Protein AF-0000000083318747 (afdb_homodimer)

Nearest PDB structures (foldseek):
  3e0y-assembly1_B  TM=4.815E-01  e=1.019E-03  Geobacter sulfurreducens
  4a8p-assembly2_E  TM=3.077E-01  e=8.465E-01  Enterococcus faecalis
  6kj8-assembly1_C-2  TM=4.075E-01  e=2.348E+00  Escherichia coli K-12
  6kja-assembly1_E-2  TM=2.715E-01  e=6.271E-01  Escherichia coli K-12
  7nou-assembly2_E  TM=2.888E-01  e=3.170E+00  Mycobacterium tuberculosis H37Rv

Secondary structure (DSSP, 8-state):
-PPPEEEEEE-GGGHHHHHHHHHHHTTTSEEEEEETTTS-SS---HHHHHHHHHH-SEEEEE----EEEEETTEEEEE--HHHHHHHHHHHHHH-GGGEEEEEES---SEETTEE---B---GGGGGSEEEEE---SSTT-HHHHHHHHHHHHHHHHHHH-S---HHHHHHHHHHHHHHHHHHHHHHHHHTSGGGGT-HHHHHHHHHHHH---TTSTT-EEEEEEEEEEETTEEEEEEESSSTT-EEETTTTTTS-GGG--HHHHHHHHTS-EEEEEEEETTEEEEEEEEEETTTEEEEEEEEESS---HHHHHHHHHHTHHHHHHHHHHHTT---/-PPPEEEEEE-GGGHHHHHHHHHHHTTTSEEEEEETTTS-SS---HHHHHHHHHH-SEEEEE----EEEEETTEEEEE--HHHHHHHHHHHHHH-GGGEEEEEES---SEETTEE---B---GGGGGSEEEEE---SSTT-HHHHHHHHHHHHHHHHHHH-S---HHHHHHHHHHHHHHHHHHHHHHHHHTSGGGGT-HHHHHHHHHHHH---TTSTT-EEEEEEEEEEETTEEEEEEESSSTT-EEETTTTTTS-GGG--HHHHHHHHTS-EEEEEEEETTEEEEEEEEEETTTEEEEEEEEESS---HHHHHHHHHHTHHHHHHHHHHHTT---

Organism: Saccharibacillus brassicae (NCBI:txid2583377)

Structure (mmCIF, N/CA/C/O backbone):
data_AF-0000000083318747-model_v1
#
loop_
_entity.id
_entity.type
_entity.pdbx_description
1 polymer 'Nucleotide-binding-like protein'
#
loop_
_atom_site.group_PDB
_atom_site.id
_atom_site.type_symbol
_atom_site.label_atom_id
_atom_site.label_alt_id
_atom_site.label_comp_id
_atom_site.label_asym_id
_atom_site.label_entity_id
_atom_site.label_seq_id
_atom_site.pdbx_PDB_ins_code
_atom_site.Cartn_x
_atom_site.Cartn_y
_atom_site.Cartn_z
_atom_site.occupancy
_atom_site.B_iso_or_equiv
_atom_site.auth_seq_id
_atom_site.auth_comp_id
_atom_site.auth_asym_id
_atom_site.auth_atom_id
_atom_site.pdbx_PDB_model_num
ATOM 1 N N . MET A 1 1 ? -4.172 14.594 -19.953 1 56.19 1 MET A N 1
ATOM 2 C CA . MET A 1 1 ? -3.781 14.117 -18.641 1 56.19 1 MET A CA 1
ATOM 3 C C . MET A 1 1 ? -4.523 14.891 -17.547 1 56.19 1 MET A C 1
ATOM 5 O O . MET A 1 1 ? -4.844 16.062 -17.719 1 56.19 1 MET A O 1
ATOM 9 N N . GLU A 1 2 ? -5.125 14.312 -16.578 1 80.69 2 GLU A N 1
ATOM 10 C CA . GLU A 1 2 ? -5.914 14.961 -15.539 1 80.69 2 GLU A CA 1
ATOM 11 C C . GLU A 1 2 ? -5.066 15.945 -14.734 1 80.69 2 GLU A C 1
ATOM 13 O O . GLU A 1 2 ? -3.941 15.617 -14.344 1 80.69 2 GLU A O 1
ATOM 18 N N . LYS A 1 3 ? -5.438 17.25 -14.789 1 92.75 3 LYS A N 1
ATOM 19 C CA . LYS A 1 3 ? -4.746 18.297 -14.047 1 92.75 3 LYS A CA 1
ATOM 20 C C . LYS A 1 3 ? -4.629 17.953 -12.57 1 92.75 3 LYS A C 1
ATOM 22 O O . LYS A 1 3 ? -5.574 17.422 -11.977 1 92.75 3 LYS A O 1
ATOM 27 N N . PRO A 1 4 ? -3.371 18.203 -12.062 1 96 4 PRO A N 1
ATOM 28 C CA . PRO A 1 4 ? -3.291 18.047 -10.609 1 96 4 PRO A CA 1
ATOM 29 C C . PRO A 1 4 ? -4.18 19.031 -9.852 1 96 4 PRO A C 1
ATOM 31 O O . PRO A 1 4 ? -4.5 20.094 -10.375 1 96 4 PRO A O 1
ATOM 34 N N . ARG A 1 5 ? -4.594 18.656 -8.727 1 95.75 5 ARG A N 1
ATOM 35 C CA . ARG A 1 5 ? -5.488 19.469 -7.918 1 95.75 5 ARG A CA 1
ATOM 36 C C . ARG A 1 5 ? -4.703 20.328 -6.93 1 95.75 5 ARG A C 1
ATOM 38 O O . ARG A 1 5 ? -3.844 19.828 -6.207 1 95.75 5 ARG A O 1
ATOM 45 N N . LEU A 1 6 ? -5.004 21.672 -6.914 1 97.06 6 LEU A N 1
ATOM 46 C CA . LEU A 1 6 ? -4.305 22.625 -6.062 1 97.06 6 LEU A CA 1
ATOM 47 C C . LEU A 1 6 ? -5.281 23.344 -5.141 1 97.06 6 LEU A C 1
ATOM 49 O O . LEU A 1 6 ? -6.25 23.938 -5.609 1 97.06 6 LEU A O 1
ATOM 53 N N . PHE A 1 7 ? -4.984 23.219 -3.807 1 95.94 7 PHE A N 1
ATOM 54 C CA . PHE A 1 7 ? -5.742 23.922 -2.773 1 95.94 7 PHE A CA 1
ATOM 55 C C . PHE A 1 7 ? -5.098 25.25 -2.434 1 95.94 7 PHE A C 1
ATOM 57 O O . PHE A 1 7 ? -3.887 25.328 -2.223 1 95.94 7 PHE A O 1
ATOM 64 N N . ILE A 1 8 ? -5.891 26.375 -2.404 1 96.19 8 ILE A N 1
ATOM 65 C CA . ILE A 1 8 ? -5.352 27.656 -1.98 1 96.19 8 ILE A CA 1
ATOM 66 C C . ILE A 1 8 ? -6.055 28.125 -0.707 1 96.19 8 ILE A C 1
ATOM 68 O O . ILE A 1 8 ? -7.246 28.438 -0.729 1 96.19 8 ILE A O 1
ATOM 72 N N . GLY A 1 9 ? -5.297 28.094 0.384 1 92.94 9 GLY A N 1
ATOM 73 C CA . GLY A 1 9 ? -5.805 28.594 1.651 1 92.94 9 GLY A CA 1
ATOM 74 C C . GLY A 1 9 ? -5.41 30.031 1.927 1 92.94 9 GLY A C 1
ATOM 75 O O . GLY A 1 9 ? -4.285 30.438 1.637 1 92.94 9 GLY A O 1
ATOM 76 N N . SER A 1 10 ? -6.375 30.812 2.457 1 92.25 10 SER A N 1
ATOM 77 C CA . SER A 1 10 ? -6.098 32.219 2.764 1 92.25 10 SER A CA 1
ATOM 78 C C . SER A 1 10 ? -7.09 32.75 3.781 1 92.25 10 SER A C 1
ATOM 80 O O . SER A 1 10 ? -8.141 32.156 4.016 1 92.25 10 SER A O 1
ATOM 82 N N . ALA A 1 11 ? -6.629 33.844 4.391 1 88.5 11 ALA A N 1
ATOM 83 C CA . ALA A 1 11 ? -7.586 34.656 5.156 1 88.5 11 ALA A CA 1
ATOM 84 C C . ALA A 1 11 ? -8.461 35.5 4.234 1 88.5 11 ALA A C 1
ATOM 86 O O . ALA A 1 11 ? -8.164 35.625 3.045 1 88.5 11 ALA A O 1
ATOM 87 N N . ARG A 1 12 ? -9.508 36.062 4.777 1 84.44 12 ARG A N 1
ATOM 88 C CA . ARG A 1 12 ? -10.43 36.875 3.992 1 84.44 12 ARG A CA 1
ATOM 89 C C . ARG A 1 12 ? -9.727 38.094 3.406 1 84.44 12 ARG A C 1
ATOM 91 O O . ARG A 1 12 ? -10.039 38.5 2.293 1 84.44 12 ARG A O 1
ATOM 98 N N . GLU A 1 13 ? -8.742 38.562 4.078 1 83.12 13 GLU A N 1
ATOM 99 C CA . GLU A 1 13 ? -8.039 39.781 3.717 1 83.12 13 GLU A CA 1
ATOM 100 C C . GLU A 1 13 ? -7.211 39.594 2.449 1 83.12 13 GLU A C 1
ATOM 102 O O . GLU A 1 13 ? -6.82 40.562 1.799 1 83.12 13 GLU A O 1
ATOM 107 N N . SER A 1 14 ? -7.02 38.375 2.076 1 88.44 14 SER A N 1
ATOM 108 C CA . SER A 1 14 ? -6.129 38.094 0.952 1 88.44 14 SER A CA 1
ATOM 109 C C . SER A 1 14 ? -6.906 37.562 -0.247 1 88.44 14 SER A C 1
ATOM 111 O O . SER A 1 14 ? -6.32 36.969 -1.165 1 88.44 14 SER A O 1
ATOM 113 N N . MET A 1 15 ? -8.102 37.781 -0.31 1 88.25 15 MET A N 1
ATOM 114 C CA . MET A 1 15 ? -8.977 37.188 -1.322 1 88.25 15 MET A CA 1
ATOM 115 C C . MET A 1 15 ? -8.57 37.656 -2.721 1 88.25 15 MET A C 1
ATOM 117 O O . MET A 1 15 ? -8.641 36.875 -3.676 1 88.25 15 MET A O 1
ATOM 121 N N . SER A 1 16 ? -8.195 38.906 -2.91 1 90 16 SER A N 1
ATOM 122 C CA . SER A 1 16 ? -7.828 39.406 -4.223 1 90 16 SER A CA 1
ATOM 123 C C . SER A 1 16 ? -6.609 38.688 -4.785 1 90 16 SER A C 1
ATOM 125 O O . SER A 1 16 ? -6.555 38.375 -5.977 1 90 16 SER A O 1
ATOM 127 N N . TYR A 1 17 ? -5.645 38.375 -3.918 1 92.75 17 TYR A N 1
ATOM 128 C CA . TYR A 1 17 ? -4.477 37.625 -4.352 1 92.75 17 TYR A CA 1
ATOM 129 C C . TYR A 1 17 ? -4.863 36.188 -4.75 1 92.75 17 TYR A C 1
ATOM 131 O O . TYR A 1 17 ? -4.344 35.656 -5.73 1 92.75 17 TYR A O 1
ATOM 139 N N . VAL A 1 18 ? -5.781 35.625 -4.016 1 93.56 18 VAL A N 1
ATOM 140 C CA . VAL A 1 18 ? -6.234 34.25 -4.273 1 93.56 18 VAL A CA 1
ATOM 141 C C . VAL A 1 18 ? -6.906 34.188 -5.641 1 93.56 18 VAL A C 1
ATOM 143 O O . VAL A 1 18 ? -6.648 33.281 -6.418 1 93.56 18 VAL A O 1
ATOM 146 N N . THR A 1 19 ? -7.707 35.125 -5.922 1 92.56 19 THR A N 1
ATOM 147 C CA . THR A 1 19 ? -8.391 35.188 -7.211 1 92.56 19 THR A CA 1
ATOM 148 C C . THR A 1 19 ? -7.383 35.312 -8.352 1 92.56 19 THR A C 1
ATOM 150 O O . THR A 1 19 ? -7.508 34.656 -9.375 1 92.56 19 THR A O 1
ATOM 153 N N . ALA A 1 20 ? -6.41 36.156 -8.148 1 94.25 20 ALA A N 1
ATOM 154 C CA . ALA A 1 20 ? -5.359 36.344 -9.148 1 94.25 20 ALA A CA 1
ATOM 155 C C . ALA A 1 20 ? -4.594 35.031 -9.367 1 94.25 20 ALA A C 1
ATOM 157 O O . ALA A 1 20 ? -4.293 34.656 -10.5 1 94.25 20 ALA A O 1
ATOM 158 N N . MET A 1 21 ? -4.281 34.344 -8.312 1 96.19 21 MET A N 1
ATOM 159 C CA . MET A 1 21 ? -3.578 33.094 -8.406 1 96.19 21 MET A CA 1
ATOM 160 C C . MET A 1 21 ? -4.414 32.062 -9.156 1 96.19 21 MET A C 1
ATOM 162 O O . MET A 1 21 ? -3.891 31.328 -10.008 1 96.19 21 MET A O 1
ATOM 166 N N . GLN A 1 22 ? -5.68 32.031 -8.797 1 95.19 22 GLN A N 1
ATOM 167 C CA . GLN A 1 22 ? -6.574 31.078 -9.453 1 95.19 22 GLN A CA 1
ATOM 168 C C . GLN A 1 22 ? -6.609 31.297 -10.961 1 95.19 22 GLN A C 1
ATOM 170 O O . GLN A 1 22 ? -6.551 30.344 -11.742 1 95.19 22 GLN A O 1
ATOM 175 N N . GLU A 1 23 ? -6.676 32.5 -11.359 1 94.88 23 GLU A N 1
ATOM 176 C CA . GLU A 1 23 ? -6.715 32.812 -12.781 1 94.88 23 GLU A CA 1
ATOM 177 C C . GLU A 1 23 ? -5.445 32.375 -13.492 1 94.88 23 GLU A C 1
ATOM 179 O O . GLU A 1 23 ? -5.512 31.844 -14.609 1 94.88 23 GLU A O 1
ATOM 184 N N . GLN A 1 24 ? -4.371 32.5 -12.875 1 95.44 24 GLN A N 1
ATOM 185 C CA . GLN A 1 24 ? -3.09 32.188 -13.5 1 95.44 24 GLN A CA 1
ATOM 186 C C . GLN A 1 24 ? -2.818 30.703 -13.477 1 95.44 24 GLN A C 1
ATOM 188 O O . GLN A 1 24 ? -2.184 30.156 -14.391 1 95.44 24 GLN A O 1
ATOM 193 N N . LEU A 1 25 ? -3.285 30.062 -12.461 1 97.25 25 LEU A N 1
ATOM 194 C CA . LEU A 1 25 ? -2.891 28.672 -12.234 1 97.25 25 LEU A CA 1
ATOM 195 C C . LEU A 1 25 ? -3.912 27.719 -12.836 1 97.25 25 LEU A C 1
ATOM 197 O O . LEU A 1 25 ? -3.639 26.516 -12.977 1 97.25 25 LEU A O 1
ATOM 201 N N . SER A 1 26 ? -5.047 28.188 -13.312 1 95.38 26 SER A N 1
ATOM 202 C CA . SER A 1 26 ? -6.164 27.344 -13.734 1 95.38 26 SER A CA 1
ATOM 203 C C . SER A 1 26 ? -5.82 26.562 -15 1 95.38 26 SER A C 1
ATOM 205 O O . SER A 1 26 ? -6.441 25.531 -15.289 1 95.38 26 SER A O 1
ATOM 207 N N . TYR A 1 27 ? -4.848 27 -15.758 1 94.38 27 TYR A N 1
ATOM 208 C CA . TYR A 1 27 ? -4.441 26.266 -16.953 1 94.38 27 TYR A CA 1
ATOM 209 C C . TYR A 1 27 ? -3.678 25 -16.594 1 94.38 27 TYR A C 1
ATOM 211 O O . TYR A 1 27 ? -3.732 24 -17.312 1 94.38 27 TYR A O 1
ATOM 219 N N . ASN A 1 28 ? -3.021 25.047 -15.523 1 96.12 28 ASN A N 1
ATOM 220 C CA . ASN A 1 28 ? -2.119 23.953 -15.172 1 96.12 28 ASN A CA 1
ATOM 221 C C . ASN A 1 28 ? -2.689 23.094 -14.047 1 96.12 28 ASN A C 1
ATOM 223 O O . ASN A 1 28 ? -2.322 21.922 -13.898 1 96.12 28 ASN A O 1
ATOM 227 N N . PHE A 1 29 ? -3.576 23.719 -13.258 1 97.19 29 PHE A N 1
ATOM 228 C CA . PHE A 1 29 ? -4.121 23.031 -12.086 1 97.19 29 PHE A CA 1
ATOM 229 C C . PHE A 1 29 ? -5.641 23.125 -12.062 1 97.19 29 PHE A C 1
ATOM 231 O O . PHE A 1 29 ? -6.219 24.047 -12.641 1 97.19 29 PHE A O 1
ATOM 238 N N . GLU A 1 30 ? -6.285 22.109 -11.453 1 96.44 30 GLU A N 1
ATOM 239 C CA . GLU A 1 30 ? -7.629 22.312 -10.914 1 96.44 30 GLU A CA 1
ATOM 240 C C . GLU A 1 30 ? -7.578 23.016 -9.555 1 96.44 30 GLU A C 1
ATOM 242 O O . GLU A 1 30 ? -7.238 22.391 -8.547 1 96.44 30 GLU A O 1
ATOM 247 N N . VAL A 1 31 ? -7.984 24.281 -9.531 1 95.69 31 VAL A N 1
ATOM 248 C CA . VAL A 1 31 ? -7.715 25.125 -8.367 1 95.69 31 VAL A CA 1
ATOM 249 C C . VAL A 1 31 ? -8.969 25.234 -7.504 1 95.69 31 VAL A C 1
ATOM 251 O O . VAL A 1 31 ? -10.07 25.453 -8.023 1 95.69 31 VAL A O 1
ATOM 254 N N . THR A 1 32 ? -8.828 25 -6.203 1 93 32 THR A N 1
ATOM 255 C CA . THR A 1 32 ? -9.883 25.188 -5.219 1 93 32 THR A CA 1
ATOM 256 C C . THR A 1 32 ? -9.492 26.266 -4.203 1 93 32 THR A C 1
ATOM 258 O O . THR A 1 32 ? -8.695 26 -3.301 1 93 32 THR A O 1
ATOM 261 N N . PRO A 1 33 ? -10.016 27.453 -4.34 1 92 33 PRO A N 1
ATOM 262 C CA . PRO A 1 33 ? -9.766 28.484 -3.322 1 92 33 PRO A CA 1
ATOM 263 C C . PRO A 1 33 ? -10.539 28.219 -2.027 1 92 33 PRO A C 1
ATOM 265 O O . PRO A 1 33 ? -11.695 27.797 -2.066 1 92 33 PRO A O 1
ATOM 268 N N . TRP A 1 34 ? -9.797 28.297 -0.982 1 80.88 34 TRP A N 1
ATOM 269 C CA . TRP A 1 34 ? -10.367 28.078 0.341 1 80.88 34 TRP A CA 1
ATOM 270 C C . TRP A 1 34 ? -10.102 29.266 1.259 1 80.88 34 TRP A C 1
ATOM 272 O O . TRP A 1 34 ? -8.992 29.422 1.78 1 80.88 34 TRP A O 1
ATOM 282 N N . THR A 1 35 ? -11.023 30.141 1.213 1 70.5 35 THR A N 1
ATOM 283 C CA . THR A 1 35 ? -10.867 31.344 2.033 1 70.5 35 THR A CA 1
ATOM 284 C C . THR A 1 35 ? -11.625 31.188 3.348 1 70.5 35 THR A C 1
ATOM 286 O O . THR A 1 35 ? -12.836 30.953 3.352 1 70.5 35 THR A O 1
ATOM 289 N N . ALA A 1 36 ? -10.82 31.125 4.344 1 58.47 36 ALA A N 1
ATOM 290 C CA . ALA A 1 36 ? -11.438 31.031 5.668 1 58.47 36 ALA A CA 1
ATOM 291 C C . ALA A 1 36 ? -12.5 32.125 5.844 1 58.47 36 ALA A C 1
ATOM 293 O O . ALA A 1 36 ? -12.281 33.281 5.508 1 58.47 36 ALA A O 1
ATOM 294 N N . GLY A 1 37 ? -13.742 31.797 6.227 1 52.41 37 GLY A N 1
ATOM 295 C CA . GLY A 1 37 ? -14.805 32.75 6.496 1 52.41 37 GLY A CA 1
ATOM 296 C C . GLY A 1 37 ? -15.648 33.062 5.273 1 52.41 37 GLY A C 1
ATOM 297 O O . GLY A 1 37 ? -16.656 33.75 5.371 1 52.41 37 GLY A O 1
ATOM 298 N N . ALA A 1 38 ? -15.117 32.969 4.059 1 47.34 38 ALA A N 1
ATOM 299 C CA . ALA A 1 38 ? -15.891 33.375 2.893 1 47.34 38 ALA A CA 1
ATOM 300 C C . ALA A 1 38 ? -17.172 32.562 2.777 1 47.34 38 ALA A C 1
ATOM 302 O O . ALA A 1 38 ? -18.156 33 2.162 1 47.34 38 ALA A O 1
ATOM 303 N N . PHE A 1 39 ? -17.047 31.219 2.828 1 43.5 39 PHE A N 1
ATOM 304 C CA . PHE A 1 39 ? -18.328 30.562 2.639 1 43.5 39 PHE A CA 1
ATOM 305 C C . PHE A 1 39 ? -19.219 30.75 3.863 1 43.5 39 PHE A C 1
ATOM 307 O O . PHE A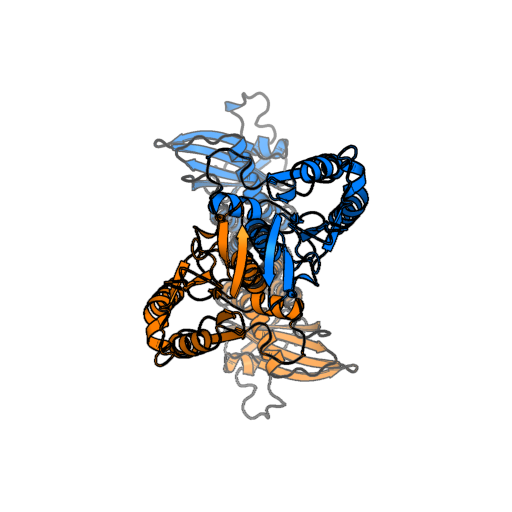 1 39 ? -18.719 30.891 4.98 1 43.5 39 PHE A O 1
ATOM 314 N N . GLY A 1 40 ? -20.375 31.344 3.678 1 41.47 40 GLY A N 1
ATOM 315 C CA . GLY A 1 40 ? -21.312 31.484 4.77 1 41.47 40 GLY A CA 1
ATOM 316 C C . GLY A 1 40 ? -21.078 30.5 5.902 1 41.47 40 GLY A C 1
ATOM 317 O O . GLY A 1 40 ? -20.188 29.641 5.809 1 41.47 40 GLY A O 1
ATOM 318 N N . ALA A 1 41 ? -22.031 30.625 6.906 1 38.88 41 ALA A N 1
ATOM 319 C CA . ALA A 1 41 ? -22.203 29.828 8.125 1 38.88 41 ALA A CA 1
ATOM 320 C C . ALA A 1 41 ? -21.844 28.375 7.883 1 38.88 41 ALA A C 1
ATOM 322 O O . ALA A 1 41 ? -21.828 27.562 8.82 1 38.88 41 ALA A O 1
ATOM 323 N N . MET A 1 42 ? -22.109 27.828 6.691 1 38.22 42 MET A N 1
ATOM 324 C CA . MET A 1 42 ? -21.984 26.375 6.676 1 38.22 42 MET A CA 1
ATOM 325 C C . MET A 1 42 ? -20.547 25.953 6.938 1 38.22 42 MET A C 1
ATOM 327 O O . MET A 1 42 ? -19.641 26.328 6.188 1 38.22 42 MET A O 1
ATOM 331 N N . GLU A 1 43 ? -20.172 25.812 8.188 1 45.44 43 GLU A N 1
ATOM 332 C CA . GLU A 1 43 ? -19.078 25.484 9.094 1 45.44 43 GLU A CA 1
ATOM 333 C C . GLU A 1 43 ? -18.062 24.562 8.422 1 45.44 43 GLU A C 1
ATOM 335 O O . GLU A 1 43 ? -18.406 23.5 7.922 1 45.44 43 GLU A O 1
ATOM 340 N N . TYR A 1 44 ? -17.141 25.156 7.742 1 52.81 44 TYR A N 1
ATOM 341 C CA . TYR A 1 44 ? -15.859 24.484 7.594 1 52.81 44 TYR A CA 1
ATOM 342 C C . TYR A 1 44 ? -15.57 23.578 8.781 1 52.81 44 TYR A C 1
ATOM 344 O O . TYR A 1 44 ? -15.531 24.047 9.93 1 52.81 44 TYR A O 1
ATOM 352 N N . THR A 1 45 ? -16.109 22.547 8.688 1 62.62 45 THR A N 1
ATOM 353 C CA . THR A 1 45 ? -15.82 21.562 9.734 1 62.62 45 THR A CA 1
ATOM 354 C C . THR A 1 45 ? -14.484 20.875 9.484 1 62.62 45 THR A C 1
ATOM 356 O O . THR A 1 45 ? -13.922 20.969 8.391 1 62.62 45 THR A O 1
ATOM 359 N N . MET A 1 46 ? -13.859 20.719 10.43 1 73.44 46 MET A N 1
ATOM 360 C CA . MET A 1 46 ? -12.648 19.891 10.43 1 73.44 46 MET A CA 1
ATOM 361 C C . MET A 1 46 ? -12.766 18.75 9.422 1 73.44 46 MET A C 1
ATOM 363 O O . MET A 1 46 ? -11.789 18.406 8.766 1 73.44 46 MET A O 1
ATOM 367 N N . GLU A 1 47 ? -14 18.375 9.234 1 74.38 47 GLU A N 1
ATOM 368 C CA . GLU A 1 47 ? -14.242 17.281 8.297 1 74.38 47 GLU A CA 1
ATOM 369 C C . GLU A 1 47 ? -14.047 17.734 6.852 1 74.38 47 GLU A C 1
ATOM 371 O O . GLU A 1 47 ? -13.492 17 6.031 1 74.38 47 GLU A O 1
ATOM 376 N N . SER A 1 48 ? -14.484 18.969 6.648 1 79.56 48 SER A N 1
ATOM 377 C CA . SER A 1 48 ? -14.336 19.516 5.301 1 79.56 48 SER A CA 1
ATOM 378 C C . SER A 1 48 ? -12.859 19.734 4.961 1 79.56 48 SER A C 1
ATOM 380 O O . SER A 1 48 ? -12.43 19.438 3.842 1 79.56 48 SER A O 1
ATOM 382 N N . LEU A 1 49 ? -12.141 20.234 5.902 1 81.88 49 LEU A N 1
ATOM 383 C CA . LEU A 1 49 ? -10.719 20.453 5.691 1 81.88 49 LEU A CA 1
ATOM 384 C C . LEU A 1 49 ? -9.984 19.141 5.461 1 81.88 49 LEU A C 1
ATOM 386 O O . LEU A 1 49 ? -9.102 19.047 4.602 1 81.88 49 LEU A O 1
ATOM 390 N N . GLN A 1 50 ? -10.398 18.188 6.199 1 82.06 50 GLN A N 1
ATOM 391 C CA . GLN A 1 50 ? -9.805 16.859 6.027 1 82.06 50 GLN A CA 1
ATOM 392 C C . GLN A 1 50 ? -10.062 16.328 4.625 1 82.06 50 GLN A C 1
ATOM 394 O O . GLN A 1 50 ? -9.172 15.727 4.012 1 82.06 50 GLN A O 1
ATOM 399 N N . ARG A 1 51 ? -11.211 16.453 4.125 1 84.12 51 ARG A N 1
ATOM 400 C CA . ARG A 1 51 ? -11.547 16.016 2.775 1 84.12 51 ARG A CA 1
ATOM 401 C C . ARG A 1 51 ? -10.672 16.719 1.74 1 84.12 51 ARG A C 1
ATOM 403 O O . ARG A 1 51 ? -10.195 16.078 0.794 1 84.12 51 ARG A O 1
ATOM 410 N N . GLN A 1 52 ? -10.492 18.031 1.984 1 87.81 52 GLN A N 1
ATOM 411 C CA . GLN A 1 52 ? -9.633 18.781 1.073 1 87.81 52 GLN A CA 1
ATOM 412 C C . GLN A 1 52 ? -8.203 18.25 1.097 1 87.81 52 GLN A C 1
ATOM 414 O O . GLN A 1 52 ? -7.559 18.141 0.052 1 87.81 52 GLN A O 1
ATOM 419 N N . LEU A 1 53 ? -7.832 17.922 2.221 1 87.69 53 LEU A N 1
ATOM 420 C CA . LEU A 1 53 ? -6.492 17.359 2.398 1 87.69 53 LEU A CA 1
ATOM 421 C C . LEU A 1 53 ? -6.332 16.062 1.614 1 87.69 53 LEU A C 1
ATOM 423 O O . LEU A 1 53 ? -5.309 15.852 0.96 1 87.69 53 LEU A O 1
ATOM 427 N N . ASP A 1 54 ? -7.336 15.258 1.569 1 85.88 54 ASP A N 1
ATOM 428 C CA . ASP A 1 54 ? -7.285 13.938 0.937 1 85.88 54 ASP A CA 1
ATOM 429 C C . ASP A 1 54 ? -7.398 14.055 -0.582 1 85.88 54 ASP A C 1
ATOM 431 O O . ASP A 1 54 ? -6.898 13.195 -1.313 1 85.88 54 ASP A O 1
ATOM 435 N N . GLU A 1 55 ? -7.969 15.125 -1.037 1 88.69 55 GLU A N 1
ATOM 436 C CA . GLU A 1 55 ? -8.344 15.195 -2.445 1 88.69 55 GLU A CA 1
ATOM 437 C C . GLU A 1 55 ? -7.332 16 -3.248 1 88.69 55 GLU A C 1
ATOM 439 O O . GLU A 1 55 ? -7.328 15.961 -4.48 1 88.69 55 GLU A O 1
ATOM 444 N N . HIS A 1 56 ? -6.477 16.719 -2.592 1 93.38 56 HIS A N 1
ATOM 445 C CA . HIS A 1 56 ? -5.617 17.641 -3.34 1 93.38 56 HIS A CA 1
ATOM 446 C C . HIS A 1 56 ? -4.188 17.109 -3.404 1 93.38 56 HIS A C 1
ATOM 448 O O . HIS A 1 56 ? -3.77 16.328 -2.555 1 93.38 56 HIS A O 1
ATOM 454 N N . ASP A 1 57 ? -3.539 17.578 -4.441 1 95.06 57 ASP A N 1
ATOM 455 C CA . ASP A 1 57 ? -2.166 17.156 -4.703 1 95.06 57 ASP A CA 1
ATOM 456 C C . ASP A 1 57 ? -1.169 18.203 -4.203 1 95.06 57 ASP A C 1
ATOM 458 O O . ASP A 1 57 ? -0.004 17.875 -3.951 1 95.06 57 ASP A O 1
ATOM 462 N N . TYR A 1 58 ? -1.627 19.422 -4.164 1 96.31 58 TYR A N 1
ATOM 463 C CA . TYR A 1 58 ? -0.796 20.562 -3.764 1 96.31 58 TYR A CA 1
ATOM 464 C C . TYR A 1 58 ? -1.569 21.516 -2.861 1 96.31 58 TYR A C 1
ATOM 466 O O . TYR A 1 58 ? -2.803 21.531 -2.881 1 96.31 58 TYR A O 1
ATOM 474 N N . GLY A 1 59 ? -0.795 22.234 -2.037 1 96.25 59 GLY A N 1
ATOM 475 C CA . GLY A 1 59 ? -1.363 23.312 -1.236 1 96.25 59 GLY A CA 1
ATOM 476 C C . GLY A 1 59 ? -0.571 24.594 -1.322 1 96.25 59 GLY A C 1
ATOM 477 O O . GLY A 1 59 ? 0.662 24.578 -1.295 1 96.25 59 GLY A O 1
ATOM 478 N N . ALA A 1 60 ? -1.242 25.719 -1.54 1 96.94 60 ALA A N 1
ATOM 479 C CA . ALA A 1 60 ? -0.656 27.062 -1.456 1 96.94 60 ALA A CA 1
ATOM 480 C C . ALA A 1 60 ? -1.396 27.922 -0.437 1 96.94 60 ALA A C 1
ATOM 482 O O . ALA A 1 60 ? -2.629 27.922 -0.4 1 96.94 60 ALA A O 1
ATOM 483 N N . PHE A 1 61 ? -0.664 28.578 0.375 1 95.94 61 PHE A N 1
ATOM 484 C CA . PHE A 1 61 ? -1.265 29.359 1.446 1 95.94 61 PHE A CA 1
ATOM 485 C C . PHE A 1 61 ? -0.768 30.797 1.407 1 95.94 61 PHE A C 1
ATOM 487 O O . PHE A 1 61 ? 0.439 31.047 1.457 1 95.94 61 PHE A O 1
ATOM 494 N N . VAL A 1 62 ? -1.704 31.734 1.31 1 95.94 62 VAL A N 1
ATOM 495 C CA . VAL A 1 62 ? -1.375 33.156 1.26 1 95.94 62 VAL A CA 1
ATOM 496 C C . VAL A 1 62 ? -1.403 33.75 2.668 1 95.94 62 VAL A C 1
ATOM 498 O O . VAL A 1 62 ? -2.459 33.812 3.301 1 95.94 62 VAL A O 1
ATOM 501 N N . PHE A 1 63 ? -0.193 34.125 3.102 1 95.06 63 PHE A N 1
ATOM 502 C CA . PHE A 1 63 ? -0.035 34.75 4.414 1 95.06 63 PHE A CA 1
ATOM 503 C C . PHE A 1 63 ? -0.106 36.281 4.312 1 95.06 63 PHE A C 1
ATOM 505 O O . PHE A 1 63 ? 0.788 36.906 3.748 1 95.06 63 PHE A O 1
ATOM 512 N N . SER A 1 64 ? -1.208 36.812 4.805 1 92.81 64 SER A N 1
ATOM 513 C CA . SER A 1 64 ? -1.317 38.25 4.895 1 92.81 64 SER A CA 1
ATOM 514 C C . SER A 1 64 ? -0.981 38.75 6.297 1 92.81 64 SER A C 1
ATOM 516 O O . SER A 1 64 ? -1.155 38.031 7.277 1 92.81 64 SER A O 1
ATOM 518 N N . PRO A 1 65 ? -0.437 39.938 6.422 1 92.94 65 PRO A N 1
ATOM 519 C CA . PRO A 1 65 ? -0.087 40.5 7.727 1 92.94 65 PRO A CA 1
ATOM 520 C C . PRO A 1 65 ? -1.303 41 8.492 1 92.94 65 PRO A C 1
ATOM 522 O O . PRO A 1 65 ? -1.424 42.219 8.719 1 92.94 65 PRO A O 1
ATOM 525 N N . ASP A 1 66 ? -2.049 40.188 9.055 1 89.19 66 ASP A N 1
ATOM 526 C CA . ASP A 1 66 ? -3.355 40.531 9.609 1 89.19 66 ASP A CA 1
ATOM 527 C C . ASP A 1 66 ? -3.262 40.781 11.117 1 89.19 66 ASP A C 1
ATOM 529 O O . ASP A 1 66 ? -3.998 41.594 11.656 1 89.19 66 ASP A O 1
ATOM 533 N N . ASP A 1 67 ? -2.34 40.094 11.773 1 91.5 67 ASP A N 1
ATOM 534 C CA . ASP A 1 67 ? -2.307 40.188 13.234 1 91.5 67 ASP A CA 1
ATOM 535 C C . ASP A 1 67 ? -1.022 40.844 13.727 1 91.5 67 ASP A C 1
ATOM 537 O O . ASP A 1 67 ? 0.051 40.625 13.156 1 91.5 67 ASP A O 1
ATOM 541 N N . LEU A 1 68 ? -1.212 41.688 14.703 1 92.81 68 LEU A N 1
ATOM 542 C CA . LEU A 1 68 ? -0.083 42.25 15.43 1 92.81 68 LEU A CA 1
ATOM 543 C C . LEU A 1 68 ? 0.279 41.406 16.641 1 92.81 68 LEU A C 1
ATOM 545 O O . LEU A 1 68 ? -0.572 41.125 17.484 1 92.81 68 LEU A O 1
ATOM 549 N N . VAL A 1 69 ? 1.507 40.969 16.672 1 92.94 69 VAL A N 1
ATOM 550 C CA . VAL A 1 69 ? 1.901 40 17.703 1 92.94 69 VAL A CA 1
ATOM 551 C C . VAL A 1 69 ? 3.098 40.531 18.484 1 92.94 69 VAL A C 1
ATOM 553 O O . VAL A 1 69 ? 4.078 41 17.891 1 92.94 69 VAL A O 1
ATOM 556 N N . GLN A 1 70 ? 2.943 40.531 19.781 1 91.44 70 GLN A N 1
ATOM 557 C CA . GLN A 1 70 ? 4.098 40.781 20.641 1 91.44 70 GLN A CA 1
ATOM 558 C C . GLN A 1 70 ? 4.848 39.469 20.922 1 91.44 70 GLN A C 1
ATOM 560 O O . GLN A 1 70 ? 4.422 38.656 21.766 1 91.44 70 GLN A O 1
ATOM 565 N N . HIS A 1 71 ? 5.922 39.312 20.25 1 85.81 71 HIS A N 1
ATOM 566 C CA . HIS A 1 71 ? 6.703 38.094 20.281 1 85.81 71 HIS A CA 1
ATOM 567 C C . HIS A 1 71 ? 8.086 38.312 20.891 1 85.81 71 HIS A C 1
ATOM 569 O O . HIS A 1 71 ? 8.938 38.969 20.266 1 85.81 71 HIS A O 1
ATOM 575 N N . ARG A 1 72 ? 8.336 37.75 22.062 1 82.06 72 ARG A N 1
ATOM 576 C CA . ARG A 1 72 ? 9.609 37.844 22.766 1 82.06 72 ARG A CA 1
ATOM 577 C C . ARG A 1 72 ? 10.125 39.281 22.766 1 82.06 72 ARG A C 1
ATOM 579 O O . ARG A 1 72 ? 11.281 39.531 22.422 1 82.06 72 ARG A O 1
ATOM 586 N N . GLY A 1 73 ? 9.312 40.156 23 1 84.81 73 GLY A N 1
ATOM 587 C CA . GLY A 1 73 ? 9.688 41.531 23.172 1 84.81 73 GLY A CA 1
ATOM 588 C C . GLY A 1 73 ? 9.648 42.344 21.891 1 84.81 73 GLY A C 1
ATOM 589 O O . GLY A 1 73 ? 9.867 43.562 21.906 1 84.81 73 GLY A O 1
ATOM 590 N N . GLN A 1 74 ? 9.398 41.688 20.797 1 90.12 74 GLN A N 1
ATOM 591 C CA . GLN A 1 74 ? 9.32 42.375 19.516 1 90.12 74 GLN A CA 1
ATOM 592 C C . GLN A 1 74 ? 7.883 42.406 19 1 90.12 74 GLN A C 1
ATOM 594 O O . GLN A 1 74 ? 7.117 41.469 19.219 1 90.12 74 GLN A O 1
ATOM 599 N N . LEU A 1 75 ? 7.52 43.531 18.406 1 93.06 75 LEU A N 1
ATOM 600 C CA . LEU A 1 75 ? 6.219 43.656 17.766 1 93.06 75 LEU A CA 1
ATOM 601 C C . LEU A 1 75 ? 6.309 43.281 16.281 1 93.06 75 LEU A C 1
ATOM 603 O O . LEU A 1 75 ? 7.074 43.906 15.539 1 93.06 75 LEU A O 1
ATOM 607 N N . VAL A 1 76 ? 5.602 42.312 15.945 1 94.19 76 VAL A N 1
ATOM 608 C CA . VAL A 1 76 ? 5.699 41.812 14.57 1 94.19 76 VAL A CA 1
ATOM 609 C C . VAL A 1 76 ? 4.305 41.625 13.984 1 94.19 76 VAL A C 1
ATOM 611 O O . VAL A 1 76 ? 3.314 41.594 14.727 1 94.19 76 VAL A O 1
ATOM 614 N N . LEU A 1 77 ? 4.281 41.594 12.656 1 94.31 77 LEU A N 1
ATOM 615 C CA . LEU A 1 77 ? 3.057 41.219 11.969 1 94.31 77 LEU A CA 1
ATOM 616 C C . LEU A 1 77 ? 3.086 39.75 11.586 1 94.31 77 LEU A C 1
ATOM 618 O O . LEU A 1 77 ? 4.137 39.219 11.219 1 94.31 77 LEU A O 1
ATOM 622 N N . ALA A 1 78 ? 1.969 39.125 11.742 1 93.44 78 ALA A N 1
ATOM 623 C CA . ALA A 1 78 ? 1.896 37.688 11.422 1 93.44 78 ALA A CA 1
ATOM 624 C C . ALA A 1 78 ? 0.595 37.344 10.703 1 93.44 78 ALA A C 1
ATOM 626 O O . ALA A 1 78 ? -0.352 38.156 10.711 1 93.44 78 ALA A O 1
ATOM 627 N N . ALA A 1 79 ? 0.645 36.188 10.031 1 92.69 79 ALA A N 1
ATOM 628 C CA . ALA A 1 79 ? -0.568 35.688 9.398 1 92.69 79 ALA A CA 1
ATOM 629 C C . ALA A 1 79 ? -1.551 35.156 10.438 1 92.69 79 ALA A C 1
ATOM 631 O O . ALA A 1 79 ? -1.171 34.906 11.586 1 92.69 79 ALA A O 1
ATOM 632 N N . ARG A 1 80 ? -2.775 35 9.93 1 90.25 80 ARG A N 1
ATOM 633 C CA . ARG A 1 80 ? -3.779 34.375 10.781 1 90.25 80 ARG A CA 1
ATOM 634 C C . ARG A 1 80 ? -3.35 32.969 11.188 1 90.25 80 ARG A C 1
ATOM 636 O O . ARG A 1 80 ? -2.807 32.219 10.375 1 90.25 80 ARG A O 1
ATOM 643 N N . ASP A 1 81 ? -3.621 32.594 12.414 1 90.75 81 ASP A N 1
ATOM 644 C CA . ASP A 1 81 ? -3.221 31.297 12.961 1 90.75 81 ASP A CA 1
ATOM 645 C C . ASP A 1 81 ? -3.914 30.156 12.219 1 90.75 81 ASP A C 1
ATOM 647 O O . ASP A 1 81 ? -3.348 29.062 12.078 1 90.75 81 ASP A O 1
ATOM 651 N N . ASN A 1 82 ? -5.125 30.406 11.734 1 88.56 82 ASN A N 1
ATOM 652 C CA . ASN A 1 82 ? -5.848 29.391 10.984 1 88.56 82 ASN A CA 1
ATOM 653 C C . ASN A 1 82 ? -5.102 28.984 9.719 1 88.56 82 ASN A C 1
ATOM 655 O O . ASN A 1 82 ? -4.996 27.812 9.391 1 88.56 82 ASN A O 1
ATOM 659 N N . THR A 1 83 ? -4.633 29.969 9.047 1 91.19 83 THR A N 1
ATOM 660 C CA . THR A 1 83 ? -3.922 29.719 7.797 1 91.19 83 THR A CA 1
ATOM 661 C C . THR A 1 83 ? -2.631 28.953 8.055 1 91.19 83 THR A C 1
ATOM 663 O O . THR A 1 83 ? -2.266 28.062 7.285 1 91.19 83 THR A O 1
ATOM 666 N N . LEU A 1 84 ? -1.992 29.328 9.117 1 92.19 84 LEU A N 1
ATOM 667 C CA . LEU A 1 84 ? -0.777 28.625 9.492 1 92.19 84 LEU A CA 1
ATOM 668 C C . LEU A 1 84 ? -1.079 27.156 9.82 1 92.19 84 LEU A C 1
ATOM 670 O O . LEU A 1 84 ? -0.343 26.266 9.406 1 92.19 84 LEU A O 1
ATOM 674 N N . PHE A 1 85 ? -2.104 26.969 10.547 1 90.94 85 PHE A N 1
ATOM 675 C CA . PHE A 1 85 ? -2.523 25.625 10.914 1 90.94 85 PHE A CA 1
ATOM 676 C C . PHE A 1 85 ? -2.82 24.797 9.664 1 90.94 85 PHE A C 1
ATOM 678 O O . PHE A 1 85 ? -2.367 23.656 9.555 1 90.94 85 PHE A O 1
ATOM 685 N N . GLU A 1 86 ? -3.527 25.375 8.797 1 90.44 86 GLU A N 1
ATOM 686 C CA . GLU A 1 86 ? -3.873 24.703 7.555 1 90.44 86 GLU A CA 1
ATOM 687 C C . GLU A 1 86 ? -2.625 24.328 6.762 1 90.44 86 GLU A C 1
ATOM 689 O O . GLU A 1 86 ? -2.537 23.234 6.211 1 90.44 86 GLU A O 1
ATOM 694 N N . LEU A 1 87 ? -1.709 25.281 6.664 1 92.94 87 LEU A N 1
ATOM 695 C CA . LEU A 1 87 ? -0.45 24.984 5.988 1 92.94 87 LEU A CA 1
ATOM 696 C C . LEU A 1 87 ? 0.236 23.781 6.609 1 92.94 87 LEU A C 1
ATOM 698 O O . LEU A 1 87 ? 0.693 22.875 5.891 1 92.94 87 LEU A O 1
ATOM 702 N N . GLY A 1 88 ? 0.255 23.766 7.902 1 91.69 88 GLY A N 1
ATOM 703 C CA . GLY A 1 88 ? 0.842 22.625 8.594 1 91.69 88 GLY A CA 1
ATOM 704 C C . GLY A 1 88 ? 0.173 21.312 8.25 1 91.69 88 GLY A C 1
ATOM 705 O O . GLY A 1 88 ? 0.85 20.297 8.008 1 91.69 88 GLY A O 1
ATOM 706 N N . LEU A 1 89 ? -1.11 21.312 8.164 1 91.69 89 LEU A N 1
ATOM 707 C CA . LEU A 1 89 ? -1.883 20.125 7.824 1 91.69 89 LEU A CA 1
ATOM 708 C C . LEU A 1 89 ? -1.469 19.578 6.465 1 91.69 89 LEU A C 1
ATOM 710 O O . LEU A 1 89 ? -1.173 18.391 6.332 1 91.69 89 LEU A O 1
ATOM 714 N N . PHE A 1 90 ? -1.435 20.453 5.527 1 92.44 90 PHE A N 1
ATOM 715 C CA . PHE A 1 90 ? -1.138 20.047 4.156 1 92.44 90 PHE A CA 1
ATOM 716 C C . PHE A 1 90 ? 0.312 19.594 4.031 1 92.44 90 PHE A C 1
ATOM 718 O O . PHE A 1 90 ? 0.606 18.625 3.328 1 92.44 90 PHE A O 1
ATOM 725 N N . TRP A 1 91 ? 1.147 20.344 4.711 1 91.25 91 TRP A N 1
ATOM 726 C CA . TRP A 1 91 ? 2.559 19.969 4.68 1 91.25 91 TRP A CA 1
ATOM 727 C C . TRP A 1 91 ? 2.766 18.578 5.285 1 91.25 91 TRP A C 1
ATOM 729 O O . TRP A 1 91 ? 3.498 17.766 4.73 1 91.25 91 TRP A O 1
ATOM 739 N N . GLY A 1 92 ? 2.131 18.312 6.363 1 89.81 92 GLY A N 1
ATOM 740 C CA . GLY A 1 92 ? 2.24 17.016 7 1 89.81 92 GLY A CA 1
ATOM 741 C C . GLY A 1 92 ? 1.775 15.875 6.113 1 89.81 92 GLY A C 1
ATOM 742 O O . GLY A 1 92 ? 2.393 14.805 6.09 1 89.81 92 GLY A O 1
ATOM 743 N N . LYS A 1 93 ? 0.771 16.141 5.398 1 89.31 93 LYS A N 1
ATOM 744 C CA . LYS A 1 93 ? 0.16 15.094 4.586 1 89.31 93 LYS A CA 1
ATOM 745 C C . LYS A 1 93 ? 0.879 14.945 3.25 1 89.31 93 LYS A C 1
ATOM 747 O O . LYS A 1 93 ? 1.165 13.828 2.814 1 89.31 93 LYS A O 1
ATOM 752 N N . LEU A 1 94 ? 1.188 16.094 2.609 1 89.88 94 LEU A N 1
ATOM 753 C CA . LEU A 1 94 ? 1.626 16.062 1.219 1 89.88 94 LEU A CA 1
ATOM 754 C C . LEU A 1 94 ? 3.146 16.141 1.126 1 89.88 94 LEU A C 1
ATOM 756 O O . LEU A 1 94 ? 3.727 15.766 0.103 1 89.88 94 LEU A O 1
ATOM 760 N N . GLY A 1 95 ? 3.734 16.688 2.23 1 87.31 95 GLY A N 1
ATOM 761 C CA . GLY A 1 95 ? 5.172 16.906 2.18 1 87.31 95 GLY A CA 1
ATOM 762 C C . GLY A 1 95 ? 5.539 18.328 1.783 1 87.31 95 GLY A C 1
ATOM 763 O O . GLY A 1 95 ? 4.758 19.016 1.132 1 87.31 95 GLY A O 1
ATOM 764 N N . ARG A 1 96 ? 6.758 18.672 2.049 1 87.06 96 ARG A N 1
ATOM 765 C CA . ARG A 1 96 ? 7.23 20.047 1.891 1 87.06 96 ARG A CA 1
ATOM 766 C C . ARG A 1 96 ? 7.344 20.422 0.416 1 87.06 96 ARG A C 1
ATOM 768 O O . ARG A 1 96 ? 7.211 21.578 0.055 1 87.06 96 ARG A O 1
ATOM 775 N N . GLU A 1 97 ? 7.543 19.438 -0.422 1 89.31 97 GLU A N 1
ATOM 776 C CA . GLU A 1 97 ? 7.793 19.719 -1.833 1 89.31 97 GLU A CA 1
ATOM 777 C C . GLU A 1 97 ? 6.512 20.156 -2.545 1 89.31 97 GLU A C 1
ATOM 779 O O . GLU A 1 97 ? 6.566 20.719 -3.637 1 89.31 97 GLU A O 1
ATOM 784 N N . ARG A 1 98 ? 5.371 19.938 -1.897 1 93.62 98 ARG A N 1
ATOM 785 C CA . ARG A 1 98 ? 4.113 20.156 -2.611 1 93.62 98 ARG A CA 1
ATOM 786 C C . ARG A 1 98 ? 3.299 21.266 -1.961 1 93.62 98 ARG A C 1
ATOM 788 O O . ARG A 1 98 ? 2.146 21.5 -2.334 1 93.62 98 ARG A O 1
ATOM 795 N N . VAL A 1 99 ? 3.893 21.891 -0.964 1 95 99 VAL A N 1
ATOM 796 C CA . VAL A 1 99 ? 3.17 22.938 -0.249 1 95 99 VAL A CA 1
ATOM 797 C C . VAL A 1 99 ? 3.936 24.266 -0.35 1 95 99 VAL A C 1
ATOM 799 O O . VAL A 1 99 ? 5.164 24.281 -0.233 1 95 99 VAL A O 1
ATOM 802 N N . PHE A 1 100 ? 3.201 25.359 -0.579 1 95.94 100 PHE A N 1
ATOM 803 C CA . PHE A 1 100 ? 3.789 26.672 -0.787 1 95.94 100 PHE A CA 1
ATOM 804 C C . PHE A 1 100 ? 3.211 27.688 0.196 1 95.94 100 PHE A C 1
ATOM 806 O O . PHE A 1 100 ? 2.037 27.609 0.561 1 95.94 100 PHE A O 1
ATOM 813 N N . CYS A 1 101 ? 4.039 28.562 0.582 1 95.5 101 CYS A N 1
ATOM 814 C CA . CYS A 1 101 ? 3.643 29.703 1.402 1 95.5 101 CYS A CA 1
ATOM 815 C C . CYS A 1 101 ? 3.98 31.016 0.711 1 95.5 101 CYS A C 1
ATOM 817 O O . CYS A 1 101 ? 5.125 31.234 0.305 1 95.5 101 CYS A O 1
ATOM 819 N N . LEU A 1 102 ? 2.998 31.859 0.484 1 95.81 102 LEU A N 1
ATOM 820 C CA . LEU A 1 102 ? 3.219 33.188 -0.083 1 95.81 102 LEU A CA 1
ATOM 821 C C . LEU A 1 102 ? 3.152 34.25 1.001 1 95.81 102 LEU A C 1
ATOM 823 O O . LEU A 1 102 ? 2.146 34.375 1.704 1 95.81 102 LEU A O 1
ATOM 827 N N . ILE A 1 103 ? 4.23 35 1.17 1 95.38 103 ILE A N 1
ATOM 828 C CA . ILE A 1 103 ? 4.281 36.094 2.158 1 95.38 103 ILE A CA 1
ATOM 829 C C . ILE A 1 103 ? 4.457 37.438 1.455 1 95.38 103 ILE A C 1
ATOM 831 O O . ILE A 1 103 ? 4.91 37.469 0.309 1 95.38 103 ILE A O 1
ATOM 835 N N . PRO A 1 104 ? 4.039 38.5 2.119 1 94.56 104 PRO A N 1
ATOM 836 C CA . PRO A 1 104 ? 4.234 39.812 1.502 1 94.56 104 PRO A CA 1
ATOM 837 C C . PRO A 1 104 ? 5.707 40.188 1.375 1 94.56 104 PRO A C 1
ATOM 839 O O . PRO A 1 104 ? 6.52 39.844 2.23 1 94.56 104 PRO A O 1
ATOM 842 N N . ASP A 1 105 ? 6.047 40.875 0.297 1 93.62 105 ASP A N 1
ATOM 843 C CA . ASP A 1 105 ? 7.43 41.281 0.087 1 93.62 105 ASP A CA 1
ATOM 844 C C . ASP A 1 105 ? 7.805 42.438 1.005 1 93.62 105 ASP A C 1
ATOM 846 O O . ASP A 1 105 ? 8.992 42.75 1.189 1 93.62 105 ASP A O 1
ATOM 850 N N . SER A 1 106 ? 6.762 43.125 1.485 1 92.62 106 SER A N 1
ATOM 851 C CA . SER A 1 106 ? 6.992 44.219 2.422 1 92.62 106 SER A CA 1
ATOM 852 C C . SER A 1 106 ? 5.82 44.375 3.383 1 92.62 106 SER A C 1
ATOM 854 O O . SER A 1 106 ? 4.707 43.938 3.094 1 92.62 106 SER A O 1
ATOM 856 N N . VAL A 1 107 ? 6.152 44.906 4.617 1 93.31 107 VAL A N 1
ATOM 857 C CA . VAL A 1 107 ? 5.121 45.25 5.594 1 93.31 107 VAL A CA 1
ATOM 858 C C . VAL A 1 107 ? 5.352 46.656 6.113 1 93.31 107 VAL A C 1
ATOM 860 O O . VAL A 1 107 ? 6.461 47.188 6.012 1 93.31 107 VAL A O 1
ATOM 863 N N . PRO A 1 108 ? 4.332 47.25 6.586 1 90.38 108 PRO A N 1
ATOM 864 C CA . PRO A 1 108 ? 4.527 48.594 7.133 1 90.38 108 PRO A CA 1
ATOM 865 C C . PRO A 1 108 ? 5.523 48.594 8.289 1 90.38 108 PRO A C 1
ATOM 867 O O . PRO A 1 108 ? 5.566 47.688 9.094 1 90.38 108 PRO A O 1
ATOM 870 N N . LYS A 1 109 ? 6.363 49.625 8.367 1 92.44 109 LYS A N 1
ATOM 871 C CA . LYS A 1 109 ? 7.379 49.781 9.406 1 92.44 109 LYS A CA 1
ATOM 872 C C . LYS A 1 109 ? 6.754 50.219 10.727 1 92.44 109 LYS A C 1
ATOM 874 O O . LYS A 1 109 ? 7.367 50.094 11.789 1 92.44 109 LYS A O 1
ATOM 879 N N . GLN A 1 110 ? 5.605 50.812 10.594 1 91.12 110 GLN A N 1
ATOM 880 C CA . GLN A 1 110 ? 4.898 51.281 11.781 1 91.12 110 GLN A CA 1
ATOM 881 C C . GLN A 1 110 ? 3.402 51 11.68 1 91.12 110 GLN A C 1
ATOM 883 O O . GLN A 1 110 ? 2.814 51.125 10.602 1 91.12 110 GLN A O 1
ATOM 888 N N . VAL A 1 111 ? 2.844 50.562 12.789 1 87.06 111 VAL A N 1
ATOM 889 C CA . VAL A 1 111 ? 1.402 50.375 12.914 1 87.06 111 VAL A CA 1
ATOM 890 C C . VAL A 1 111 ? 0.906 51.031 14.203 1 87.06 111 VAL A C 1
ATOM 892 O O . VAL A 1 111 ? 1.423 50.75 15.281 1 87.06 111 VAL A O 1
ATOM 895 N N . GLU A 1 112 ? -0.1 51.844 14.133 1 83.06 112 GLU A N 1
ATOM 896 C CA . GLU A 1 112 ? -0.675 52.562 15.266 1 83.06 112 GLU A CA 1
ATOM 897 C C . GLU A 1 112 ? 0.415 53.156 16.141 1 83.06 112 GLU A C 1
ATOM 899 O O . GLU A 1 112 ? 0.385 53.031 17.359 1 83.06 112 GLU A O 1
ATOM 904 N N . GLY A 1 113 ? 1.449 53.75 15.469 1 84.44 113 GLY A N 1
ATOM 905 C CA . GLY A 1 113 ? 2.514 54.469 16.141 1 84.44 113 GLY A CA 1
ATOM 906 C C . GLY A 1 113 ? 3.561 53.562 16.75 1 84.44 113 GLY A C 1
ATOM 907 O O . GLY A 1 113 ? 4.453 54.031 17.469 1 84.44 113 GLY A O 1
ATOM 908 N N . ARG A 1 114 ? 3.451 52.344 16.625 1 90.25 114 ARG A N 1
ATOM 909 C CA . ARG A 1 114 ? 4.414 51.406 17.188 1 90.25 114 ARG A CA 1
ATOM 910 C C . ARG A 1 114 ? 5.297 50.812 16.094 1 90.25 114 ARG A C 1
ATOM 912 O O . ARG A 1 114 ? 4.82 50.5 14.992 1 90.25 114 ARG A O 1
ATOM 919 N N . GLU A 1 115 ? 6.508 50.656 16.359 1 92.94 115 GLU A N 1
ATOM 920 C CA . GLU A 1 115 ? 7.473 50.125 15.406 1 92.94 115 GLU A CA 1
ATOM 921 C C . GLU A 1 115 ? 7.285 48.625 15.211 1 92.94 115 GLU A C 1
ATOM 923 O O . GLU A 1 115 ? 7.102 47.875 16.188 1 92.94 115 GLU A O 1
ATOM 928 N N . ILE A 1 116 ? 7.32 48.281 13.953 1 93.25 116 ILE A N 1
ATOM 929 C CA . ILE A 1 116 ? 7.113 46.875 13.602 1 93.25 116 ILE A CA 1
ATOM 930 C C . ILE A 1 116 ? 8.43 46.25 13.125 1 93.25 116 ILE A C 1
ATOM 932 O O . ILE A 1 116 ? 9.102 46.812 12.266 1 93.25 116 ILE A O 1
ATOM 936 N N . ASP A 1 117 ? 8.852 45.094 13.68 1 90.94 117 ASP A N 1
ATOM 937 C CA . ASP A 1 117 ? 10.117 44.438 13.383 1 90.94 117 ASP A CA 1
ATOM 938 C C . ASP A 1 117 ? 10.016 43.594 12.102 1 90.94 117 ASP A C 1
ATOM 940 O O . ASP A 1 117 ? 11.023 43.094 11.602 1 90.94 117 ASP A O 1
ATOM 944 N N . GLY A 1 118 ? 8.812 43.594 11.453 1 91.75 118 GLY A N 1
ATOM 945 C CA . GLY A 1 118 ? 8.664 42.875 10.195 1 91.75 118 GLY A CA 1
ATOM 946 C C . GLY A 1 118 ? 7.547 41.844 10.234 1 91.75 118 GLY A C 1
ATOM 947 O O . GLY A 1 118 ? 6.664 41.906 11.086 1 91.75 118 GLY A O 1
ATOM 948 N N . PHE A 1 119 ? 7.566 41 9.156 1 92.44 119 PHE A N 1
ATOM 949 C CA . PHE A 1 119 ? 6.621 39.906 9.078 1 92.44 119 PHE A CA 1
ATOM 950 C C . PHE A 1 119 ? 7.195 38.625 9.719 1 92.44 119 PHE A C 1
ATOM 952 O O . PHE A 1 119 ? 8.297 38.188 9.359 1 92.44 119 PHE A O 1
ATOM 959 N N . HIS A 1 120 ? 6.48 38.031 10.57 1 91.5 120 HIS A N 1
ATOM 960 C CA . HIS A 1 120 ? 7.004 36.906 11.328 1 91.5 120 HIS A CA 1
ATOM 961 C C . HIS A 1 120 ? 6.543 35.562 10.727 1 91.5 120 HIS A C 1
ATOM 963 O O . HIS A 1 120 ? 5.359 35.406 10.422 1 91.5 120 HIS A O 1
ATOM 969 N N . LEU A 1 121 ? 7.516 34.719 10.57 1 89.31 121 LEU A N 1
ATOM 970 C CA . LEU A 1 121 ? 7.277 33.344 10.211 1 89.31 121 LEU A CA 1
ATOM 971 C C . LEU A 1 121 ? 7.867 32.406 11.266 1 89.31 121 LEU A C 1
ATOM 973 O O . LEU A 1 121 ? 8.93 32.688 11.828 1 89.31 121 LEU A O 1
ATOM 977 N N . PRO A 1 122 ? 7.082 31.25 11.477 1 85.94 122 PRO A N 1
ATOM 978 C CA . PRO A 1 122 ? 7.715 30.266 12.352 1 85.94 122 PRO A CA 1
ATOM 979 C C . PRO A 1 122 ? 9.094 29.828 11.859 1 85.94 122 PRO A C 1
ATOM 981 O O . PRO A 1 122 ? 9.297 29.672 10.648 1 85.94 122 PRO A O 1
ATOM 984 N N . SER A 1 123 ? 10.047 29.641 12.734 1 77.75 123 SER A N 1
ATOM 985 C CA . SER A 1 123 ? 11.422 29.297 12.391 1 77.75 123 SER A CA 1
ATOM 986 C C . SER A 1 123 ? 11.484 27.969 11.656 1 77.75 123 SER A C 1
ATOM 988 O O . SER A 1 123 ? 12.375 27.75 10.828 1 77.75 123 SER A O 1
ATOM 990 N N . ASP A 1 124 ? 10.555 27.141 11.93 1 74 124 ASP A N 1
ATOM 991 C CA . ASP A 1 124 ? 10.555 25.812 11.328 1 74 124 ASP A CA 1
ATOM 992 C C . ASP A 1 124 ? 10.125 25.875 9.859 1 74 124 ASP A C 1
ATOM 994 O O . ASP A 1 124 ? 10.281 24.891 9.125 1 74 124 ASP A O 1
ATOM 998 N N . MET A 1 125 ? 9.641 27 9.422 1 77.88 125 MET A N 1
ATOM 999 C CA . MET A 1 125 ? 9.164 27.125 8.047 1 77.88 125 MET A CA 1
ATOM 1000 C C . MET A 1 125 ? 10.305 27.531 7.109 1 77.88 125 MET A C 1
ATOM 1002 O O . MET A 1 125 ? 10.086 27.703 5.91 1 77.88 125 MET A O 1
ATOM 1006 N N . GLU A 1 126 ? 11.484 27.734 7.676 1 65.75 126 GLU A N 1
ATOM 1007 C CA . GLU A 1 126 ? 12.633 28.094 6.84 1 65.75 126 GLU A CA 1
ATOM 1008 C C . GLU A 1 126 ? 12.844 27.062 5.73 1 65.75 126 GLU A C 1
ATOM 1010 O O . GLU A 1 126 ? 13.32 27.391 4.645 1 65.75 126 GLU A O 1
ATOM 1015 N N . GLY A 1 127 ? 12.383 25.875 5.84 1 63.19 127 GLY A N 1
ATOM 1016 C CA . GLY A 1 127 ? 12.555 24.844 4.836 1 63.19 127 GLY A CA 1
ATOM 1017 C C . GLY A 1 127 ? 11.422 24.797 3.824 1 63.19 127 GLY A C 1
ATOM 1018 O O . GLY A 1 127 ? 11.484 24.047 2.846 1 63.19 127 GLY A O 1
ATOM 1019 N N . LEU A 1 128 ? 10.438 25.672 4.039 1 72.94 128 LEU A N 1
ATOM 1020 C CA . LEU A 1 128 ? 9.281 25.703 3.156 1 72.94 128 LEU A CA 1
ATOM 1021 C C . LEU A 1 128 ? 9.578 26.5 1.896 1 72.94 128 LEU A C 1
ATOM 1023 O O . LEU A 1 128 ? 10.531 27.281 1.866 1 72.94 128 LEU A O 1
ATOM 1027 N N . ASN A 1 129 ? 8.883 26.172 0.812 1 81.44 129 ASN A N 1
ATOM 1028 C CA . ASN A 1 129 ? 8.867 27.016 -0.375 1 81.44 129 ASN A CA 1
ATOM 1029 C C . ASN A 1 129 ? 8.164 28.344 -0.105 1 81.44 129 ASN A C 1
ATOM 1031 O O . ASN A 1 129 ? 6.965 28.469 -0.359 1 81.44 129 ASN A O 1
ATOM 1035 N N . VAL A 1 130 ? 8.953 29.188 0.473 1 90.62 130 VAL A N 1
ATOM 1036 C CA . VAL A 1 130 ? 8.398 30.516 0.768 1 90.62 130 VAL A CA 1
ATOM 1037 C C . VAL A 1 130 ? 8.492 31.406 -0.47 1 90.62 130 VAL A C 1
ATOM 1039 O O . VAL A 1 130 ? 9.578 31.625 -1.005 1 90.62 130 VAL A O 1
ATOM 1042 N N . LEU A 1 131 ? 7.391 31.797 -0.942 1 94.81 131 LEU A N 1
ATOM 1043 C CA . LEU A 1 131 ? 7.262 32.719 -2.078 1 94.81 131 LEU A CA 1
ATOM 1044 C C . LEU A 1 131 ? 6.762 34.062 -1.629 1 94.81 131 LEU A C 1
ATOM 1046 O O . LEU A 1 131 ? 6.297 34.219 -0.497 1 94.81 131 LEU A O 1
ATOM 1050 N N . ARG A 1 132 ? 6.988 35.031 -2.525 1 94.69 132 ARG A N 1
ATOM 1051 C CA . ARG A 1 132 ? 6.586 36.375 -2.148 1 94.69 132 ARG A CA 1
ATOM 1052 C C . ARG A 1 132 ? 5.586 36.938 -3.146 1 94.69 132 ARG A C 1
ATOM 1054 O O . ARG A 1 132 ? 5.633 36.625 -4.336 1 94.69 132 ARG A O 1
ATOM 1061 N N . TYR A 1 133 ? 4.668 37.719 -2.621 1 94.5 133 TYR A N 1
ATOM 1062 C CA . TYR A 1 133 ? 3.816 38.531 -3.482 1 94.5 133 TYR A CA 1
ATOM 1063 C C . TYR A 1 133 ? 4.066 40 -3.248 1 94.5 133 TYR A C 1
ATOM 1065 O O . TYR A 1 133 ? 4.406 40.406 -2.135 1 94.5 133 TYR A O 1
ATOM 1073 N N . GLU A 1 134 ? 3.908 40.781 -4.285 1 92.81 134 GLU A N 1
ATOM 1074 C CA . GLU A 1 134 ? 4.156 42.219 -4.207 1 92.81 134 GLU A CA 1
ATOM 1075 C C . GLU A 1 134 ? 2.977 42.938 -3.576 1 92.81 134 GLU A C 1
ATOM 1077 O O . GLU A 1 134 ? 1.833 42.781 -4.004 1 92.81 134 GLU A O 1
ATOM 1082 N N . VAL A 1 135 ? 3.334 43.656 -2.443 1 89.25 135 VAL A N 1
ATOM 1083 C CA . VAL A 1 135 ? 2.309 44.5 -1.833 1 89.25 135 VAL A CA 1
ATOM 1084 C C . VAL A 1 135 ? 2.254 45.844 -2.547 1 89.25 135 VAL A C 1
ATOM 1086 O O . VAL A 1 135 ? 3.26 46.562 -2.629 1 89.25 135 VAL A O 1
ATOM 1089 N N . ARG A 1 136 ? 1.114 46.094 -3.152 1 78 136 ARG A N 1
ATOM 1090 C CA . ARG A 1 136 ? 0.987 47.312 -3.9 1 78 136 ARG A CA 1
ATOM 1091 C C . ARG A 1 136 ? -0.04 48.25 -3.256 1 78 136 ARG A C 1
ATOM 1093 O O . ARG A 1 136 ? -1.035 47.781 -2.695 1 78 136 ARG A O 1
ATOM 1100 N N . THR A 1 137 ? 0.325 49.531 -3.219 1 70.75 137 THR A N 1
ATOM 1101 C CA . THR A 1 137 ? -0.572 50.531 -2.66 1 70.75 137 THR A CA 1
ATOM 1102 C C . THR A 1 137 ? -1.869 50.625 -3.461 1 70.75 137 THR A C 1
ATOM 1104 O O . THR A 1 137 ? -2.953 50.75 -2.887 1 70.75 137 THR A O 1
ATOM 1107 N N . GLU A 1 138 ? -1.738 50.562 -4.82 1 63.53 138 GLU A N 1
ATOM 1108 C CA . GLU A 1 138 ? -2.934 50.594 -5.66 1 63.53 138 GLU A CA 1
ATOM 1109 C C . GLU A 1 138 ? -3.299 49.188 -6.164 1 63.53 138 GLU A C 1
ATOM 1111 O O . GLU A 1 138 ? -2.447 48.469 -6.684 1 63.53 138 GLU A O 1
ATOM 1116 N N . ARG A 1 139 ? -4.316 48.656 -5.527 1 63.53 139 ARG A N 1
ATOM 1117 C CA . ARG A 1 139 ? -4.758 47.281 -5.805 1 63.53 139 ARG A CA 1
ATOM 1118 C C . ARG A 1 139 ? -5.129 47.125 -7.277 1 63.53 139 ARG A C 1
ATOM 1120 O O . ARG A 1 139 ? -6.254 46.719 -7.598 1 63.53 139 ARG A O 1
ATOM 1127 N N . ARG A 1 140 ? -4.449 47.531 -8.266 1 64.06 140 ARG A N 1
ATOM 1128 C CA . ARG A 1 140 ? -4.941 47.5 -9.641 1 64.06 140 ARG A CA 1
ATOM 1129 C C . ARG A 1 140 ? -4.316 46.344 -10.406 1 64.06 140 ARG A C 1
ATOM 1131 O O . ARG A 1 140 ? -4.91 45.844 -11.359 1 64.06 140 ARG A O 1
ATOM 1138 N N . ASN A 1 141 ? -3.42 45.625 -9.805 1 82.81 141 ASN A N 1
ATOM 1139 C CA . ASN A 1 141 ? -2.832 44.594 -10.641 1 82.81 141 ASN A CA 1
ATOM 1140 C C . ASN A 1 141 ? -2.297 43.438 -9.797 1 82.81 141 ASN A C 1
ATOM 1142 O O . ASN A 1 141 ? -1.104 43.125 -9.852 1 82.81 141 ASN A O 1
ATOM 1146 N N . ASP A 1 142 ? -3.191 42.719 -9.211 1 88.62 142 ASP A N 1
ATOM 1147 C CA . ASP A 1 142 ? -2.83 41.625 -8.336 1 88.62 142 ASP A CA 1
ATOM 1148 C C . ASP A 1 142 ? -2.25 40.438 -9.133 1 88.62 142 ASP A C 1
ATOM 1150 O O . ASP A 1 142 ? -1.463 39.656 -8.609 1 88.62 142 ASP A O 1
ATOM 1154 N N . GLN A 1 143 ? -2.568 40.406 -10.406 1 89.75 143 GLN A N 1
ATOM 1155 C CA . GLN A 1 143 ? -2.012 39.375 -11.258 1 89.75 143 GLN A CA 1
ATOM 1156 C C . GLN A 1 143 ? -0.494 39.469 -11.352 1 89.75 143 GLN A C 1
ATOM 1158 O O . GLN A 1 143 ? 0.219 38.469 -11.25 1 89.75 143 GLN A O 1
ATOM 1163 N N . ALA A 1 144 ? -0.098 40.656 -11.484 1 90.62 144 ALA A N 1
ATOM 1164 C CA . ALA A 1 144 ? 1.34 40.906 -11.57 1 90.62 144 ALA A CA 1
ATOM 1165 C C . ALA A 1 144 ? 2.021 40.625 -10.227 1 90.62 144 ALA A C 1
ATOM 1167 O O . ALA A 1 144 ? 3.158 40.156 -10.188 1 90.62 144 ALA A O 1
ATOM 1168 N N . ALA A 1 145 ? 1.316 40.875 -9.172 1 93.31 145 ALA A N 1
ATOM 1169 C CA . ALA A 1 145 ? 1.863 40.781 -7.82 1 93.31 145 ALA A CA 1
ATOM 1170 C C . ALA A 1 145 ? 2.188 39.312 -7.484 1 93.31 145 ALA A C 1
ATOM 1172 O O . ALA A 1 145 ? 3.094 39.031 -6.695 1 93.31 145 ALA A O 1
ATOM 1173 N N . VAL A 1 146 ? 1.461 38.375 -8.117 1 95.44 146 VAL A N 1
ATOM 1174 C CA . VAL A 1 146 ? 1.633 37 -7.738 1 95.44 146 VAL A CA 1
ATOM 1175 C C . VAL A 1 146 ? 2.258 36.219 -8.898 1 95.44 146 VAL A C 1
ATOM 1177 O O . VAL A 1 146 ? 2.422 35 -8.812 1 95.44 146 VAL A O 1
ATOM 1180 N N . ASN A 1 147 ? 2.682 36.812 -9.938 1 94.88 147 ASN A N 1
ATOM 1181 C CA . ASN A 1 147 ? 3.117 36.188 -11.172 1 94.88 147 ASN A CA 1
ATOM 1182 C C . ASN A 1 147 ? 4.34 35.281 -10.938 1 94.88 147 ASN A C 1
ATOM 1184 O O . ASN A 1 147 ? 4.359 34.125 -11.352 1 94.88 147 ASN A O 1
ATOM 1188 N N . VAL A 1 148 ? 5.348 35.844 -10.297 1 94.88 148 VAL A N 1
ATOM 1189 C CA . VAL A 1 148 ? 6.582 35.125 -10.062 1 94.88 148 VAL A CA 1
ATOM 1190 C C . VAL A 1 148 ? 6.297 33.906 -9.188 1 94.88 148 VAL A C 1
ATOM 1192 O O . VAL A 1 148 ? 6.77 32.781 -9.484 1 94.88 148 VAL A O 1
ATOM 1195 N N . ALA A 1 149 ? 5.562 34.062 -8.211 1 95.81 149 ALA A N 1
ATOM 1196 C CA . ALA A 1 149 ? 5.195 32.969 -7.32 1 95.81 149 ALA A CA 1
ATOM 1197 C C . ALA A 1 149 ? 4.441 31.891 -8.07 1 95.81 149 ALA A C 1
ATOM 1199 O O . ALA A 1 149 ? 4.742 30.703 -7.926 1 95.81 149 ALA A O 1
ATOM 1200 N N . CYS A 1 150 ? 3.498 32.25 -8.891 1 97.38 150 CYS A N 1
ATOM 1201 C CA . CYS A 1 150 ? 2.707 31.297 -9.656 1 97.38 150 CYS A CA 1
ATOM 1202 C C . CYS A 1 150 ? 3.582 30.531 -10.641 1 97.38 150 CYS A C 1
ATOM 1204 O O . CYS A 1 150 ? 3.375 29.328 -10.859 1 97.38 150 CYS A O 1
ATOM 1206 N N . GLY A 1 151 ? 4.551 31.25 -11.195 1 97 151 GLY A N 1
ATOM 1207 C CA . GLY A 1 151 ? 5.484 30.578 -12.078 1 97 151 GLY A CA 1
ATOM 1208 C C . GLY A 1 151 ? 6.234 29.453 -11.398 1 97 151 GLY A C 1
ATOM 1209 O O . GLY A 1 151 ? 6.41 28.375 -11.984 1 97 151 GLY A O 1
ATOM 1210 N N . LYS A 1 152 ? 6.645 29.688 -10.219 1 96.38 152 LYS A N 1
ATOM 1211 C CA . LYS A 1 152 ? 7.367 28.656 -9.469 1 96.38 152 LYS A CA 1
ATOM 1212 C C . LYS A 1 152 ? 6.465 27.484 -9.133 1 96.38 152 LYS A C 1
ATOM 1214 O O . LYS A 1 152 ? 6.895 26.328 -9.195 1 96.38 152 LYS A O 1
ATOM 1219 N N . ILE A 1 153 ? 5.223 27.75 -8.812 1 97 153 ILE A N 1
ATOM 1220 C CA . ILE A 1 153 ? 4.258 26.703 -8.492 1 97 153 ILE A CA 1
ATOM 1221 C C . ILE A 1 153 ? 4.012 25.828 -9.719 1 97 153 ILE A C 1
ATOM 1223 O O . ILE A 1 153 ? 3.986 24.594 -9.625 1 97 153 ILE A O 1
ATOM 1227 N N . ILE A 1 154 ? 3.877 26.469 -10.836 1 97.06 154 ILE A N 1
ATOM 1228 C CA . ILE A 1 154 ? 3.639 25.75 -12.086 1 97.06 154 ILE A CA 1
ATOM 1229 C C . ILE A 1 154 ? 4.82 24.844 -12.398 1 97.06 154 ILE A C 1
ATOM 1231 O O . ILE A 1 154 ? 4.633 23.688 -12.797 1 97.06 154 ILE A O 1
ATOM 1235 N N . ALA A 1 155 ? 6.008 25.375 -12.172 1 96.25 155 ALA A N 1
ATOM 1236 C CA . ALA A 1 155 ? 7.211 24.578 -12.438 1 96.25 155 ALA A CA 1
ATOM 1237 C C . ALA A 1 155 ? 7.238 23.312 -11.578 1 96.25 155 ALA A C 1
ATOM 1239 O O . ALA A 1 155 ? 7.539 22.234 -12.078 1 96.25 155 ALA A O 1
ATOM 1240 N N . VAL A 1 156 ? 6.898 23.453 -10.352 1 94.88 156 VAL A N 1
ATOM 1241 C CA . VAL A 1 156 ? 6.898 22.328 -9.438 1 94.88 156 VAL A CA 1
ATOM 1242 C C . VAL A 1 156 ? 5.801 21.344 -9.836 1 94.88 156 VAL A C 1
ATOM 1244 O O . VAL A 1 156 ? 6.012 20.125 -9.812 1 94.88 156 VAL A O 1
ATOM 1247 N N . GLY A 1 157 ? 4.594 21.875 -10.148 1 94.69 157 GLY A N 1
ATOM 1248 C CA . GLY A 1 157 ? 3.502 21.031 -10.594 1 94.69 157 GLY A CA 1
ATOM 1249 C C . GLY A 1 157 ? 3.861 20.172 -11.797 1 94.69 157 GLY A C 1
ATOM 1250 O O . GLY A 1 157 ? 3.492 19 -11.867 1 94.69 157 GLY A O 1
ATOM 1251 N N . LYS A 1 158 ? 4.605 20.75 -12.727 1 93.44 158 LYS A N 1
ATOM 1252 C CA . LYS A 1 158 ? 5.031 20.031 -13.922 1 93.44 158 LYS A CA 1
ATOM 1253 C C . LYS A 1 158 ? 6.051 18.953 -13.586 1 93.44 158 LYS A C 1
ATOM 1255 O O . LYS A 1 158 ? 6.047 17.875 -14.188 1 93.44 158 LYS A O 1
ATOM 1260 N N . GLU A 1 159 ? 6.816 19.281 -12.625 1 92.5 159 GLU A N 1
ATOM 1261 C CA . GLU A 1 159 ? 7.887 18.359 -12.25 1 92.5 159 GLU A CA 1
ATOM 1262 C C . GLU A 1 159 ? 7.34 17.156 -11.5 1 92.5 159 GLU A C 1
ATOM 1264 O O . GLU A 1 159 ? 7.711 16.016 -11.805 1 92.5 159 GLU A O 1
ATOM 1269 N N . PHE A 1 160 ? 6.379 17.375 -10.547 1 90.94 160 PHE A N 1
ATOM 1270 C CA . PHE A 1 16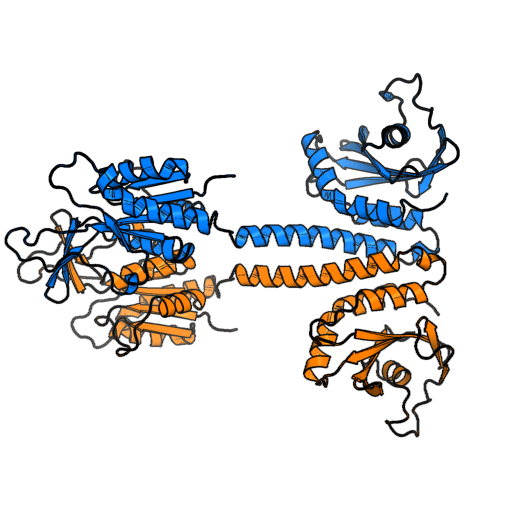0 ? 5.984 16.312 -9.641 1 90.94 160 PHE A CA 1
ATOM 1271 C C . PHE A 1 160 ? 4.648 15.711 -10.062 1 90.94 160 PHE A C 1
ATOM 1273 O O . PHE A 1 160 ? 4.324 14.578 -9.695 1 90.94 160 PHE A O 1
ATOM 1280 N N . GLY A 1 161 ? 3.932 16.359 -10.82 1 91.38 161 GLY A N 1
ATOM 1281 C CA . GLY A 1 161 ? 2.641 15.859 -11.258 1 91.38 161 GLY A CA 1
ATOM 1282 C C . GLY A 1 161 ? 1.705 15.531 -10.109 1 91.38 161 GLY A C 1
ATOM 1283 O O . GLY A 1 161 ? 1.713 16.203 -9.086 1 91.38 161 GLY A O 1
ATOM 1284 N N . ARG A 1 162 ? 0.812 14.523 -10.289 1 90 162 ARG A N 1
ATOM 1285 C CA . ARG A 1 162 ? -0.156 14.141 -9.266 1 90 162 ARG A CA 1
ATOM 1286 C C . ARG A 1 162 ? 0.5 13.289 -8.18 1 90 162 ARG A C 1
ATOM 1288 O O . ARG A 1 162 ? 1.476 12.586 -8.445 1 90 162 ARG A O 1
ATOM 1295 N N . VAL A 1 163 ? -0.015 13.531 -6.98 1 87.12 163 VAL A N 1
ATOM 1296 C CA . VAL A 1 163 ? 0.502 12.734 -5.871 1 87.12 163 VAL A CA 1
ATOM 1297 C C . VAL A 1 163 ? 0.097 11.273 -6.055 1 87.12 163 VAL A C 1
ATOM 1299 O O . VAL A 1 163 ? -1.035 10.977 -6.441 1 87.12 163 VAL A O 1
ATOM 1302 N N . GLN A 1 164 ? 1.129 10.43 -6.02 1 76.88 164 GLN A N 1
ATOM 1303 C CA . GLN A 1 164 ? 0.825 9 -5.988 1 76.88 164 GLN A CA 1
ATOM 1304 C C . GLN A 1 164 ? 0.444 8.555 -4.582 1 76.88 164 GLN A C 1
ATOM 1306 O O . GLN A 1 164 ? 1.294 8.5 -3.689 1 76.88 164 GLN A O 1
ATOM 1311 N N . ARG A 1 165 ? -0.779 8.422 -4.41 1 76.06 165 ARG A N 1
ATOM 1312 C CA . ARG A 1 165 ? -1.245 8.07 -3.072 1 76.06 165 ARG A CA 1
ATOM 1313 C C . ARG A 1 165 ? -0.939 6.613 -2.75 1 76.06 165 ARG A C 1
ATOM 1315 O O . ARG A 1 165 ? -1.245 5.719 -3.543 1 76.06 165 ARG A O 1
ATOM 1322 N N . VAL A 1 166 ? -0.229 6.406 -1.693 1 78 166 VAL A N 1
ATOM 1323 C CA . VAL A 1 166 ? 0.181 5.078 -1.249 1 78 166 VAL A CA 1
ATOM 1324 C C . VAL A 1 166 ? -1.046 4.184 -1.098 1 78 166 VAL A C 1
ATOM 1326 O O . VAL A 1 166 ? -0.987 2.984 -1.385 1 78 166 VAL A O 1
ATOM 1329 N N . GLU A 1 167 ? -2.098 4.801 -0.714 1 78.44 167 GLU A N 1
ATOM 1330 C CA . GLU A 1 167 ? -3.332 4.039 -0.547 1 78.44 167 GLU A CA 1
ATOM 1331 C C . GLU A 1 167 ? -3.799 3.447 -1.874 1 78.44 167 GLU A C 1
ATOM 1333 O O . GLU A 1 167 ? -4.262 2.305 -1.921 1 78.44 167 GLU A O 1
ATOM 1338 N N . GLN A 1 168 ? -3.646 4.309 -2.824 1 81.44 168 GLN A N 1
ATOM 1339 C CA . GLN A 1 168 ? -4.047 3.836 -4.145 1 81.44 168 GLN A CA 1
ATOM 1340 C C . GLN A 1 168 ? -3.131 2.717 -4.629 1 81.44 168 GLN A C 1
ATOM 1342 O O . GLN A 1 168 ? -3.598 1.725 -5.195 1 81.44 168 GLN A O 1
ATOM 1347 N N . GLN A 1 169 ? -1.892 2.912 -4.375 1 85.06 169 GLN A N 1
ATOM 1348 C CA . GLN A 1 169 ? -0.932 1.875 -4.734 1 85.06 169 GLN A CA 1
ATOM 1349 C C . GLN A 1 169 ? -1.234 0.568 -4.008 1 85.06 169 GLN A C 1
ATOM 1351 O O . GLN A 1 169 ? -1.183 -0.508 -4.609 1 85.06 169 GLN A O 1
ATOM 1356 N N . LEU A 1 170 ? -1.521 0.741 -2.781 1 88 170 LEU A N 1
ATOM 1357 C CA . LEU A 1 170 ? -1.858 -0.432 -1.982 1 88 170 LEU A CA 1
ATOM 1358 C C . LEU A 1 170 ? -3.08 -1.146 -2.553 1 88 170 LEU A C 1
ATOM 1360 O O . LEU A 1 170 ? -3.076 -2.369 -2.701 1 88 170 LEU A O 1
ATOM 1364 N N . GLU A 1 171 ? -4.051 -0.38 -2.867 1 87.25 171 GLU A N 1
ATOM 1365 C CA . GLU A 1 171 ? -5.262 -0.964 -3.434 1 87.25 171 GLU A CA 1
ATOM 1366 C C . GLU A 1 171 ? -4.957 -1.738 -4.711 1 87.25 171 GLU A C 1
ATOM 1368 O O . GLU A 1 171 ? -5.484 -2.832 -4.922 1 87.25 171 GLU A O 1
ATOM 1373 N N . GLU A 1 172 ? -4.16 -1.2 -5.5 1 89.56 172 GLU A N 1
ATOM 1374 C CA . GLU A 1 172 ? -3.799 -1.833 -6.766 1 89.56 172 GLU A CA 1
ATOM 1375 C C . GLU A 1 172 ? -3.049 -3.143 -6.531 1 89.56 172 GLU A C 1
ATOM 1377 O O . GLU A 1 172 ? -3.342 -4.152 -7.172 1 89.56 172 GLU A O 1
ATOM 1382 N N . VAL A 1 173 ? -2.168 -3.096 -5.613 1 91.44 173 VAL A N 1
ATOM 1383 C CA . VAL A 1 173 ? -1.352 -4.277 -5.359 1 91.44 173 VAL A CA 1
ATOM 1384 C C . VAL A 1 173 ? -2.201 -5.363 -4.699 1 91.44 173 VAL A C 1
ATOM 1386 O O . VAL A 1 173 ? -2.027 -6.551 -4.977 1 91.44 173 VAL A O 1
ATOM 1389 N N . VAL A 1 174 ? -3.064 -4.961 -3.887 1 91 174 VAL A N 1
ATOM 1390 C CA . VAL A 1 174 ? -3.971 -5.914 -3.26 1 91 174 VAL A CA 1
ATOM 1391 C C . VAL A 1 174 ? -4.836 -6.582 -4.328 1 91 174 VAL A C 1
ATOM 1393 O O . VAL A 1 174 ? -5 -7.805 -4.328 1 91 174 VAL A O 1
ATOM 1396 N N . ALA A 1 175 ? -5.359 -5.77 -5.207 1 90.31 175 ALA A N 1
ATOM 1397 C CA . ALA A 1 175 ? -6.18 -6.309 -6.293 1 90.31 175 ALA A CA 1
ATOM 1398 C C . ALA A 1 175 ? -5.395 -7.316 -7.125 1 90.31 175 ALA A C 1
ATOM 1400 O O . ALA A 1 175 ? -5.906 -8.391 -7.453 1 90.31 175 ALA A O 1
ATOM 1401 N N . LEU A 1 176 ? -4.215 -7.008 -7.453 1 92.69 176 LEU A N 1
ATOM 1402 C CA . LEU A 1 176 ? -3.357 -7.906 -8.219 1 92.69 176 LEU A CA 1
ATOM 1403 C C . LEU A 1 176 ? -3.084 -9.188 -7.438 1 92.69 176 LEU A C 1
ATOM 1405 O O . LEU A 1 176 ? -3.055 -10.273 -8.016 1 92.69 176 LEU A O 1
ATOM 1409 N N . SER A 1 177 ? -2.867 -9 -6.18 1 92.88 177 SER A N 1
ATOM 1410 C CA . SER A 1 177 ? -2.623 -10.148 -5.32 1 92.88 177 SER A CA 1
ATOM 1411 C C . SER A 1 177 ? -3.801 -11.117 -5.348 1 92.88 177 SER A C 1
ATOM 1413 O O . SER A 1 177 ? -3.609 -12.336 -5.32 1 92.88 177 SER A O 1
ATOM 1415 N N . GLU A 1 178 ? -4.945 -10.609 -5.406 1 91.81 178 GLU A N 1
ATOM 1416 C CA . GLU A 1 178 ? -6.137 -11.453 -5.473 1 91.81 178 GLU A CA 1
ATOM 1417 C C . GLU A 1 178 ? -6.176 -12.25 -6.777 1 91.81 178 GLU A C 1
ATOM 1419 O O . GLU A 1 178 ? -6.562 -13.422 -6.781 1 91.81 178 GLU A O 1
ATOM 1424 N N . VAL A 1 179 ? -5.852 -11.609 -7.848 1 93.31 179 VAL A N 1
ATOM 1425 C CA . VAL A 1 179 ? -5.777 -12.289 -9.141 1 93.31 179 VAL A CA 1
ATOM 1426 C C . VAL A 1 179 ? -4.754 -13.422 -9.07 1 93.31 179 VAL A C 1
ATOM 1428 O O . VAL A 1 179 ? -5.012 -14.531 -9.547 1 93.31 179 VAL A O 1
ATOM 1431 N N . LYS A 1 180 ? -3.682 -13.141 -8.516 1 94.56 180 LYS A N 1
ATOM 1432 C CA . LYS A 1 180 ? -2.621 -14.141 -8.391 1 94.56 180 LYS A CA 1
ATOM 1433 C C . LYS A 1 180 ? -3.068 -15.312 -7.52 1 94.56 180 LYS A C 1
ATOM 1435 O O . LYS A 1 180 ? -2.738 -16.469 -7.805 1 94.56 180 LYS A O 1
ATOM 1440 N N . ASP A 1 181 ? -3.818 -15.023 -6.477 1 94.5 181 ASP A N 1
ATOM 1441 C CA . ASP A 1 181 ? -4.391 -16.078 -5.645 1 94.5 181 ASP A CA 1
ATOM 1442 C C . ASP A 1 181 ? -5.293 -17 -6.461 1 94.5 181 ASP A C 1
ATOM 1444 O O . ASP A 1 181 ? -5.258 -18.219 -6.297 1 94.5 181 ASP A O 1
ATOM 1448 N N . GLN A 1 182 ? -6.035 -16.391 -7.27 1 93.88 182 GLN A N 1
ATOM 1449 C CA . GLN A 1 182 ? -6.906 -17.141 -8.156 1 93.88 182 GLN A CA 1
ATOM 1450 C C . GLN A 1 182 ? -6.098 -18.094 -9.047 1 93.88 182 GLN A C 1
ATOM 1452 O O . GLN A 1 182 ? -6.418 -19.281 -9.156 1 93.88 182 GLN A O 1
ATOM 1457 N N . LEU A 1 183 ? -5.102 -17.609 -9.656 1 94.88 183 LEU A N 1
ATOM 1458 C CA . LEU A 1 183 ? -4.277 -18.391 -10.57 1 94.88 183 LEU A CA 1
ATOM 1459 C C . LEU A 1 183 ? -3.57 -19.516 -9.828 1 94.88 183 LEU A C 1
ATOM 1461 O O . LEU A 1 183 ? -3.502 -20.656 -10.32 1 94.88 183 LEU A O 1
ATOM 1465 N N . ILE A 1 184 ? -3.105 -19.203 -8.688 1 94.38 184 ILE A N 1
ATOM 1466 C CA . ILE A 1 184 ? -2.42 -20.203 -7.891 1 94.38 184 ILE A CA 1
ATOM 1467 C C . ILE A 1 184 ? -3.391 -21.328 -7.531 1 94.38 184 ILE A C 1
ATOM 1469 O O . ILE A 1 184 ? -3.059 -22.516 -7.656 1 94.38 184 ILE A O 1
ATOM 1473 N N . SER A 1 185 ? -4.578 -20.984 -7.098 1 93.38 185 SER A N 1
ATOM 1474 C CA . SER A 1 185 ? -5.602 -21.969 -6.785 1 93.38 185 SER A CA 1
ATOM 1475 C C . SER A 1 185 ? -5.93 -22.828 -8 1 93.38 185 SER A C 1
ATOM 1477 O O . SER A 1 185 ? -5.98 -24.062 -7.91 1 93.38 185 SER A O 1
ATOM 1479 N N . PHE A 1 186 ? -6.102 -22.203 -9.086 1 94 186 PHE A N 1
ATOM 1480 C CA . PHE A 1 186 ? -6.387 -22.906 -10.344 1 94 186 PHE A CA 1
ATOM 1481 C C . PHE A 1 186 ? -5.281 -23.891 -10.68 1 94 186 PHE A C 1
ATOM 1483 O O . PHE A 1 186 ? -5.547 -25.078 -10.891 1 94 186 PHE A O 1
ATOM 1490 N N . LEU A 1 187 ? -4.102 -23.406 -10.703 1 92.94 187 LEU A N 1
ATOM 1491 C CA . LEU A 1 187 ? -2.961 -24.219 -11.125 1 92.94 187 LEU A CA 1
ATOM 1492 C C . LEU A 1 187 ? -2.713 -25.359 -10.148 1 92.94 187 LEU A C 1
ATOM 1494 O O . LEU A 1 187 ? -2.373 -26.469 -10.555 1 92.94 187 LEU A O 1
ATOM 1498 N N . THR A 1 188 ? -2.863 -25.094 -8.906 1 90.44 188 THR A N 1
ATOM 1499 C CA . THR A 1 188 ? -2.701 -26.125 -7.898 1 90.44 188 THR A CA 1
ATOM 1500 C C . THR A 1 188 ? -3.762 -27.219 -8.062 1 90.44 188 THR A C 1
ATOM 1502 O O . THR A 1 188 ? -3.449 -28.406 -8.016 1 90.44 188 THR A O 1
ATOM 1505 N N . ASP A 1 189 ? -4.984 -26.828 -8.281 1 89.5 189 ASP A N 1
ATOM 1506 C CA . ASP A 1 189 ? -6.066 -27.781 -8.492 1 89.5 189 ASP A CA 1
ATOM 1507 C C . ASP A 1 189 ? -5.855 -28.578 -9.781 1 89.5 189 ASP A C 1
ATOM 1509 O O . ASP A 1 189 ? -6.199 -29.75 -9.844 1 89.5 189 ASP A O 1
ATOM 1513 N N . LEU A 1 190 ? -5.359 -27.922 -10.758 1 90.06 190 LEU A N 1
ATOM 1514 C CA . LEU A 1 190 ? -5.121 -28.562 -12.047 1 90.06 190 LEU A CA 1
ATOM 1515 C C . LEU A 1 190 ? -4.125 -29.703 -11.914 1 90.06 190 LEU A C 1
ATOM 1517 O O . LEU A 1 190 ? -4.266 -30.734 -12.57 1 90.06 190 LEU A O 1
ATOM 1521 N N . MET A 1 191 ? -3.205 -29.547 -11.055 1 83.88 191 MET A N 1
ATOM 1522 C CA . MET A 1 191 ? -2.131 -30.516 -10.898 1 83.88 191 MET A CA 1
ATOM 1523 C C . MET A 1 191 ? -2.533 -31.625 -9.922 1 83.88 191 MET A C 1
ATOM 1525 O O . MET A 1 191 ? -1.737 -32.5 -9.617 1 83.88 191 MET A O 1
ATOM 1529 N N . GLY A 1 192 ? -3.68 -31.609 -9.578 1 73.81 192 GLY A N 1
ATOM 1530 C CA . GLY A 1 192 ? -4.121 -32.688 -8.688 1 73.81 192 GLY A CA 1
ATOM 1531 C C . GLY A 1 192 ? -3.973 -34.062 -9.297 1 73.81 192 GLY A C 1
ATOM 1532 O O . GLY A 1 192 ? -3.639 -34.188 -10.477 1 73.81 192 GLY A O 1
ATOM 1533 N N . PRO A 1 193 ? -4.039 -35.062 -8.469 1 67.69 193 PRO A N 1
ATOM 1534 C CA . PRO A 1 193 ? -3.816 -36.469 -8.906 1 67.69 193 PRO A CA 1
ATOM 1535 C C . PRO A 1 193 ? -4.652 -36.812 -10.125 1 67.69 193 PRO A C 1
ATOM 1537 O O . PRO A 1 193 ? -4.254 -37.688 -10.914 1 67.69 193 PRO A O 1
ATOM 1540 N N . GLU A 1 194 ? -5.691 -36.156 -10.352 1 69.25 194 GLU A N 1
ATOM 1541 C CA . GLU A 1 194 ? -6.613 -36.5 -11.438 1 69.25 194 GLU A CA 1
ATOM 1542 C C . GLU A 1 194 ? -6.016 -36.125 -12.797 1 69.25 194 GLU A C 1
ATOM 1544 O O . GLU A 1 194 ? -6.445 -36.625 -13.828 1 69.25 194 GLU A O 1
ATOM 1549 N N . ILE A 1 195 ? -5.008 -35.344 -12.75 1 73.31 195 ILE A N 1
ATOM 1550 C CA . ILE A 1 195 ? -4.465 -34.844 -14.008 1 73.31 195 ILE A CA 1
ATOM 1551 C C . ILE A 1 195 ? -3.859 -36 -14.805 1 73.31 195 ILE A C 1
ATOM 1553 O O . ILE A 1 195 ? -3.877 -36 -16.031 1 73.31 195 ILE A O 1
ATOM 1557 N N . LEU A 1 196 ? -3.393 -36.938 -14.055 1 68.12 196 LEU A N 1
ATOM 1558 C CA . LEU A 1 196 ? -2.744 -38.094 -14.703 1 68.12 196 LEU A CA 1
ATOM 1559 C C . LEU A 1 196 ? -3.777 -39 -15.344 1 68.12 196 LEU A C 1
ATOM 1561 O O . LEU A 1 196 ? -3.459 -39.75 -16.281 1 68.12 196 LEU A O 1
ATOM 1565 N N . HIS A 1 197 ? -5.035 -38.906 -14.922 1 76.12 197 HIS A N 1
ATOM 1566 C CA . HIS A 1 197 ? -6.078 -39.812 -15.406 1 76.12 197 HIS A CA 1
ATOM 1567 C C . HIS A 1 197 ? -6.895 -39.156 -16.516 1 76.12 197 HIS A C 1
ATOM 1569 O O . HIS A 1 197 ? -7.098 -39.719 -17.578 1 76.12 197 HIS A O 1
ATOM 1575 N N . ASN A 1 198 ? -7.398 -37.969 -16.234 1 83.94 198 ASN A N 1
ATOM 1576 C CA . ASN A 1 198 ? -8.195 -37.219 -17.172 1 83.94 198 ASN A CA 1
ATOM 1577 C C . ASN A 1 198 ? -7.859 -35.719 -17.109 1 83.94 198 ASN A C 1
ATOM 1579 O O . ASN A 1 198 ? -8.414 -35 -16.281 1 83.94 198 ASN A O 1
ATOM 1583 N N . ARG A 1 199 ? -7.074 -35.312 -18.031 1 86 199 ARG A N 1
ATOM 1584 C CA . ARG A 1 199 ? -6.535 -33.969 -18.016 1 86 199 ARG A CA 1
ATOM 1585 C C . ARG A 1 199 ? -7.645 -32.938 -18.188 1 86 199 ARG A C 1
ATOM 1587 O O . ARG A 1 199 ? -7.598 -31.844 -17.578 1 86 199 ARG A O 1
ATOM 1594 N N . TYR A 1 200 ? -8.703 -33.281 -18.938 1 91.06 200 TYR A N 1
ATOM 1595 C CA . TYR A 1 200 ? -9.75 -32.312 -19.219 1 91.06 200 TYR A CA 1
ATOM 1596 C C . TYR A 1 200 ? -10.742 -32.219 -18.062 1 91.06 200 TYR A C 1
ATOM 1598 O O . TYR A 1 200 ? -11.297 -31.156 -17.781 1 91.06 200 TYR A O 1
ATOM 1606 N N . GLU A 1 201 ? -10.922 -33.312 -17.422 1 92.12 201 GLU A N 1
ATOM 1607 C CA . GLU A 1 201 ? -11.75 -33.281 -16.219 1 92.12 201 GLU A CA 1
ATOM 1608 C C . GLU A 1 201 ? -11.086 -32.469 -15.125 1 92.12 201 GLU A C 1
ATOM 1610 O O . GLU A 1 201 ? -11.758 -31.688 -14.422 1 92.12 201 GLU A O 1
ATOM 1615 N N . SER A 1 202 ? -9.797 -32.625 -14.953 1 90.62 202 SER A N 1
ATOM 1616 C CA . SER A 1 202 ? -9.047 -31.812 -14 1 90.62 202 SER A CA 1
ATOM 1617 C C . SER A 1 202 ? -9.133 -30.344 -14.352 1 90.62 202 SER A C 1
ATOM 1619 O O . SER A 1 202 ? -9.273 -29.484 -13.461 1 90.62 202 SER A O 1
ATOM 1621 N N . LEU A 1 203 ? -9.062 -30.078 -15.625 1 92.88 203 LEU A N 1
ATOM 1622 C CA . LEU A 1 203 ? -9.172 -28.703 -16.094 1 92.88 203 LEU A CA 1
ATOM 1623 C C . LEU A 1 203 ? -10.531 -28.109 -15.734 1 92.88 203 LEU A C 1
ATOM 1625 O O . LEU A 1 203 ? -10.602 -27 -15.188 1 92.88 203 LEU A O 1
ATOM 1629 N N . TYR A 1 204 ? -11.57 -28.844 -16.031 1 94.25 204 TYR A N 1
ATOM 1630 C CA . TYR A 1 204 ? -12.922 -28.359 -15.742 1 94.25 204 TYR A CA 1
ATOM 1631 C C . TYR A 1 204 ? -13.078 -28.062 -14.258 1 94.25 204 TYR A C 1
ATOM 1633 O O . TYR A 1 204 ? -13.523 -26.969 -13.883 1 94.25 204 TYR A O 1
ATOM 1641 N N . LEU A 1 205 ? -12.656 -29 -13.484 1 93.06 205 LEU A N 1
ATOM 1642 C CA . LEU A 1 205 ? -12.812 -28.844 -12.039 1 93.06 205 LEU A CA 1
ATOM 1643 C C . LEU A 1 205 ? -11.992 -27.656 -11.531 1 93.06 205 LEU A C 1
ATOM 1645 O O . LEU A 1 205 ? -12.453 -26.891 -10.68 1 93.06 205 LEU A O 1
ATOM 1649 N N . ALA A 1 206 ? -10.742 -27.562 -12 1 94.25 206 ALA A N 1
ATOM 1650 C CA . ALA A 1 206 ? -9.867 -26.469 -11.594 1 94.25 206 ALA A CA 1
ATOM 1651 C C . ALA A 1 206 ? -10.484 -25.109 -11.945 1 94.25 206 ALA A C 1
ATOM 1653 O O . ALA A 1 206 ? -10.453 -24.188 -11.141 1 94.25 206 ALA A O 1
ATOM 1654 N N . ILE A 1 207 ? -11.125 -24.969 -13.148 1 95.94 207 ILE A N 1
ATOM 1655 C CA . ILE A 1 207 ? -11.766 -23.734 -13.586 1 95.94 207 ILE A CA 1
ATOM 1656 C C . ILE A 1 207 ? -12.977 -23.438 -12.703 1 95.94 207 ILE A C 1
ATOM 1658 O O . ILE A 1 207 ? -13.133 -22.312 -12.203 1 95.94 207 ILE A O 1
ATOM 1662 N N . ARG A 1 208 ? -13.75 -24.438 -12.492 1 94.94 208 ARG A N 1
ATOM 1663 C CA . ARG A 1 208 ? -14.969 -24.297 -11.695 1 94.94 208 ARG A CA 1
ATOM 1664 C C . ARG A 1 208 ? -14.648 -23.781 -10.297 1 94.94 208 ARG A C 1
ATOM 1666 O O . ARG A 1 208 ? -15.344 -22.906 -9.781 1 94.94 208 ARG A O 1
ATOM 1673 N N . ASN A 1 209 ? -13.617 -24.312 -9.742 1 93.94 209 ASN A N 1
ATOM 1674 C CA . ASN A 1 209 ? -13.25 -23.969 -8.367 1 93.94 209 ASN A CA 1
ATOM 1675 C C . ASN A 1 209 ? -12.625 -22.578 -8.289 1 93.94 209 ASN A C 1
ATOM 1677 O O . ASN A 1 209 ? -12.812 -21.859 -7.305 1 93.94 209 ASN A O 1
ATOM 1681 N N . ALA A 1 210 ? -11.859 -22.219 -9.305 1 95.38 210 ALA A N 1
ATOM 1682 C CA . ALA A 1 210 ? -11.078 -21 -9.242 1 95.38 210 ALA A CA 1
ATOM 1683 C C . ALA A 1 210 ? -11.859 -19.812 -9.812 1 95.38 210 ALA A C 1
ATOM 1685 O O . ALA A 1 210 ? -11.484 -18.656 -9.609 1 95.38 210 ALA A O 1
ATOM 1686 N N . TYR A 1 211 ? -12.969 -20.062 -10.547 1 96.5 211 TYR A N 1
ATOM 1687 C CA . TYR A 1 211 ? -13.719 -19 -11.219 1 96.5 211 TYR A CA 1
ATOM 1688 C C . TYR A 1 211 ? -14.312 -18.031 -10.203 1 96.5 211 TYR A C 1
ATOM 1690 O O . TYR A 1 211 ? -15.023 -18.438 -9.281 1 96.5 211 TYR A O 1
ATOM 1698 N N . ARG A 1 212 ? -14.008 -16.75 -10.344 1 95.56 212 ARG A N 1
ATOM 1699 C CA . ARG A 1 212 ? -14.461 -15.734 -9.391 1 95.56 212 ARG A CA 1
ATOM 1700 C C . ARG A 1 212 ? -15.805 -15.148 -9.812 1 95.56 212 ARG A C 1
ATOM 1702 O O . ARG A 1 212 ? -16.016 -14.836 -10.992 1 95.56 212 ARG A O 1
ATOM 1709 N N . LEU A 1 213 ? -16.75 -15.016 -8.797 1 95 213 LEU A N 1
ATOM 1710 C CA . LEU A 1 213 ? -18.094 -14.5 -9.039 1 95 213 LEU A CA 1
ATOM 1711 C C . LEU A 1 213 ? -18.375 -13.305 -8.133 1 95 213 LEU A C 1
ATOM 1713 O O . LEU A 1 213 ? -19.531 -12.961 -7.902 1 95 213 LEU A O 1
ATOM 1717 N N . ASP A 1 214 ? -17.375 -12.586 -7.637 1 91.69 214 ASP A N 1
ATOM 1718 C CA . ASP A 1 214 ? -17.5 -11.516 -6.652 1 91.69 214 ASP A CA 1
ATOM 1719 C C . ASP A 1 214 ? -18.406 -10.406 -7.168 1 91.69 214 ASP A C 1
ATOM 1721 O O . ASP A 1 214 ? -19.094 -9.734 -6.383 1 91.69 214 ASP A O 1
ATOM 1725 N N . VAL A 1 215 ? -18.438 -10.172 -8.461 1 93.19 215 VAL A N 1
ATOM 1726 C CA . VAL A 1 215 ? -19.188 -9.07 -9.047 1 93.19 215 VAL A CA 1
ATOM 1727 C C . VAL A 1 215 ? -20.656 -9.477 -9.195 1 93.19 215 VAL A C 1
ATOM 1729 O O . VAL A 1 215 ? -21.5 -8.656 -9.555 1 93.19 215 VAL A O 1
ATOM 1732 N N . LEU A 1 216 ? -20.969 -10.766 -9.039 1 93.81 216 LEU A N 1
ATOM 1733 C CA . LEU A 1 216 ? -22.328 -11.289 -9.062 1 93.81 216 LEU A CA 1
ATOM 1734 C C . LEU A 1 216 ? -22.672 -11.984 -7.754 1 93.81 216 LEU A C 1
ATOM 1736 O O . LEU A 1 216 ? -22.828 -13.211 -7.723 1 93.81 216 LEU A O 1
ATOM 1740 N N . PRO A 1 217 ? -22.891 -11.133 -6.746 1 91.88 217 PRO A N 1
ATOM 1741 C CA . PRO A 1 217 ? -23.219 -11.766 -5.461 1 91.88 217 PRO A CA 1
ATOM 1742 C C . PRO A 1 217 ? -24.453 -12.664 -5.535 1 91.88 217 PRO A C 1
ATOM 1744 O O . PRO A 1 217 ? -25.438 -12.305 -6.184 1 91.88 217 PRO A O 1
ATOM 1747 N N . GLY A 1 218 ? -24.344 -13.859 -4.918 1 91.44 218 GLY A N 1
ATOM 1748 C CA . GLY A 1 218 ? -25.469 -14.781 -4.883 1 91.44 218 GLY A CA 1
ATOM 1749 C C . GLY A 1 218 ? -25.453 -15.781 -6.027 1 91.44 218 GLY A C 1
ATOM 1750 O O . GLY A 1 218 ? -26.297 -16.688 -6.074 1 91.44 218 GLY A O 1
ATOM 1751 N N . PHE A 1 219 ? -24.609 -15.609 -6.969 1 94.69 219 PHE A N 1
ATOM 1752 C CA . PHE A 1 219 ? -24.5 -16.547 -8.078 1 94.69 219 PHE A CA 1
ATOM 1753 C C . PHE A 1 219 ? -23.516 -17.656 -7.766 1 94.69 219 PHE A C 1
ATOM 1755 O O . PHE A 1 219 ? -22.594 -17.469 -6.973 1 94.69 219 PHE A O 1
ATOM 1762 N N . SER A 1 220 ? -23.703 -18.844 -8.336 1 95.56 220 SER A N 1
ATOM 1763 C CA . SER A 1 220 ? -22.812 -20 -8.281 1 95.56 220 SER A CA 1
ATOM 1764 C C . SER A 1 220 ? -22.75 -20.719 -9.617 1 95.56 220 SER A C 1
ATOM 1766 O O . SER A 1 220 ? -23.578 -20.484 -10.5 1 95.56 220 SER A O 1
ATOM 1768 N N . ILE A 1 221 ? -21.719 -21.484 -9.805 1 95.62 221 ILE A N 1
ATOM 1769 C CA . ILE A 1 221 ? -21.625 -22.328 -10.984 1 95.62 221 ILE A CA 1
ATOM 1770 C C . ILE A 1 221 ? -22.406 -23.625 -10.758 1 95.62 221 ILE A C 1
ATOM 1772 O O . ILE A 1 221 ? -22.062 -24.406 -9.867 1 95.62 221 ILE A O 1
ATOM 1776 N N . SER A 1 222 ? -23.391 -23.812 -11.531 1 94.25 222 SER A N 1
ATOM 1777 C CA . SER A 1 222 ? -24.219 -25 -11.359 1 94.25 222 SER A CA 1
ATOM 1778 C C . SER A 1 222 ? -23.703 -26.172 -12.188 1 94.25 222 SER A C 1
ATOM 1780 O O . SER A 1 222 ? -23.719 -27.312 -11.734 1 94.25 222 SER A O 1
ATOM 1782 N N . GLN A 1 223 ? -23.328 -25.891 -13.422 1 94.88 223 GLN A N 1
ATOM 1783 C CA . GLN A 1 223 ? -22.781 -26.875 -14.344 1 94.88 223 GLN A CA 1
ATOM 1784 C C . GLN A 1 223 ? -21.766 -26.234 -15.297 1 94.88 223 GLN A C 1
ATOM 1786 O O . GLN A 1 223 ? -21.625 -25.016 -15.328 1 94.88 223 GLN A O 1
ATOM 1791 N N . GLY A 1 224 ? -21.078 -27.094 -16 1 97.25 224 GLY A N 1
ATOM 1792 C CA . GLY A 1 224 ? -20.141 -26.641 -17.016 1 97.25 224 GLY A CA 1
ATOM 1793 C C . GLY A 1 224 ? -19.547 -27.766 -17.828 1 97.25 224 GLY A C 1
ATOM 1794 O O . GLY A 1 224 ? -19.891 -28.938 -17.625 1 97.25 224 GLY A O 1
ATOM 1795 N N . ALA A 1 225 ? -18.766 -27.312 -18.797 1 97.5 225 ALA A N 1
ATOM 1796 C CA . ALA A 1 225 ? -18.188 -28.328 -19.672 1 97.5 225 ALA A CA 1
ATOM 1797 C C . ALA A 1 225 ? -17 -27.766 -20.453 1 97.5 225 ALA A C 1
ATOM 1799 O O . ALA A 1 225 ? -16.859 -26.547 -20.578 1 97.5 225 ALA A O 1
ATOM 1800 N N . ILE A 1 226 ? -16.172 -28.734 -20.812 1 96.75 226 ILE A N 1
ATOM 1801 C CA . ILE A 1 226 ? -15.117 -28.469 -21.781 1 96.75 226 ILE A CA 1
ATOM 1802 C C . ILE A 1 226 ? -15.477 -29.109 -23.109 1 96.75 226 ILE A C 1
ATOM 1804 O O . ILE A 1 226 ? -15.828 -30.297 -23.172 1 96.75 226 ILE A O 1
ATOM 1808 N N . TRP A 1 227 ? -15.383 -28.328 -24.156 1 96.12 227 TRP A N 1
ATOM 1809 C CA . TRP A 1 227 ? -15.688 -28.797 -25.5 1 96.12 227 TRP A CA 1
ATOM 1810 C C . TRP A 1 227 ? -14.445 -28.734 -26.391 1 96.12 227 TRP A C 1
ATOM 1812 O O . TRP A 1 227 ? -13.688 -27.766 -26.344 1 96.12 227 TRP A O 1
ATOM 1822 N N . LYS A 1 228 ? -14.242 -29.703 -27.156 1 95.12 228 LYS A N 1
ATOM 1823 C CA . LYS A 1 228 ? -13.133 -29.734 -28.109 1 95.12 228 LYS A CA 1
ATOM 1824 C C . LYS A 1 228 ? -13.648 -29.703 -29.547 1 95.12 228 LYS A C 1
ATOM 1826 O O . LYS A 1 228 ? -14.742 -30.188 -29.828 1 95.12 228 LYS A O 1
ATOM 1831 N N . VAL A 1 229 ? -12.852 -29.125 -30.391 1 94.31 229 VAL A N 1
ATOM 1832 C CA . VAL A 1 229 ? -13.211 -29 -31.797 1 94.31 229 VAL A CA 1
ATOM 1833 C C . VAL A 1 229 ? -12.273 -29.859 -32.656 1 94.31 229 VAL A C 1
ATOM 1835 O O . VAL A 1 229 ? -11.047 -29.734 -32.531 1 94.31 229 VAL A O 1
ATOM 1838 N N . LYS A 1 230 ? -12.828 -30.734 -33.344 1 90.69 230 LYS A N 1
ATOM 1839 C CA . LYS A 1 230 ? -12.086 -31.578 -34.281 1 90.69 230 LYS A CA 1
ATOM 1840 C C . LYS A 1 230 ? -12.914 -31.859 -35.531 1 90.69 230 LYS A C 1
ATOM 1842 O O . LYS A 1 230 ? -14.094 -32.219 -35.438 1 90.69 230 LYS A O 1
ATOM 1847 N N . HIS A 1 231 ? -12.312 -31.828 -36.719 1 89.06 231 HIS A N 1
ATOM 1848 C CA . HIS A 1 231 ? -12.906 -32.25 -38 1 89.06 231 HIS A CA 1
ATOM 1849 C C . HIS A 1 231 ? -14.289 -31.625 -38.188 1 89.06 231 HIS A C 1
ATOM 1851 O O . HIS A 1 231 ? -15.258 -32.344 -38.438 1 89.06 231 HIS A O 1
ATOM 1857 N N . ASN A 1 232 ? -14.578 -30.406 -37.969 1 92.12 232 ASN A N 1
ATOM 1858 C CA . ASN A 1 232 ? -15.789 -29.625 -38.219 1 92.12 232 ASN A CA 1
ATOM 1859 C C . ASN A 1 232 ? -16.891 -29.969 -37.219 1 92.12 232 ASN A C 1
ATOM 1861 O O . ASN A 1 232 ? -18.078 -29.797 -37.5 1 92.12 232 ASN A O 1
ATOM 1865 N N . GLU A 1 233 ? -16.438 -30.578 -36.094 1 96.12 233 GLU A N 1
ATOM 1866 C CA . GLU A 1 233 ? -17.375 -30.875 -35.031 1 96.12 233 GLU A CA 1
ATOM 1867 C C . GLU A 1 233 ? -16.859 -30.344 -33.688 1 96.12 233 GLU A C 1
ATOM 1869 O O . GLU A 1 233 ? -15.648 -30.141 -33.5 1 96.12 233 GLU A O 1
ATOM 1874 N N . ILE A 1 234 ? -17.781 -30.078 -32.844 1 96.12 234 ILE A N 1
ATOM 1875 C CA . ILE A 1 234 ? -17.5 -29.703 -31.469 1 96.12 234 ILE A CA 1
ATOM 1876 C C . ILE A 1 234 ? -18.172 -30.688 -30.516 1 96.12 234 ILE A C 1
ATOM 1878 O O . ILE A 1 234 ? -19.359 -30.969 -30.641 1 96.12 234 ILE A O 1
ATOM 1882 N N . PHE A 1 235 ? -17.359 -31.297 -29.609 1 96.75 235 PHE A N 1
ATOM 1883 C CA . PHE A 1 235 ? -17.922 -32.344 -28.75 1 96.75 235 PHE A CA 1
ATOM 1884 C C . PHE A 1 235 ? -17.438 -32.188 -27.312 1 96.75 235 PHE A C 1
ATOM 1886 O O . PHE A 1 235 ? -16.328 -31.688 -27.078 1 96.75 235 PHE A O 1
ATOM 1893 N N . GLN A 1 236 ? -18.25 -32.625 -26.406 1 96.69 236 GLN A N 1
ATOM 1894 C CA . GLN A 1 236 ? -18 -32.5 -24.984 1 96.69 236 GLN A CA 1
ATOM 1895 C C . GLN A 1 236 ? -16.969 -33.531 -24.516 1 96.69 236 GLN A C 1
ATOM 1897 O O . GLN A 1 236 ? -17.078 -34.719 -24.812 1 96.69 236 GLN A O 1
ATOM 1902 N N . VAL A 1 237 ? -15.961 -33.062 -23.75 1 94.25 237 VAL A N 1
ATOM 1903 C CA . VAL A 1 237 ? -14.906 -34 -23.344 1 94.25 237 VAL A CA 1
ATOM 1904 C C . VAL A 1 237 ? -14.836 -34.062 -21.828 1 94.25 237 VAL A C 1
ATOM 1906 O O . VAL A 1 237 ? -14.281 -35.031 -21.266 1 94.25 237 VAL A O 1
ATOM 1909 N N . ALA A 1 238 ? -15.375 -33.094 -21.156 1 94.94 238 ALA A N 1
ATOM 1910 C CA . ALA A 1 238 ? -15.328 -33.094 -19.703 1 94.94 238 ALA A CA 1
ATOM 1911 C C . ALA A 1 238 ? -16.438 -32.219 -19.125 1 94.94 238 ALA A C 1
ATOM 1913 O O . ALA A 1 238 ? -16.969 -31.344 -19.812 1 94.94 238 ALA A O 1
ATOM 1914 N N . GLY A 1 239 ? -16.719 -32.406 -17.875 1 94.88 239 GLY A N 1
ATOM 1915 C CA . GLY A 1 239 ? -17.734 -31.609 -17.188 1 94.88 239 GLY A CA 1
ATOM 1916 C C . GLY A 1 239 ? -19.062 -32.312 -17.047 1 94.88 239 GLY A C 1
ATOM 1917 O O . GLY A 1 239 ? -19.156 -33.531 -17.359 1 94.88 239 GLY A O 1
ATOM 1918 N N . ASP A 1 240 ? -20.047 -31.547 -16.5 1 94.5 240 ASP A N 1
ATOM 1919 C CA . ASP A 1 240 ? -21.328 -32.188 -16.203 1 94.5 240 ASP A CA 1
ATOM 1920 C C . ASP A 1 240 ? -22.438 -31.562 -17.031 1 94.5 240 ASP A C 1
ATOM 1922 O O . ASP A 1 240 ? -23.625 -31.828 -16.812 1 94.5 240 ASP A O 1
ATOM 1926 N N . ALA A 1 241 ? -22.125 -30.75 -17.969 1 93.69 241 ALA A N 1
ATOM 1927 C CA . ALA A 1 241 ? -23.094 -30.188 -18.906 1 93.69 241 ALA A CA 1
ATOM 1928 C C . ALA A 1 241 ? -22.906 -30.766 -20.312 1 93.69 241 ALA A C 1
ATOM 193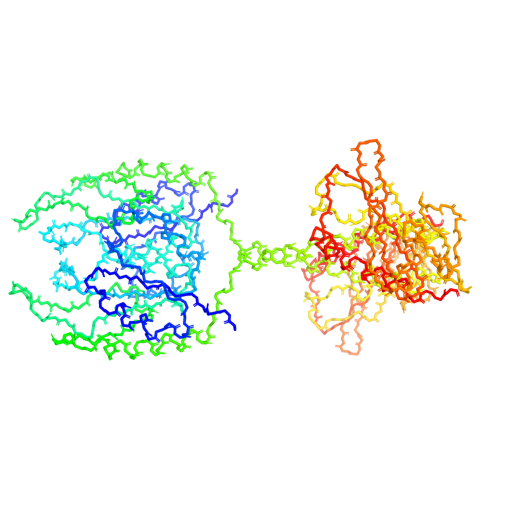0 O O . ALA A 1 241 ? -21.766 -30.922 -20.781 1 93.69 241 ALA A O 1
ATOM 1931 N N . GLY A 1 242 ? -24.062 -31.156 -20.875 1 91.94 242 GLY A N 1
ATOM 1932 C CA . GLY A 1 242 ? -24.016 -31.625 -22.25 1 91.94 242 GLY A CA 1
ATOM 1933 C C . GLY A 1 242 ? -23.234 -32.938 -22.422 1 91.94 242 GLY A C 1
ATOM 1934 O O . GLY A 1 242 ? -22.562 -33.125 -23.422 1 91.94 242 GLY A O 1
ATOM 1935 N N . LYS A 1 243 ? -23.328 -33.781 -21.484 1 92.62 243 LYS A N 1
ATOM 1936 C CA . LYS A 1 243 ? -22.547 -35.031 -21.5 1 92.62 243 LYS A CA 1
ATOM 1937 C C . LYS A 1 243 ? -22.844 -35.844 -22.75 1 92.62 243 LYS A C 1
ATOM 1939 O O . LYS A 1 243 ? -24 -36.125 -23.062 1 92.62 243 LYS A O 1
ATOM 1944 N N . GLY A 1 244 ? -21.766 -36.031 -23.484 1 92.06 244 GLY A N 1
ATOM 1945 C CA . GLY A 1 244 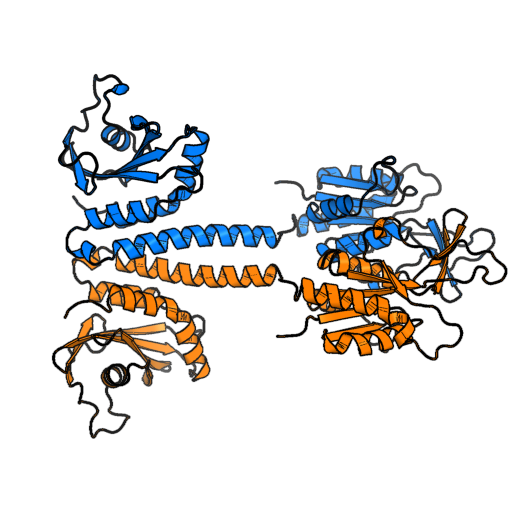? -21.844 -36.875 -24.641 1 92.06 244 GLY A CA 1
ATOM 1946 C C . GLY A 1 244 ? -22.391 -36.188 -25.875 1 92.06 244 GLY A C 1
ATOM 1947 O O . GLY A 1 244 ? -22.516 -36.781 -26.938 1 92.06 244 GLY A O 1
ATOM 1948 N N . ARG A 1 245 ? -22.609 -35 -25.875 1 95.5 245 ARG A N 1
ATOM 1949 C CA . ARG A 1 245 ? -23.203 -34.281 -26.984 1 95.5 245 ARG A CA 1
ATOM 1950 C C . ARG A 1 245 ? -22.125 -33.844 -27.984 1 95.5 245 ARG A C 1
ATOM 1952 O O . ARG A 1 245 ? -20.984 -33.562 -27.609 1 95.5 245 ARG A O 1
ATOM 1959 N N . THR A 1 246 ? -22.484 -33.875 -29.266 1 97.44 246 THR A N 1
ATOM 1960 C CA . THR A 1 246 ? -21.641 -33.438 -30.375 1 97.44 246 THR A CA 1
ATOM 1961 C C . THR A 1 246 ? -22.453 -32.562 -31.344 1 97.44 246 THR A C 1
ATOM 1963 O O . THR A 1 246 ? -23.609 -32.875 -31.625 1 97.44 246 THR A O 1
ATOM 1966 N N . TYR A 1 247 ? -21.906 -31.484 -31.766 1 97.12 247 TYR A N 1
ATOM 1967 C CA . TYR A 1 247 ? -22.531 -30.609 -32.75 1 97.12 247 TYR A CA 1
ATOM 1968 C C . TYR A 1 247 ? -21.625 -30.438 -33.969 1 97.12 247 TYR A C 1
ATOM 1970 O O . TYR A 1 247 ? -20.391 -30.406 -33.844 1 97.12 247 TYR A O 1
ATOM 1978 N N . SER A 1 248 ? -22.312 -30.328 -35.094 1 96.88 248 SER A N 1
ATOM 1979 C CA . SER A 1 248 ? -21.594 -29.812 -36.25 1 96.88 248 SER A CA 1
ATOM 1980 C C . SER A 1 248 ? -21.312 -28.328 -36.125 1 96.88 248 SER A C 1
ATOM 1982 O O . SER A 1 248 ? -22.094 -27.594 -35.5 1 96.88 248 SER A O 1
ATOM 1984 N N . LEU A 1 249 ? -20.188 -27.875 -36.719 1 96.19 249 LEU A N 1
ATOM 1985 C CA . LEU A 1 249 ? -19.859 -26.453 -36.656 1 96.19 249 LEU A CA 1
ATOM 1986 C C . LEU A 1 249 ? -20.859 -25.625 -37.469 1 96.19 249 LEU A C 1
ATOM 1988 O O . LEU A 1 249 ? -20.938 -24.406 -37.312 1 96.19 249 LEU A O 1
ATOM 1992 N N . GLN A 1 250 ? -21.672 -26.281 -38.25 1 96.75 250 GLN A N 1
ATOM 1993 C CA . GLN A 1 250 ? -22.719 -25.625 -39.031 1 96.75 250 GLN A CA 1
ATOM 1994 C C . GLN A 1 250 ? -24.094 -25.812 -38.406 1 96.75 250 GLN A C 1
ATOM 1996 O O . GLN A 1 250 ? -25.109 -25.531 -39 1 96.75 250 GLN A O 1
ATOM 2001 N N . TYR A 1 251 ? -24.078 -26.25 -37.25 1 96.94 251 TYR A N 1
ATOM 2002 C CA . TYR A 1 251 ? -25.312 -26.609 -36.531 1 96.94 251 TYR A CA 1
ATOM 2003 C C . TYR A 1 251 ? -26.281 -25.438 -36.5 1 96.94 251 TYR A C 1
ATOM 2005 O O . TYR A 1 251 ? -27.5 -25.625 -36.594 1 96.94 251 TYR A O 1
ATOM 2013 N N . ASN A 1 252 ? -25.781 -24.219 -36.312 1 96.12 252 ASN A N 1
ATOM 2014 C CA . ASN A 1 252 ? -26.625 -23.047 -36.094 1 96.12 252 ASN A CA 1
ATOM 2015 C C . ASN A 1 252 ? -27.172 -22.5 -37.406 1 96.12 252 ASN A C 1
ATOM 2017 O O . ASN A 1 252 ? -28.062 -21.641 -37.406 1 96.12 252 ASN A O 1
ATOM 2021 N N . GLU A 1 253 ? -26.688 -22.984 -38.5 1 95.5 253 GLU A N 1
ATOM 2022 C CA . GLU A 1 253 ? -27.125 -22.469 -39.812 1 95.5 253 GLU A CA 1
ATOM 2023 C C . GLU A 1 253 ? -28.594 -22.75 -40.062 1 95.5 253 GLU A C 1
ATOM 2025 O O . GLU A 1 253 ? -29.047 -23.891 -39.906 1 95.5 253 GLU A O 1
ATOM 2030 N N . GLY A 1 254 ? -29.391 -21.719 -40.438 1 94.06 254 GLY A N 1
ATOM 2031 C CA . GLY A 1 254 ? -30.797 -21.844 -40.75 1 94.06 254 GLY A CA 1
ATOM 2032 C C . GLY A 1 254 ? -31.703 -21.875 -39.562 1 94.06 254 GLY A C 1
ATOM 2033 O O . GLY A 1 254 ? -32.906 -22.016 -39.688 1 94.06 254 GLY A O 1
ATOM 2034 N N . LYS A 1 255 ? -31.188 -21.859 -38.375 1 95.31 255 LYS A N 1
ATOM 2035 C CA . LYS A 1 255 ? -31.984 -21.922 -37.156 1 95.31 255 LYS A CA 1
ATOM 2036 C C . LYS A 1 255 ? -32.188 -20.531 -36.562 1 95.31 255 LYS A C 1
ATOM 2038 O O . LYS A 1 255 ? -31.422 -19.609 -36.812 1 95.31 255 LYS A O 1
ATOM 2043 N N . ASP A 1 256 ? -33.25 -20.438 -35.812 1 93.94 256 ASP A N 1
ATOM 2044 C CA . ASP A 1 256 ? -33.469 -19.219 -35.031 1 93.94 256 ASP A CA 1
ATOM 2045 C C . ASP A 1 256 ? -32.469 -19.141 -33.844 1 93.94 256 ASP A C 1
ATOM 2047 O O . ASP A 1 256 ? -32.062 -20.172 -33.312 1 93.94 256 ASP A O 1
ATOM 2051 N N . GLU A 1 257 ? -32.156 -18.016 -33.438 1 91.94 257 GLU A N 1
ATOM 2052 C CA . GLU A 1 257 ? -31.156 -17.781 -32.406 1 91.94 257 GLU A CA 1
ATOM 2053 C C . GLU A 1 257 ? -31.5 -18.547 -31.125 1 91.94 257 GLU A C 1
ATOM 2055 O O . GLU A 1 257 ? -30.609 -18.984 -30.406 1 91.94 257 GLU A O 1
ATOM 2060 N N . GLN A 1 258 ? -32.781 -18.688 -30.875 1 89.94 258 GLN A N 1
ATOM 2061 C CA . GLN A 1 258 ? -33.219 -19.359 -29.656 1 89.94 258 GLN A CA 1
ATOM 2062 C C . GLN A 1 258 ? -32.875 -20.844 -29.688 1 89.94 258 GLN A C 1
ATOM 2064 O O . GLN A 1 258 ? -32.75 -21.469 -28.625 1 89.94 258 GLN A O 1
ATOM 2069 N N . GLU A 1 259 ? -32.594 -21.375 -30.922 1 92.69 259 GLU A N 1
ATOM 2070 C CA . GLU A 1 259 ? -32.281 -22.797 -31.078 1 92.69 259 GLU A CA 1
ATOM 2071 C C . GLU A 1 259 ? -30.766 -23.016 -31.281 1 92.69 259 GLU A C 1
ATOM 2073 O O . GLU A 1 259 ? -30.312 -24.141 -31.453 1 92.69 259 GLU A O 1
ATOM 2078 N N . TRP A 1 260 ? -30.016 -22 -31.156 1 95.25 260 TRP A N 1
ATOM 2079 C CA . TRP A 1 260 ? -28.578 -22.078 -31.406 1 95.25 260 TRP A CA 1
ATOM 2080 C C . TRP A 1 260 ? -27.859 -22.844 -30.312 1 95.25 260 TRP A C 1
ATOM 2082 O O . TRP A 1 260 ? -28.219 -22.734 -29.125 1 95.25 260 TRP A O 1
ATOM 2092 N N . ALA A 1 261 ? -26.922 -23.641 -30.703 1 96.19 261 ALA A N 1
ATOM 2093 C CA . ALA A 1 261 ? -25.922 -24.094 -29.75 1 96.19 261 ALA A CA 1
ATOM 2094 C C . ALA A 1 261 ? -24.891 -23 -29.453 1 96.19 261 ALA A C 1
ATOM 2096 O O . ALA A 1 261 ? -24.078 -22.656 -30.328 1 96.19 261 ALA A O 1
ATOM 2097 N N . ARG A 1 262 ? -24.906 -22.578 -28.281 1 96.06 262 ARG A N 1
ATOM 2098 C CA . ARG A 1 262 ? -24.109 -21.406 -27.938 1 96.06 262 ARG A CA 1
ATOM 2099 C C . ARG A 1 262 ? -22.625 -21.734 -28 1 96.06 262 ARG A C 1
ATOM 2101 O O . ARG A 1 262 ? -21.797 -20.859 -28.312 1 96.06 262 ARG A O 1
ATOM 2108 N N . VAL A 1 263 ? -22.25 -22.984 -27.75 1 97.06 263 VAL A N 1
ATOM 2109 C CA . VAL A 1 263 ? -20.859 -23.391 -27.828 1 97.06 263 VAL A CA 1
ATOM 2110 C C . VAL A 1 263 ? -20.375 -23.281 -29.266 1 97.06 263 VAL A C 1
ATOM 2112 O O . VAL A 1 263 ? -19.219 -22.922 -29.531 1 97.06 263 VAL A O 1
ATOM 2115 N N . VAL A 1 264 ? -21.234 -23.609 -30.219 1 96.81 264 VAL A N 1
ATOM 2116 C CA . VAL A 1 264 ? -20.906 -23.5 -31.641 1 96.81 264 VAL A CA 1
ATOM 2117 C C . VAL A 1 264 ? -20.734 -22.031 -32 1 96.81 264 VAL A C 1
ATOM 2119 O O . VAL A 1 264 ? -19.781 -21.656 -32.688 1 96.81 264 VAL A O 1
ATOM 2122 N N . GLU A 1 265 ? -21.656 -21.266 -31.547 1 96.12 265 GLU A N 1
ATOM 2123 C CA . GLU A 1 265 ? -21.578 -19.844 -31.828 1 96.12 265 GLU A CA 1
ATOM 2124 C C . GLU A 1 265 ? -20.297 -19.234 -31.25 1 96.12 265 GLU A C 1
ATOM 2126 O O . GLU A 1 265 ? -19.625 -18.453 -31.922 1 96.12 265 GLU A O 1
ATOM 2131 N N . CYS A 1 266 ? -20.016 -19.562 -30.094 1 96.25 266 CYS A N 1
ATOM 2132 C CA . CYS A 1 266 ? -18.812 -19.094 -29.406 1 96.25 266 CYS A CA 1
ATOM 2133 C C . CYS A 1 266 ? -17.562 -19.453 -30.203 1 96.25 266 CYS A C 1
ATOM 2135 O O . CYS A 1 266 ? -16.703 -18.594 -30.422 1 96.25 266 CYS A O 1
ATOM 2137 N N . HIS A 1 267 ? -17.5 -20.688 -30.641 1 95.81 267 HIS A N 1
ATOM 2138 C CA . HIS A 1 267 ? -16.359 -21.125 -31.438 1 95.81 267 HIS A CA 1
ATOM 2139 C C . HIS A 1 267 ? -16.281 -20.359 -32.75 1 95.81 267 HIS A C 1
ATOM 2141 O O . HIS A 1 267 ? -15.211 -19.859 -33.125 1 95.81 267 HIS A O 1
ATOM 2147 N N . ASN A 1 268 ? -17.344 -20.25 -33.438 1 94.5 268 ASN A N 1
ATOM 2148 C CA . ASN A 1 268 ? -17.375 -19.656 -34.781 1 94.5 268 ASN A CA 1
ATOM 2149 C C . ASN A 1 268 ? -17.031 -18.172 -34.75 1 94.5 268 ASN A C 1
ATOM 2151 O O . ASN A 1 268 ? -16.359 -17.656 -35.625 1 94.5 268 ASN A O 1
ATOM 2155 N N . THR A 1 269 ? -17.469 -17.484 -33.75 1 94.31 269 THR A N 1
ATOM 2156 C CA . THR A 1 269 ? -17.25 -16.047 -33.688 1 94.31 269 THR A CA 1
ATOM 2157 C C . THR A 1 269 ? -15.953 -15.734 -32.938 1 94.31 269 THR A C 1
ATOM 2159 O O . THR A 1 269 ? -15.461 -14.602 -32.969 1 94.31 269 THR A O 1
ATOM 2162 N N . LYS A 1 270 ? -15.445 -16.688 -32.219 1 93.69 270 LYS A N 1
ATOM 2163 C CA . LYS A 1 270 ? -14.258 -16.516 -31.391 1 93.69 270 LYS A CA 1
ATOM 2164 C C . LYS A 1 270 ? -14.477 -15.438 -30.344 1 93.69 270 LYS A C 1
ATOM 2166 O O . LYS A 1 270 ? -13.547 -14.695 -30.016 1 93.69 270 LYS A O 1
ATOM 2171 N N . ALA A 1 271 ? -15.75 -15.359 -29.953 1 93.94 271 ALA A N 1
ATOM 2172 C CA . ALA A 1 271 ? -16.109 -14.352 -28.969 1 93.94 271 ALA A CA 1
ATOM 2173 C C . ALA A 1 271 ? -16.797 -14.984 -27.766 1 93.94 271 ALA A C 1
ATOM 2175 O O . ALA A 1 271 ? -17.531 -15.961 -27.906 1 93.94 271 ALA A O 1
ATOM 2176 N N . VAL A 1 272 ? -16.484 -14.375 -26.625 1 95.44 272 VAL A N 1
ATOM 2177 C CA . VAL A 1 272 ? -17.172 -14.836 -25.422 1 95.44 272 VAL A CA 1
ATOM 2178 C C . VAL A 1 272 ? -18.672 -14.625 -25.562 1 95.44 272 VAL A C 1
ATOM 2180 O O . VAL A 1 272 ? -19.125 -13.586 -26.062 1 95.44 272 VAL A O 1
ATOM 2183 N N . GLN A 1 273 ? -19.453 -15.641 -25.203 1 94.31 273 GLN A N 1
ATOM 2184 C CA . GLN A 1 273 ? -20.906 -15.57 -25.297 1 94.31 273 GLN A CA 1
ATOM 2185 C C . GLN A 1 273 ? -21.531 -15.578 -23.906 1 94.31 273 GLN A C 1
ATOM 2187 O O . GLN A 1 273 ? -21.062 -16.266 -23 1 94.31 273 GLN A O 1
ATOM 2192 N N . PHE A 1 274 ? -22.516 -14.828 -23.766 1 95.06 274 PHE A N 1
ATOM 2193 C CA . PHE A 1 274 ? -23.328 -14.742 -22.547 1 95.06 274 PHE A CA 1
ATOM 2194 C C . PHE A 1 274 ? -24.812 -14.695 -22.875 1 95.06 274 PHE A C 1
ATOM 2196 O O . PHE A 1 274 ? -25.281 -13.758 -23.531 1 95.06 274 PHE A O 1
ATOM 2203 N N . ASN A 1 275 ? -25.531 -15.695 -22.391 1 94.44 275 ASN A N 1
ATOM 2204 C CA . ASN A 1 275 ? -26.938 -15.797 -22.766 1 94.44 275 ASN A CA 1
ATOM 2205 C C . ASN A 1 275 ? -27.781 -16.328 -21.609 1 94.44 275 ASN A C 1
ATOM 2207 O O . ASN A 1 275 ? -27.328 -17.188 -20.844 1 94.44 275 ASN A O 1
ATOM 2211 N N . TYR A 1 276 ? -28.984 -15.766 -21.578 1 93.75 276 TYR A N 1
ATOM 2212 C CA . TYR A 1 276 ? -29.953 -16.375 -20.672 1 93.75 276 TYR A CA 1
ATOM 2213 C C . TYR A 1 276 ? -30.297 -17.781 -21.109 1 93.75 276 TYR A C 1
ATOM 2215 O O . TYR A 1 276 ? -30.5 -18.047 -22.297 1 93.75 276 TYR A O 1
ATOM 2223 N N . HIS A 1 277 ? -30.234 -18.656 -20.188 1 91.5 277 HIS A N 1
ATOM 2224 C CA . HIS A 1 277 ? -30.438 -20.062 -20.516 1 91.5 277 HIS A CA 1
ATOM 2225 C C . HIS A 1 277 ? -31.828 -20.531 -20.078 1 91.5 277 HIS A C 1
ATOM 2227 O O . HIS A 1 277 ? -32.594 -21.062 -20.891 1 91.5 277 HIS A O 1
ATOM 2233 N N . ALA A 1 278 ? -32.125 -20.422 -18.828 1 91.5 278 ALA A N 1
ATOM 2234 C CA . ALA A 1 278 ? -33.406 -20.891 -18.312 1 91.5 278 ALA A CA 1
ATOM 2235 C C . ALA A 1 278 ? -33.656 -20.406 -16.891 1 91.5 278 ALA A C 1
ATOM 2237 O O . ALA A 1 278 ? -32.812 -19.719 -16.312 1 91.5 278 ALA A O 1
ATOM 2238 N N . ARG A 1 279 ? -34.844 -20.531 -16.5 1 92 279 ARG A N 1
ATOM 2239 C CA . ARG A 1 279 ? -35.219 -20.344 -15.094 1 92 279 ARG A CA 1
ATOM 2240 C C . ARG A 1 279 ? -35.531 -21.688 -14.438 1 92 279 ARG A C 1
ATOM 2242 O O . ARG A 1 279 ? -36.406 -22.422 -14.906 1 92 279 ARG A O 1
ATOM 2249 N N . ILE A 1 280 ? -34.75 -21.969 -13.461 1 88.56 280 ILE A N 1
ATOM 2250 C CA . ILE A 1 280 ? -34.906 -23.25 -12.781 1 88.56 280 ILE A CA 1
ATOM 2251 C C . ILE A 1 280 ? -35.031 -23.016 -11.273 1 88.56 280 ILE A C 1
ATOM 2253 O O . ILE A 1 280 ? -34.188 -22.391 -10.648 1 88.56 280 ILE A O 1
ATOM 2257 N N . ALA A 1 281 ? -36.062 -23.578 -10.641 1 89.25 281 ALA A N 1
ATOM 2258 C CA . ALA A 1 281 ? -36.312 -23.531 -9.203 1 89.25 281 ALA A CA 1
ATOM 2259 C C . ALA A 1 281 ? -36.156 -22.109 -8.672 1 89.25 281 ALA A C 1
ATOM 2261 O O . ALA A 1 281 ? -35.375 -21.875 -7.73 1 89.25 281 ALA A O 1
ATOM 2262 N N . LEU A 1 282 ? -36.75 -21.094 -9.336 1 90.69 282 LEU A N 1
ATOM 2263 C CA . LEU A 1 282 ? -36.875 -19.688 -8.93 1 90.69 282 LEU A CA 1
ATOM 2264 C C . LEU A 1 282 ? -35.531 -18.969 -9.094 1 90.69 282 LEU A C 1
ATOM 2266 O O . LEU A 1 282 ? -35.344 -17.859 -8.57 1 90.69 282 LEU A O 1
ATOM 2270 N N . LYS A 1 283 ? -34.656 -19.578 -9.773 1 93.88 283 LYS A N 1
ATOM 2271 C CA . LYS A 1 283 ? -33.375 -18.906 -10.047 1 93.88 283 LYS A CA 1
ATOM 2272 C C . LYS A 1 283 ? -33.094 -18.812 -11.547 1 93.88 283 LYS A C 1
ATOM 2274 O O . LYS A 1 283 ? -33.531 -19.688 -12.312 1 93.88 283 LYS A O 1
ATOM 2279 N N . ASN A 1 284 ? -32.469 -17.781 -11.891 1 95.12 284 ASN A N 1
ATOM 2280 C CA . ASN A 1 284 ? -32.031 -17.609 -13.273 1 95.12 284 ASN A CA 1
ATOM 2281 C C . ASN A 1 284 ? -30.75 -18.359 -13.547 1 95.12 284 ASN A C 1
ATOM 2283 O O . ASN A 1 284 ? -29.859 -18.406 -12.688 1 95.12 284 ASN A O 1
ATOM 2287 N N . VAL A 1 285 ? -30.703 -19 -14.734 1 96 285 VAL A N 1
ATOM 2288 C CA . VAL A 1 285 ? -29.469 -19.641 -15.18 1 96 285 VAL A CA 1
ATOM 2289 C C . VAL A 1 285 ? -28.953 -18.953 -16.438 1 96 285 VAL A C 1
ATOM 2291 O O . VAL A 1 285 ? -29.703 -18.75 -17.391 1 96 285 VAL A O 1
ATOM 2294 N N . TYR A 1 286 ? -27.75 -18.578 -16.375 1 96.5 286 TYR A N 1
ATOM 2295 C CA . TYR A 1 286 ? -27.078 -17.953 -17.516 1 96.5 286 TYR A CA 1
ATOM 2296 C C . TYR A 1 286 ? -25.953 -18.844 -18.031 1 96.5 286 TYR A C 1
ATOM 2298 O O . TYR A 1 286 ? -25.234 -19.469 -17.25 1 96.5 286 TYR A O 1
ATOM 2306 N N . LEU A 1 287 ? -25.859 -18.938 -19.359 1 96.44 287 LEU A N 1
ATOM 2307 C CA . LEU A 1 287 ? -24.797 -19.719 -20 1 96.44 287 LEU A CA 1
ATOM 2308 C C . LEU A 1 287 ? -23.672 -18.812 -20.5 1 96.44 287 LEU A C 1
ATOM 2310 O O . LEU A 1 287 ? -23.922 -17.859 -21.25 1 96.44 287 LEU A O 1
ATOM 2314 N N . LEU A 1 288 ? -22.5 -19.109 -19.969 1 96.88 288 LEU A N 1
ATOM 2315 C CA . LEU A 1 288 ? -21.297 -18.406 -20.375 1 96.88 288 LEU A CA 1
ATOM 2316 C C . LEU A 1 288 ? -20.359 -19.328 -21.156 1 96.88 288 LEU A C 1
ATOM 2318 O O . LEU A 1 288 ? -20.062 -20.438 -20.719 1 96.88 288 LEU A O 1
ATOM 2322 N N . CYS A 1 289 ? -19.906 -18.922 -22.375 1 97.19 289 CYS A N 1
ATOM 2323 C CA . CYS A 1 289 ? -19 -19.719 -23.188 1 97.19 289 CYS A CA 1
ATOM 2324 C C . CYS A 1 289 ? -17.734 -18.938 -23.5 1 97.19 289 CYS A C 1
ATOM 2326 O O . CYS A 1 289 ? -17.797 -17.766 -23.922 1 97.19 289 CYS A O 1
ATOM 2328 N N . TYR A 1 290 ? -16.578 -19.531 -23.25 1 96.56 290 TYR A N 1
ATOM 2329 C CA . TYR A 1 290 ? -15.266 -18.953 -23.547 1 96.56 290 TYR A CA 1
ATOM 2330 C C . TYR A 1 290 ? -14.578 -19.703 -24.688 1 96.56 290 TYR A C 1
ATOM 2332 O O . TYR A 1 290 ? -14.352 -20.906 -24.578 1 96.56 290 TYR A O 1
ATOM 2340 N N . PRO A 1 291 ? -14.258 -19.031 -25.75 1 95.12 291 PRO A N 1
ATOM 2341 C CA . PRO A 1 291 ? -13.453 -19.703 -26.781 1 95.12 291 PRO A CA 1
ATOM 2342 C C . PRO A 1 291 ? -11.969 -19.766 -26.438 1 95.12 291 PRO A C 1
ATOM 2344 O O . PRO A 1 291 ? -11.43 -18.812 -25.859 1 95.12 291 PRO A O 1
ATOM 2347 N N . LEU A 1 292 ? -11.289 -20.875 -26.641 1 91.75 292 LEU A N 1
ATOM 2348 C CA . LEU A 1 292 ? -9.852 -21.031 -26.453 1 91.75 292 LEU A CA 1
ATOM 2349 C C . LEU A 1 292 ? -9.172 -21.344 -27.781 1 91.75 292 LEU A C 1
ATOM 2351 O O . LEU A 1 292 ? -9.203 -22.484 -28.25 1 91.75 292 LEU A O 1
ATOM 2355 N N . SER A 1 293 ? -8.055 -20.516 -28.328 1 79.56 293 SER A N 1
ATOM 2356 C CA . SER A 1 293 ? -7.188 -20.594 -29.5 1 79.56 293 SER A CA 1
ATOM 2357 C C . SER A 1 293 ? -7.797 -21.5 -30.578 1 79.56 293 SER A C 1
ATOM 2359 O O . SER A 1 293 ? -7.094 -22.312 -31.188 1 79.56 293 SER A O 1
ATOM 2361 N N . ASN A 1 294 ? -9.125 -21.734 -30.891 1 70.69 294 ASN A N 1
ATOM 2362 C CA . ASN A 1 294 ? -9.883 -22.375 -31.969 1 70.69 294 ASN A CA 1
ATOM 2363 C C . ASN A 1 294 ? -9.961 -23.891 -31.781 1 70.69 294 ASN A C 1
ATOM 2365 O O . ASN A 1 294 ? -10.273 -24.609 -32.719 1 70.69 294 ASN A O 1
ATOM 2369 N N . ARG A 1 295 ? -9.758 -24.25 -30.609 1 85.56 295 ARG A N 1
ATOM 2370 C CA . ARG A 1 295 ? -9.758 -25.703 -30.453 1 85.56 295 ARG A CA 1
ATOM 2371 C C . ARG A 1 295 ? -10.695 -26.125 -29.328 1 85.56 295 ARG A C 1
ATOM 2373 O O . ARG A 1 295 ? -11.086 -27.297 -29.25 1 85.56 295 ARG A O 1
ATOM 2380 N N . MET A 1 296 ? -10.992 -25.203 -28.484 1 94.12 296 MET A N 1
ATOM 2381 C CA . MET A 1 296 ? -11.797 -25.594 -27.328 1 94.12 296 MET A CA 1
ATOM 2382 C C . MET A 1 296 ? -12.758 -24.484 -26.938 1 94.12 296 MET A C 1
ATOM 2384 O O . MET A 1 296 ? -12.555 -23.328 -27.297 1 94.12 296 MET A O 1
ATOM 2388 N N . VAL A 1 297 ? -13.805 -24.844 -26.344 1 96.56 297 VAL A N 1
ATOM 2389 C CA . VAL A 1 297 ? -14.742 -23.906 -25.75 1 96.56 297 VAL A CA 1
ATOM 2390 C C . VAL A 1 297 ? -15.07 -24.359 -24.328 1 96.56 297 VAL A C 1
ATOM 2392 O O . VAL A 1 297 ? -15.305 -25.547 -24.078 1 96.56 297 VAL A O 1
ATOM 2395 N N . ILE A 1 298 ? -15 -23.438 -23.438 1 97.19 298 ILE A N 1
ATOM 2396 C CA . ILE A 1 298 ? -15.406 -23.703 -22.062 1 97.19 298 ILE A CA 1
ATOM 2397 C C . ILE A 1 298 ? -16.797 -23.109 -21.828 1 97.19 298 ILE A C 1
ATOM 2399 O O . ILE A 1 298 ? -17.062 -21.969 -22.188 1 97.19 298 ILE A O 1
ATOM 2403 N N . SER A 1 299 ? -17.688 -23.891 -21.297 1 97.94 299 SER A N 1
ATOM 2404 C CA . SER A 1 299 ? -19.016 -23.391 -20.984 1 97.94 299 SER A CA 1
ATOM 2405 C C . SER A 1 299 ? -19.312 -23.516 -19.5 1 97.94 299 SER A C 1
ATOM 2407 O O . SER A 1 299 ? -19.016 -24.547 -18.875 1 97.94 299 SER A O 1
ATOM 2409 N N . LEU A 1 300 ? -19.859 -22.5 -18.922 1 97.69 300 LEU A N 1
ATOM 2410 C CA . LEU A 1 300 ? -20.25 -22.469 -17.516 1 97.69 300 LEU A CA 1
ATOM 2411 C C . LEU A 1 300 ? -21.703 -22.016 -17.359 1 97.69 300 LEU A C 1
ATOM 2413 O O . LEU A 1 300 ? -22.141 -21.078 -18.047 1 97.69 300 LEU A O 1
ATOM 2417 N N . HIS A 1 301 ? -22.422 -22.688 -16.531 1 96.94 301 HIS A N 1
ATOM 2418 C CA . HIS A 1 301 ? -23.781 -22.281 -16.141 1 96.94 301 HIS A CA 1
ATOM 2419 C C . HIS A 1 301 ? -23.781 -21.547 -14.805 1 96.94 301 HIS A C 1
ATOM 2421 O O . HIS A 1 301 ? -23.453 -22.141 -13.773 1 96.94 301 HIS A O 1
ATOM 2427 N N . LEU A 1 302 ? -24.156 -20.328 -14.867 1 96.5 302 LEU A N 1
ATOM 2428 C CA . LEU A 1 302 ? -24.234 -19.5 -13.656 1 96.5 302 LEU A CA 1
ATOM 2429 C C . LEU A 1 302 ? -25.672 -19.406 -13.164 1 96.5 302 LEU A C 1
ATOM 2431 O O . LEU A 1 302 ? -26.578 -19.062 -13.922 1 96.5 302 LEU A O 1
ATOM 2435 N N . ARG A 1 303 ? -25.797 -19.703 -11.93 1 95.75 303 ARG A N 1
ATOM 2436 C CA . ARG A 1 303 ? -27.125 -19.719 -11.352 1 95.75 303 ARG A CA 1
ATOM 2437 C C . ARG A 1 303 ? -27.25 -18.719 -10.211 1 95.75 303 ARG A C 1
ATOM 2439 O O . ARG A 1 303 ? -26.391 -18.672 -9.32 1 95.75 303 ARG A O 1
ATOM 2446 N N . GLY A 1 304 ? -28.328 -17.859 -10.273 1 94.44 304 GLY A N 1
ATOM 2447 C CA . GLY A 1 304 ? -28.578 -16.875 -9.242 1 94.44 304 GLY A CA 1
ATOM 2448 C C . GLY A 1 304 ? -29.969 -16.266 -9.344 1 94.44 304 GLY A C 1
ATOM 2449 O O . GLY A 1 304 ? -30.719 -16.547 -10.289 1 94.44 304 GLY A O 1
ATOM 2450 N N . ARG A 1 305 ? -30.312 -15.391 -8.414 1 92.69 305 ARG A N 1
ATOM 2451 C CA . ARG A 1 305 ? -31.656 -14.859 -8.328 1 92.69 305 ARG A CA 1
ATOM 2452 C C . ARG A 1 305 ? -31.797 -13.57 -9.133 1 92.69 305 ARG A C 1
ATOM 2454 O O . ARG A 1 305 ? -32.844 -13.32 -9.727 1 92.69 305 ARG A O 1
ATOM 2461 N N . GLU A 1 306 ? -30.781 -12.867 -9.234 1 92.94 306 GLU A N 1
ATOM 2462 C CA . GLU A 1 306 ? -30.875 -11.539 -9.836 1 92.94 306 GLU A CA 1
ATOM 2463 C C . GLU A 1 306 ? -30.609 -11.602 -11.336 1 92.94 306 GLU A C 1
ATOM 2465 O O . GLU A 1 306 ? -30.031 -12.57 -11.836 1 92.94 306 GLU A O 1
ATOM 2470 N N . ASP A 1 307 ? -31.125 -10.594 -11.984 1 94.06 307 ASP A N 1
ATOM 2471 C CA . ASP A 1 307 ? -30.781 -10.438 -13.398 1 94.06 307 ASP A CA 1
ATOM 2472 C C . ASP A 1 307 ? -29.375 -9.898 -13.578 1 94.06 307 ASP A C 1
ATOM 2474 O O . ASP A 1 307 ? -28.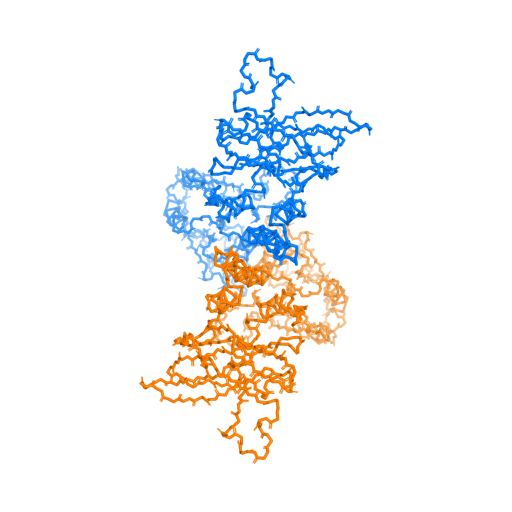906 -9.078 -12.781 1 94.06 307 ASP A O 1
ATOM 2478 N N . VAL A 1 308 ? -28.734 -10.406 -14.617 1 93.75 308 VAL A N 1
ATOM 2479 C CA . VAL A 1 308 ? -27.359 -9.977 -14.883 1 93.75 308 VAL A CA 1
ATOM 2480 C C . VAL A 1 308 ? -27.328 -9.023 -16.078 1 93.75 308 VAL A C 1
ATOM 2482 O O . VAL A 1 308 ? -27.75 -9.383 -17.172 1 93.75 308 VAL A O 1
ATOM 2485 N N . SER A 1 309 ? -26.906 -7.832 -15.883 1 93.19 309 SER A N 1
ATOM 2486 C CA . SER A 1 309 ? -26.812 -6.836 -16.938 1 93.19 309 SER A CA 1
ATOM 2487 C C . SER A 1 309 ? -25.578 -7.066 -17.812 1 93.19 309 SER A C 1
ATOM 2489 O O . SER A 1 309 ? -24.703 -7.859 -17.453 1 93.19 309 SER A O 1
ATOM 2491 N N . GLN A 1 310 ? -25.547 -6.395 -19 1 91.19 310 GLN A N 1
ATOM 2492 C CA . GLN A 1 310 ? -24.391 -6.457 -19.859 1 91.19 310 GLN A CA 1
ATOM 2493 C C . GLN A 1 310 ? -23.156 -5.895 -19.172 1 91.19 310 GLN A C 1
ATOM 2495 O O . GLN A 1 310 ? -22.031 -6.383 -19.375 1 91.19 310 GLN A O 1
ATOM 2500 N N . ALA A 1 311 ? -23.406 -4.891 -18.422 1 93.5 311 ALA A N 1
ATOM 2501 C CA . ALA A 1 311 ? -22.312 -4.297 -17.672 1 93.5 311 ALA A CA 1
ATOM 2502 C C . ALA A 1 311 ? -21.75 -5.273 -16.641 1 93.5 311 ALA A C 1
ATOM 2504 O O . ALA A 1 311 ? -20.531 -5.375 -16.453 1 93.5 311 ALA A O 1
ATOM 2505 N N . ASP A 1 312 ? -22.609 -5.984 -15.969 1 93.81 312 ASP A N 1
ATOM 2506 C CA . ASP A 1 312 ? -22.203 -7 -15 1 93.81 312 ASP A CA 1
ATOM 2507 C C . ASP A 1 312 ? -21.391 -8.102 -15.672 1 93.81 312 ASP A C 1
ATOM 2509 O O . ASP A 1 312 ? -20.375 -8.547 -15.133 1 93.81 312 ASP A O 1
ATOM 2513 N N . PHE A 1 313 ? -21.875 -8.453 -16.828 1 93.12 313 PHE A N 1
ATOM 2514 C CA . PHE A 1 313 ? -21.172 -9.484 -17.594 1 93.12 313 PHE A CA 1
ATOM 2515 C C . PHE A 1 313 ? -19.781 -9.016 -17.984 1 93.12 313 PHE A C 1
ATOM 2517 O O . PHE A 1 313 ? -18.812 -9.773 -17.875 1 93.12 313 PHE A O 1
ATOM 2524 N N . ALA A 1 314 ? -19.688 -7.848 -18.469 1 94.81 314 ALA A N 1
ATOM 2525 C CA . ALA A 1 314 ? -18.391 -7.293 -18.844 1 94.81 314 ALA A CA 1
ATOM 2526 C C . ALA A 1 314 ? -17.422 -7.312 -17.672 1 94.81 314 ALA A C 1
ATOM 2528 O O . ALA A 1 314 ? -16.266 -7.688 -17.812 1 94.81 314 ALA A O 1
ATOM 2529 N N . ARG A 1 315 ? -17.922 -6.934 -16.516 1 95 315 ARG A N 1
ATOM 2530 C CA . ARG A 1 315 ? -17.109 -6.93 -15.312 1 95 315 ARG A CA 1
ATOM 2531 C C . ARG A 1 315 ? -16.672 -8.344 -14.938 1 95 315 ARG A C 1
ATOM 2533 O O . ARG A 1 315 ? -15.555 -8.555 -14.484 1 95 315 ARG A O 1
ATOM 2540 N N . LEU A 1 316 ? -17.562 -9.281 -15.109 1 95.75 316 LEU A N 1
ATOM 2541 C CA . LEU A 1 316 ? -17.281 -10.68 -14.812 1 95.75 316 LEU A CA 1
ATOM 2542 C C . LEU A 1 316 ? -16.172 -11.219 -15.711 1 95.75 316 LEU A C 1
ATOM 2544 O O . LEU A 1 316 ? -15.258 -11.906 -15.234 1 95.75 316 LEU A O 1
ATOM 2548 N N . THR A 1 317 ? -16.266 -10.914 -17 1 95.06 317 THR A N 1
ATOM 2549 C CA . THR A 1 317 ? -15.25 -11.352 -17.953 1 95.06 317 THR A CA 1
ATOM 2550 C C . THR A 1 317 ? -13.891 -10.734 -17.625 1 95.06 317 THR A C 1
ATOM 2552 O O . THR A 1 317 ? -12.867 -11.414 -17.719 1 95.06 317 THR A O 1
ATOM 2555 N N . GLU A 1 318 ? -13.93 -9.523 -17.266 1 94.31 318 GLU A N 1
ATOM 2556 C CA . GLU A 1 318 ? -12.688 -8.852 -16.906 1 94.31 318 GLU A CA 1
ATOM 2557 C C . GLU A 1 318 ? -12.062 -9.484 -15.656 1 94.31 318 GLU A C 1
ATOM 2559 O O . GLU A 1 318 ? -10.852 -9.68 -15.594 1 94.31 318 GLU A O 1
ATOM 2564 N N . LEU A 1 319 ? -12.891 -9.75 -14.68 1 94.62 319 LEU A N 1
ATOM 2565 C CA . LEU A 1 319 ? -12.469 -10.336 -13.414 1 94.62 319 LEU A CA 1
ATOM 2566 C C . LEU A 1 319 ? -11.734 -11.648 -13.641 1 94.62 319 LEU A C 1
ATOM 2568 O O . LEU A 1 319 ? -10.82 -11.992 -12.891 1 94.62 319 LEU A O 1
ATOM 2572 N N . ASN A 1 320 ? -12.102 -12.445 -14.656 1 96.56 320 ASN A N 1
ATOM 2573 C CA . ASN A 1 320 ? -11.555 -13.773 -14.891 1 96.56 320 ASN A CA 1
ATOM 2574 C C . ASN A 1 320 ? -10.672 -13.812 -16.141 1 96.56 320 ASN A C 1
ATOM 2576 O O . ASN A 1 320 ? -10.414 -14.883 -16.688 1 96.56 320 ASN A O 1
ATOM 2580 N N . GLU A 1 321 ? -10.281 -12.68 -16.609 1 95.75 321 GLU A N 1
ATOM 2581 C CA . GLU A 1 321 ? -9.516 -12.578 -17.844 1 95.75 321 GLU A CA 1
ATOM 2582 C C . GLU A 1 321 ? -8.172 -13.297 -17.734 1 95.75 321 GLU A C 1
ATOM 2584 O O . GLU A 1 321 ? -7.785 -14.055 -18.625 1 95.75 321 GLU A O 1
ATOM 2589 N N . GLU A 1 322 ? -7.488 -13.078 -16.641 1 95.12 322 GLU A N 1
ATOM 2590 C CA . GLU A 1 322 ? -6.176 -13.688 -16.453 1 95.12 322 GLU A CA 1
ATOM 2591 C C . GLU A 1 322 ? -6.289 -15.203 -16.312 1 95.12 322 GLU A C 1
ATOM 2593 O O . GLU A 1 322 ? -5.438 -15.945 -16.812 1 95.12 322 GLU A O 1
ATOM 2598 N N . LEU A 1 323 ? -7.312 -15.664 -15.602 1 95.5 323 LEU A N 1
ATOM 2599 C CA . LEU A 1 323 ? -7.555 -17.094 -15.477 1 95.5 323 LEU A CA 1
ATOM 2600 C C . LEU A 1 323 ? -7.742 -17.734 -16.844 1 95.5 323 LEU A C 1
ATOM 2602 O O . LEU A 1 323 ? -7.047 -18.688 -17.188 1 95.5 323 LEU A O 1
ATOM 2606 N N . MET A 1 324 ? -8.641 -17.188 -17.656 1 95.38 324 MET A N 1
ATOM 2607 C CA . MET A 1 324 ? -8.945 -17.766 -18.969 1 95.38 324 MET A CA 1
ATOM 2608 C C . MET A 1 324 ? -7.762 -17.625 -19.906 1 95.38 324 MET A C 1
ATOM 2610 O O . MET A 1 324 ? -7.531 -18.5 -20.75 1 95.38 324 MET A O 1
ATOM 2614 N N . GLY A 1 325 ? -7.078 -16.531 -19.766 1 94 325 GLY A N 1
ATOM 2615 C CA . GLY A 1 325 ? -5.844 -16.391 -20.531 1 94 325 GLY A CA 1
ATOM 2616 C C . GLY A 1 325 ? -4.828 -17.469 -20.203 1 94 325 GLY A C 1
ATOM 2617 O O . GLY A 1 325 ? -4.176 -18 -21.109 1 94 325 GLY A O 1
ATOM 2618 N N . THR A 1 326 ? -4.688 -17.781 -18.984 1 93.25 326 THR A N 1
ATOM 2619 C CA . THR A 1 326 ? -3.764 -18.812 -18.547 1 93.25 326 THR A CA 1
ATOM 2620 C C . THR A 1 326 ? -4.211 -20.188 -19.062 1 93.25 326 THR A C 1
ATOM 2622 O O . THR A 1 326 ? -3.389 -20.984 -19.516 1 93.25 326 THR A O 1
ATOM 2625 N N . VAL A 1 327 ? -5.508 -20.469 -19.016 1 93.31 327 VAL A N 1
ATOM 2626 C CA . VAL A 1 327 ? -6.047 -21.703 -19.562 1 93.31 327 VAL A CA 1
ATOM 2627 C C . VAL A 1 327 ? -5.719 -21.812 -21.047 1 93.31 327 VAL A C 1
ATOM 2629 O O . VAL A 1 327 ? -5.285 -22.875 -21.516 1 93.31 327 VAL A O 1
ATOM 2632 N N . ASP A 1 328 ? -5.957 -20.766 -21.734 1 92.19 328 ASP A N 1
ATOM 2633 C CA . ASP A 1 328 ? -5.676 -20.75 -23.172 1 92.19 328 ASP A CA 1
ATOM 2634 C C . ASP A 1 328 ? -4.199 -21.016 -23.438 1 92.19 328 ASP A C 1
ATOM 2636 O O . ASP A 1 328 ? -3.857 -21.734 -24.391 1 92.19 328 ASP A O 1
ATOM 2640 N N . TYR A 1 329 ? -3.381 -20.469 -22.656 1 89.5 329 TYR A N 1
ATOM 2641 C CA . TYR A 1 329 ? -1.941 -20.672 -22.797 1 89.5 329 TYR A CA 1
ATOM 2642 C C . TYR A 1 329 ? -1.571 -22.141 -22.594 1 89.5 329 TYR A C 1
ATOM 2644 O O . TYR A 1 329 ? -0.771 -22.688 -23.344 1 89.5 329 TYR A O 1
ATOM 2652 N N . LEU A 1 330 ? -2.133 -22.797 -21.609 1 87.19 330 LEU A N 1
ATOM 2653 C CA . LEU A 1 330 ? -1.773 -24.156 -21.25 1 87.19 330 LEU A CA 1
ATOM 2654 C C . LEU A 1 330 ? -2.383 -25.156 -22.219 1 87.19 330 LEU A C 1
ATOM 2656 O O . LEU A 1 330 ? -1.767 -26.188 -22.516 1 87.19 330 LEU A O 1
ATOM 2660 N N . TYR A 1 331 ? -3.574 -24.859 -22.734 1 85.88 331 TYR A N 1
ATOM 2661 C CA . TYR A 1 331 ? -4.305 -25.875 -23.484 1 85.88 331 TYR A CA 1
ATOM 2662 C C . TYR A 1 331 ? -4.559 -25.438 -24.922 1 85.88 331 TYR A C 1
ATOM 2664 O O . TYR A 1 331 ? -5.012 -26.219 -25.75 1 85.88 331 TYR A O 1
ATOM 2672 N N . GLY A 1 332 ? -4.262 -24.203 -25.203 1 74.69 332 GLY A N 1
ATOM 2673 C CA . GLY A 1 332 ? -4.582 -23.688 -26.516 1 74.69 332 GLY A CA 1
ATOM 2674 C C . GLY A 1 332 ? -3.816 -24.359 -27.625 1 74.69 332 GLY A C 1
ATOM 2675 O O . GLY A 1 332 ? -4.266 -24.375 -28.781 1 74.69 332 GLY A O 1
ATOM 2676 N N . GLY A 1 333 ? -2.562 -24.906 -27.281 1 67.25 333 GLY A N 1
ATOM 2677 C CA . GLY A 1 333 ? -1.758 -25.547 -28.297 1 67.25 333 GLY A CA 1
ATOM 2678 C C . GLY A 1 333 ? -1.962 -27.047 -28.375 1 67.25 333 GLY A C 1
ATOM 2679 O O . GLY A 1 333 ? -1.271 -27.734 -29.125 1 67.25 333 GLY A O 1
ATOM 2680 N N . ASP A 1 334 ? -2.711 -27.562 -27.562 1 62.62 334 ASP A N 1
ATOM 2681 C CA . ASP A 1 334 ? -2.895 -29.016 -27.5 1 62.62 334 ASP A CA 1
ATOM 2682 C C . ASP A 1 334 ? -3.41 -29.547 -28.828 1 62.62 334 ASP A C 1
ATOM 2684 O O . ASP A 1 334 ? -4.344 -29 -29.406 1 62.62 334 ASP A O 1
ATOM 2688 N N . GLU A 1 335 ? -2.33 -30.141 -29.578 1 54.16 335 GLU A N 1
ATOM 2689 C CA . GLU A 1 335 ? -2.701 -30.812 -30.812 1 54.16 335 GLU A CA 1
ATOM 2690 C C . GLU A 1 335 ? -3.82 -31.828 -30.578 1 54.16 335 GLU A C 1
ATOM 2692 O O . GLU A 1 335 ? -3.883 -32.438 -29.516 1 54.16 335 GLU A O 1
ATOM 2697 N N . VAL A 1 336 ? -4.953 -31.641 -31.297 1 45.06 336 VAL A N 1
ATOM 2698 C CA . VAL A 1 336 ? -6.043 -32.594 -31.344 1 45.06 336 VAL A CA 1
ATOM 2699 C C . VAL A 1 336 ? -5.523 -33.938 -31.875 1 45.06 336 VAL A C 1
ATOM 2701 O O . VAL A 1 336 ? -4.645 -33.969 -32.75 1 45.06 336 VAL A O 1
ATOM 2704 N N . MET B 1 1 ? 4.449 -6.234 24.016 1 56.5 1 MET B N 1
ATOM 2705 C CA . MET B 1 1 ? 4.055 -5.516 22.797 1 56.5 1 MET B CA 1
ATOM 2706 C C . MET B 1 1 ? 4.785 -4.18 22.703 1 56.5 1 MET B C 1
ATOM 2708 O O . MET B 1 1 ? 5.105 -3.566 23.719 1 56.5 1 MET B O 1
ATOM 2712 N N . GLU B 1 2 ? 5.383 -3.801 21.656 1 80.56 2 GLU B N 1
ATOM 2713 C CA . GLU B 1 2 ? 6.164 -2.578 21.5 1 80.56 2 GLU B CA 1
ATOM 2714 C C . GLU B 1 2 ? 5.305 -1.34 21.734 1 80.56 2 GLU B C 1
ATOM 2716 O O . GLU B 1 2 ? 4.184 -1.247 21.234 1 80.56 2 GLU B O 1
ATOM 2721 N N . LYS B 1 3 ? 5.676 -0.552 22.766 1 92.75 3 LYS B N 1
ATOM 2722 C CA . LYS B 1 3 ? 4.977 0.682 23.125 1 92.75 3 LYS B CA 1
ATOM 2723 C C . LYS B 1 3 ? 4.855 1.604 21.906 1 92.75 3 LYS B C 1
ATOM 2725 O O . LYS B 1 3 ? 5.797 1.739 21.125 1 92.75 3 LYS B O 1
ATOM 2730 N N . PRO B 1 4 ? 3.596 2.15 21.781 1 95.94 4 PRO B N 1
ATOM 2731 C CA . PRO B 1 4 ? 3.512 3.176 20.734 1 95.94 4 PRO B CA 1
ATOM 2732 C C . PRO B 1 4 ? 4.395 4.387 21.031 1 95.94 4 PRO B C 1
ATOM 2734 O O . PRO B 1 4 ? 4.715 4.656 22.188 1 95.94 4 PRO B O 1
ATOM 2737 N N . ARG B 1 5 ? 4.801 5.035 20.031 1 95.81 5 ARG B N 1
ATOM 2738 C CA . ARG B 1 5 ? 5.688 6.188 20.156 1 95.81 5 ARG B CA 1
ATOM 2739 C C . ARG B 1 5 ? 4.895 7.488 20.203 1 95.81 5 ARG B C 1
ATOM 2741 O O . ARG B 1 5 ? 4.035 7.727 19.344 1 95.81 5 ARG B O 1
ATOM 2748 N N . LEU B 1 6 ? 5.188 8.352 21.219 1 97.06 6 LEU B N 1
ATOM 2749 C CA . LEU B 1 6 ? 4.48 9.609 21.422 1 97.06 6 LEU B CA 1
ATOM 2750 C C . LEU B 1 6 ? 5.445 10.789 21.406 1 97.06 6 LEU B C 1
ATOM 2752 O O . LEU B 1 6 ? 6.414 10.812 22.172 1 97.06 6 LEU B O 1
ATOM 2756 N N . PHE B 1 7 ? 5.145 11.742 20.469 1 95.81 7 PHE B N 1
ATOM 2757 C CA . PHE B 1 7 ? 5.895 12.984 20.359 1 95.81 7 PHE B CA 1
ATOM 2758 C C . PHE B 1 7 ? 5.234 14.086 21.172 1 95.81 7 PHE B C 1
ATOM 2760 O O . PHE B 1 7 ? 4.02 14.289 21.094 1 95.81 7 PHE B O 1
ATOM 2767 N N . ILE B 1 8 ? 6.012 14.828 22.031 1 96.12 8 ILE B N 1
ATOM 2768 C CA . ILE B 1 8 ? 5.461 15.961 22.766 1 96.12 8 ILE B CA 1
ATOM 2769 C C . ILE B 1 8 ? 6.156 17.25 22.312 1 96.12 8 ILE B C 1
ATOM 2771 O O . ILE B 1 8 ? 7.348 17.438 22.578 1 96.12 8 ILE B O 1
ATOM 2775 N N . GLY B 1 9 ? 5.395 18.062 21.594 1 92.88 9 GLY B N 1
ATOM 2776 C CA . GLY B 1 9 ? 5.895 19.359 21.188 1 92.88 9 GLY B CA 1
ATOM 2777 C C . GLY B 1 9 ? 5.484 20.484 22.125 1 92.88 9 GLY B C 1
ATOM 2778 O O . GLY B 1 9 ? 4.355 20.5 22.609 1 92.88 9 GLY B O 1
ATOM 2779 N N . SER B 1 10 ? 6.438 21.406 22.406 1 92.25 10 SER B N 1
ATOM 2780 C CA . SER B 1 10 ? 6.145 22.531 23.281 1 92.25 10 SER B CA 1
ATOM 2781 C C . SER B 1 10 ? 7.129 23.672 23.078 1 92.25 10 SER B C 1
ATOM 2783 O O . SER B 1 10 ? 8.188 23.484 22.469 1 92.25 10 SER B O 1
ATOM 2785 N N . ALA B 1 11 ? 6.652 24.828 23.531 1 88.56 11 ALA B N 1
ATOM 2786 C CA . ALA B 1 11 ? 7.598 25.938 23.672 1 88.56 11 ALA B CA 1
ATOM 2787 C C . ALA B 1 11 ? 8.469 25.75 24.922 1 88.56 11 ALA B C 1
ATOM 2789 O O . ALA B 1 11 ? 8.172 24.922 25.781 1 88.56 11 ALA B O 1
ATOM 2790 N N . ARG B 1 12 ? 9.508 26.531 25.016 1 84.31 12 ARG B N 1
ATOM 2791 C CA . ARG B 1 12 ? 10.43 26.453 26.141 1 84.31 12 ARG B CA 1
ATOM 2792 C C . ARG B 1 12 ? 9.719 26.766 27.453 1 84.31 12 ARG B C 1
ATOM 2794 O O . ARG B 1 12 ? 10.031 26.172 28.484 1 84.31 12 ARG B O 1
ATOM 2801 N N . GLU B 1 13 ? 8.734 27.594 27.406 1 83.12 13 GLU B N 1
ATOM 2802 C CA . GLU B 1 13 ? 8.016 28.078 28.578 1 83.12 13 GLU B CA 1
ATOM 2803 C C . GLU B 1 13 ? 7.191 26.969 29.234 1 83.12 13 GLU B C 1
ATOM 2805 O O . GLU B 1 13 ? 6.801 27.078 30.391 1 83.12 13 GLU B O 1
ATOM 2810 N N . SER B 1 14 ? 7.02 25.891 28.5 1 88.44 14 SER B N 1
ATOM 2811 C CA . SER B 1 14 ? 6.137 24.844 29 1 88.44 14 SER B CA 1
ATOM 2812 C C . SER B 1 14 ? 6.922 23.578 29.344 1 88.44 14 SER B C 1
ATOM 2814 O O . SER B 1 14 ? 6.34 22.5 29.469 1 88.44 14 SER B O 1
ATOM 2816 N N . MET B 1 15 ? 8.117 23.672 29.562 1 88.19 15 MET B N 1
ATOM 2817 C CA . MET B 1 15 ? 8.992 22.531 29.75 1 88.19 15 MET B CA 1
ATOM 2818 C C . MET B 1 15 ? 8.594 21.734 30.984 1 88.19 15 MET B C 1
ATOM 2820 O O . MET B 1 15 ? 8.672 20.5 30.984 1 88.19 15 MET B O 1
ATOM 2824 N N . SER B 1 16 ? 8.211 22.359 32.062 1 89.94 16 SER B N 1
ATOM 2825 C CA . SER B 1 16 ? 7.844 21.672 33.281 1 89.94 16 SER B CA 1
ATOM 2826 C C . SER B 1 16 ? 6.633 20.766 33.062 1 89.94 16 SER B C 1
ATOM 2828 O O . SER B 1 16 ? 6.586 19.641 33.594 1 89.94 16 SER B O 1
ATOM 2830 N N . TYR B 1 17 ? 5.668 21.234 32.281 1 92.75 17 TYR B N 1
ATOM 2831 C CA . TYR B 1 17 ? 4.504 20.422 31.969 1 92.75 17 TYR B CA 1
ATOM 2832 C C . TYR B 1 17 ? 4.906 19.219 31.125 1 92.75 17 TYR B C 1
ATOM 2834 O O . TYR B 1 17 ? 4.395 18.109 31.328 1 92.75 17 TYR B O 1
ATOM 2842 N N . VAL B 1 18 ? 5.824 19.422 30.219 1 93.56 18 VAL B N 1
ATOM 2843 C CA . VAL B 1 18 ? 6.289 18.359 29.328 1 93.56 18 VAL B CA 1
ATOM 2844 C C . VAL B 1 18 ? 6.969 17.266 30.141 1 93.56 18 VAL B C 1
ATOM 2846 O O . VAL B 1 18 ? 6.723 16.078 29.922 1 93.56 18 VAL B O 1
ATOM 2849 N N . THR B 1 19 ? 7.762 17.656 31.047 1 92.5 19 THR B N 1
ATOM 2850 C CA . THR B 1 19 ? 8.453 16.703 31.906 1 92.5 19 THR B CA 1
ATOM 2851 C C . THR B 1 19 ? 7.449 15.891 32.719 1 92.5 19 THR B C 1
ATOM 2853 O O . THR B 1 19 ? 7.582 14.672 32.844 1 92.5 19 THR B O 1
ATOM 2856 N N . ALA B 1 20 ? 6.461 16.578 33.25 1 94.25 20 ALA B N 1
ATOM 2857 C CA . ALA B 1 20 ? 5.414 15.891 34.031 1 94.25 20 ALA B CA 1
ATOM 2858 C C . ALA B 1 20 ? 4.66 14.898 33.156 1 94.25 20 ALA B C 1
ATOM 2860 O O . ALA B 1 20 ? 4.363 13.781 33.562 1 94.25 20 ALA B O 1
ATOM 2861 N N . MET B 1 21 ? 4.352 15.273 31.953 1 96.19 21 MET B N 1
ATOM 2862 C CA . MET B 1 21 ? 3.66 14.391 31.016 1 96.19 21 MET B CA 1
ATOM 2863 C C . MET B 1 21 ? 4.508 13.164 30.703 1 96.19 21 MET B C 1
ATOM 2865 O O . MET B 1 21 ? 3.994 12.039 30.672 1 96.19 21 MET B O 1
ATOM 2869 N N . GLN B 1 22 ? 5.77 13.438 30.453 1 95.19 22 GLN B N 1
ATOM 2870 C CA . GLN B 1 22 ? 6.676 12.336 30.125 1 95.19 22 GLN B CA 1
ATOM 2871 C C . GLN B 1 22 ? 6.719 11.312 31.266 1 95.19 22 GLN B C 1
ATOM 2873 O O . GLN B 1 22 ? 6.672 10.109 31.016 1 95.19 22 GLN B O 1
ATOM 2878 N N . GLU B 1 23 ? 6.77 11.75 32.438 1 94.94 23 GLU B N 1
ATOM 2879 C CA . GLU B 1 23 ? 6.809 10.867 33.594 1 94.94 23 GLU B CA 1
ATOM 2880 C C . GLU B 1 23 ? 5.551 10.008 33.688 1 94.94 23 GLU B C 1
ATOM 2882 O O . GLU B 1 23 ? 5.625 8.812 33.969 1 94.94 23 GLU B O 1
ATOM 2887 N N . GLN B 1 24 ? 4.477 10.578 33.406 1 95.44 24 GLN B N 1
ATOM 2888 C CA . GLN B 1 24 ? 3.205 9.883 33.562 1 95.44 24 GLN B CA 1
ATOM 2889 C C . GLN B 1 24 ? 2.947 8.953 32.375 1 95.44 24 GLN B C 1
ATOM 2891 O O . GLN B 1 24 ? 2.316 7.902 32.531 1 95.44 24 GLN B O 1
ATOM 2896 N N . LEU B 1 25 ? 3.41 9.336 31.234 1 97.25 25 LEU B N 1
ATOM 2897 C CA . LEU B 1 25 ? 3.027 8.633 30.016 1 97.25 25 LEU B CA 1
ATOM 2898 C C . LEU B 1 25 ? 4.059 7.57 29.656 1 97.25 25 LEU B C 1
ATOM 2900 O O . LEU B 1 25 ? 3.799 6.707 28.812 1 97.25 25 LEU B O 1
ATOM 2904 N N . SER B 1 26 ? 5.191 7.508 30.297 1 95.31 26 SER B N 1
ATOM 2905 C CA . SER B 1 26 ? 6.316 6.66 29.922 1 95.31 26 SER B CA 1
ATOM 2906 C C . SER B 1 26 ? 5.988 5.184 30.109 1 95.31 26 SER B C 1
ATOM 2908 O O . SER B 1 26 ? 6.613 4.32 29.5 1 95.31 26 SER B O 1
ATOM 2910 N N . TYR B 1 27 ? 5.016 4.852 30.922 1 94.38 27 TYR B N 1
ATOM 2911 C CA . TYR B 1 27 ? 4.625 3.459 31.109 1 94.38 27 TYR B CA 1
ATOM 2912 C C . TYR B 1 27 ? 3.867 2.938 29.906 1 94.38 27 TYR B C 1
ATOM 2914 O O . TYR B 1 27 ? 3.936 1.747 29.578 1 94.38 27 TYR B O 1
ATOM 2922 N N . ASN B 1 28 ? 3.201 3.789 29.25 1 96.12 28 ASN B N 1
ATOM 2923 C CA . ASN B 1 28 ? 2.309 3.367 28.188 1 96.12 28 ASN B CA 1
ATOM 2924 C C . ASN B 1 28 ? 2.879 3.707 26.812 1 96.12 28 ASN B C 1
ATOM 2926 O O . ASN B 1 28 ? 2.521 3.08 25.812 1 96.12 28 ASN B O 1
ATOM 2930 N N . PHE B 1 29 ? 3.762 4.719 26.797 1 97.25 29 PHE B N 1
ATOM 2931 C CA . PHE B 1 29 ? 4.309 5.199 25.531 1 97.25 29 PHE B CA 1
ATOM 2932 C C . PHE B 1 29 ? 5.828 5.289 25.609 1 97.25 29 PHE B C 1
ATOM 2934 O O . PHE B 1 29 ? 6.398 5.434 26.688 1 97.25 29 PHE B O 1
ATOM 2941 N N . GLU B 1 30 ? 6.484 5.125 24.438 1 96.44 30 GLU B N 1
ATOM 2942 C CA . GLU B 1 30 ? 7.82 5.68 24.266 1 96.44 30 GLU B CA 1
ATOM 2943 C C . GLU B 1 30 ? 7.762 7.172 23.953 1 96.44 30 GLU B C 1
ATOM 2945 O O . GLU B 1 30 ? 7.418 7.562 22.828 1 96.44 30 GLU B O 1
ATOM 2950 N N . VAL B 1 31 ? 8.156 8.008 24.922 1 95.69 31 VAL B N 1
ATOM 2951 C CA . VAL B 1 31 ? 7.875 9.438 24.844 1 95.69 31 VAL B CA 1
ATOM 2952 C C . VAL B 1 31 ? 9.125 10.18 24.375 1 95.69 31 VAL B C 1
ATOM 2954 O O . VAL B 1 31 ? 10.227 9.93 24.875 1 95.69 31 VAL B O 1
ATOM 2957 N N . THR B 1 32 ? 8.977 11.031 23.359 1 93 32 THR B N 1
ATOM 2958 C CA . THR B 1 32 ? 10.023 11.93 22.891 1 93 32 THR B CA 1
ATOM 2959 C C . THR B 1 32 ? 9.617 13.391 23.078 1 93 32 THR B C 1
ATOM 2961 O O . THR B 1 32 ? 8.82 13.922 22.312 1 93 32 THR B O 1
ATOM 2964 N N . PRO B 1 33 ? 10.133 14.047 24.109 1 92 33 PRO B N 1
ATOM 2965 C CA . PRO B 1 33 ? 9.875 15.484 24.266 1 92 33 PRO B CA 1
ATOM 2966 C C . PRO B 1 33 ? 10.641 16.328 23.25 1 92 33 PRO B C 1
ATOM 2968 O O . PRO B 1 33 ? 11.805 16.047 22.953 1 92 33 PRO B O 1
ATOM 2971 N N . TRP B 1 34 ? 9.883 17.188 22.656 1 80.75 34 TRP B N 1
ATOM 2972 C CA . TRP B 1 34 ? 10.453 18.078 21.641 1 80.75 34 TRP B CA 1
ATOM 2973 C C . TRP B 1 34 ? 10.172 19.531 21.984 1 80.75 34 TRP B C 1
ATOM 2975 O O . TRP B 1 34 ? 9.055 20.016 21.766 1 80.75 34 TRP B O 1
ATOM 2985 N N . THR B 1 35 ? 11.086 20.078 22.688 1 70.81 35 THR B N 1
ATOM 2986 C CA . THR B 1 35 ? 10.922 21.469 23.094 1 70.81 35 THR B CA 1
ATOM 2987 C C . THR B 1 35 ? 11.68 22.391 22.141 1 70.81 35 THR B C 1
ATOM 2989 O O . THR B 1 35 ? 12.891 22.234 21.953 1 70.81 35 THR B O 1
ATOM 2992 N N . ALA B 1 36 ? 10.867 23.109 21.453 1 58.09 36 ALA B N 1
ATOM 2993 C CA . ALA B 1 36 ? 11.484 24.094 20.562 1 58.09 36 ALA B CA 1
ATOM 2994 C C . ALA B 1 36 ? 12.547 24.906 21.297 1 58.09 36 ALA B C 1
ATOM 2996 O O . ALA B 1 36 ? 12.32 25.375 22.406 1 58.09 36 ALA B O 1
ATOM 2997 N N . GLY B 1 37 ? 13.789 24.984 20.797 1 52.25 37 GLY B N 1
ATOM 2998 C CA . GLY B 1 37 ? 14.852 25.797 21.391 1 52.25 37 GLY B CA 1
ATOM 2999 C C . GLY B 1 37 ? 15.68 25.047 22.406 1 52.25 37 GLY B C 1
ATOM 3000 O O . GLY B 1 37 ? 16.672 25.562 22.906 1 52.25 37 GLY B O 1
ATOM 3001 N N . ALA B 1 38 ? 15.109 24.062 23.094 1 47.34 38 ALA B N 1
ATOM 3002 C CA . ALA B 1 38 ? 15.875 23.422 24.172 1 47.34 38 ALA B CA 1
ATOM 3003 C C . ALA B 1 38 ? 17.172 22.828 23.641 1 47.34 38 ALA B C 1
ATOM 3005 O O . ALA B 1 38 ? 18.141 22.656 24.391 1 47.34 38 ALA B O 1
ATOM 3006 N N . PHE B 1 39 ? 17.078 21.984 22.609 1 43.06 39 PHE B N 1
ATOM 3007 C CA . PHE B 1 39 ? 18.375 21.438 22.25 1 43.06 39 PHE B CA 1
ATOM 3008 C C . PHE B 1 39 ? 19.266 22.5 21.609 1 43.06 39 PHE B C 1
ATOM 3010 O O . PHE B 1 39 ? 18.766 23.422 20.969 1 43.06 39 PHE B O 1
ATOM 3017 N N . GLY B 1 40 ? 20.406 22.766 22.203 1 41.5 40 GLY B N 1
ATOM 3018 C CA . GLY B 1 40 ? 21.375 23.688 21.609 1 41.5 40 GLY B CA 1
ATOM 3019 C C . GLY B 1 40 ? 21.141 23.938 20.141 1 41.5 40 GLY B C 1
ATOM 3020 O O . GLY B 1 40 ? 20.234 23.344 19.531 1 41.5 40 GLY B O 1
ATOM 3021 N N . ALA B 1 41 ? 22.125 24.75 19.578 1 38.91 41 ALA B N 1
ATOM 3022 C CA . ALA B 1 41 ? 22.328 25.188 18.188 1 38.91 41 ALA B CA 1
ATOM 3023 C C . ALA B 1 41 ? 21.938 24.078 17.219 1 38.91 41 ALA B C 1
ATOM 3025 O O . ALA B 1 41 ? 21.984 24.266 16 1 38.91 41 ALA B O 1
ATOM 3026 N N . MET B 1 42 ? 22.156 22.797 17.578 1 38.47 42 MET B N 1
ATOM 3027 C CA . MET B 1 42 ? 22.016 21.891 16.453 1 38.47 42 MET B CA 1
ATOM 3028 C C . MET B 1 42 ? 20.594 21.875 15.938 1 38.47 42 MET B C 1
ATOM 3030 O O . MET B 1 42 ? 19.656 21.531 16.672 1 38.47 42 MET B O 1
ATOM 3034 N N . GLU B 1 43 ? 20.25 22.797 15.07 1 46.03 43 GLU B N 1
ATOM 3035 C CA . GLU B 1 43 ? 19.188 23.312 14.227 1 46.03 43 GLU B CA 1
ATOM 3036 C C . GLU B 1 43 ? 18.172 22.234 13.898 1 46.03 43 GLU B C 1
ATOM 3038 O O . GLU B 1 43 ? 18.516 21.188 13.367 1 46.03 43 GLU B O 1
ATOM 3043 N N . TYR B 1 44 ? 17.234 22.078 14.758 1 53.09 44 TYR B N 1
ATOM 3044 C CA . TYR B 1 44 ? 15.961 21.531 14.328 1 53.09 44 TYR B CA 1
ATOM 3045 C C . TYR B 1 44 ? 15.68 21.875 12.867 1 53.09 44 TYR B C 1
ATOM 3047 O O . TYR B 1 44 ? 15.648 23.047 12.492 1 53.09 44 TYR B O 1
ATOM 3055 N N . THR B 1 45 ? 16.188 21.109 12.125 1 63 45 THR B N 1
ATOM 3056 C CA . THR B 1 45 ? 15.922 21.312 10.703 1 63 45 THR B CA 1
ATOM 3057 C C . THR B 1 45 ? 14.586 20.672 10.32 1 63 45 THR B C 1
ATOM 3059 O O . THR B 1 45 ? 14.039 19.875 11.07 1 63 45 THR B O 1
ATOM 3062 N N . MET B 1 46 ? 13.969 21.281 9.594 1 73.75 46 MET B N 1
ATOM 3063 C CA . MET B 1 46 ? 12.766 20.75 8.953 1 73.75 46 MET B CA 1
ATOM 3064 C C . MET B 1 46 ? 12.906 19.25 8.695 1 73.75 46 MET B C 1
ATOM 3066 O O . MET B 1 46 ? 11.938 18.5 8.828 1 73.75 46 MET B O 1
ATOM 3070 N N . GLU B 1 47 ? 14.133 18.875 8.516 1 74.56 47 GLU B N 1
ATOM 3071 C CA . GLU B 1 47 ? 14.391 17.469 8.258 1 74.56 47 GLU B CA 1
ATOM 3072 C C . GLU B 1 47 ? 14.203 16.625 9.523 1 74.56 47 GLU B C 1
ATOM 3074 O O . GLU B 1 47 ? 13.664 15.523 9.461 1 74.56 47 GLU B O 1
ATOM 3079 N N . SER B 1 48 ? 14.641 17.25 10.609 1 79.62 48 SER B N 1
ATOM 3080 C CA . SER B 1 48 ? 14.492 16.547 11.875 1 79.62 48 SER B CA 1
ATOM 3081 C C . SER B 1 48 ? 13.023 16.406 12.258 1 79.62 48 SER B C 1
ATOM 3083 O O . SER B 1 48 ? 12.602 15.352 12.734 1 79.62 48 SER B O 1
ATOM 3085 N N . LEU B 1 49 ? 12.289 17.438 12.039 1 82 49 LEU B N 1
ATOM 3086 C CA . LEU B 1 49 ? 10.859 17.406 12.344 1 82 49 LEU B CA 1
ATOM 3087 C C . LEU B 1 49 ? 10.141 16.391 11.469 1 82 49 LEU B C 1
ATOM 3089 O O . LEU B 1 49 ? 9.266 15.664 11.938 1 82 49 LEU B O 1
ATOM 3093 N N . GLN B 1 50 ? 10.562 16.359 10.273 1 82 50 GLN B N 1
ATOM 3094 C CA . GLN B 1 50 ? 9.984 15.391 9.352 1 82 50 GLN B CA 1
ATOM 3095 C C . GLN B 1 50 ? 10.25 13.961 9.82 1 82 50 GLN B C 1
ATOM 3097 O O . GLN B 1 50 ? 9.375 13.102 9.742 1 82 50 GLN B O 1
ATOM 3102 N N . ARG B 1 51 ? 11.406 13.672 10.234 1 84.12 51 ARG B N 1
ATOM 3103 C CA . ARG B 1 51 ? 11.75 12.352 10.75 1 84.12 51 ARG B CA 1
ATOM 3104 C C . ARG B 1 51 ? 10.875 11.984 11.938 1 84.12 51 ARG B C 1
ATOM 3106 O O . ARG B 1 51 ? 10.406 10.844 12.047 1 84.12 51 ARG B O 1
ATOM 3113 N N . GLN B 1 52 ? 10.672 13 12.805 1 87.75 52 GLN B N 1
ATOM 3114 C CA . GLN B 1 52 ? 9.812 12.758 13.961 1 87.75 52 GLN B CA 1
ATOM 3115 C C . GLN B 1 52 ? 8.391 12.43 13.523 1 87.75 52 GLN B C 1
ATOM 3117 O O . GLN B 1 52 ? 7.75 11.539 14.094 1 87.75 52 GLN B O 1
ATOM 3122 N N . LEU B 1 53 ? 8.016 13.086 12.562 1 87.75 53 LEU B N 1
ATOM 3123 C CA . LEU B 1 53 ? 6.68 12.859 12.016 1 87.75 53 LEU B CA 1
ATOM 3124 C C . LEU B 1 53 ? 6.531 11.438 11.5 1 87.75 53 LEU B C 1
ATOM 3126 O O . LEU B 1 53 ? 5.512 10.781 11.742 1 87.75 53 LEU B O 1
ATOM 3130 N N . ASP B 1 54 ? 7.539 10.898 10.906 1 85.94 54 ASP B N 1
ATOM 3131 C CA . ASP B 1 54 ? 7.504 9.578 10.281 1 85.94 54 ASP B CA 1
ATOM 3132 C C . ASP B 1 54 ? 7.617 8.477 11.328 1 85.94 54 ASP B C 1
ATOM 3134 O O . ASP B 1 54 ? 7.137 7.359 11.125 1 85.94 54 ASP B O 1
ATOM 3138 N N . GLU B 1 55 ? 8.188 8.797 12.453 1 88.75 55 GLU B N 1
ATOM 3139 C CA . GLU B 1 55 ? 8.562 7.754 13.398 1 88.75 55 GLU B CA 1
ATOM 3140 C C . GLU B 1 55 ? 7.547 7.633 14.531 1 88.75 55 GLU B C 1
ATOM 3142 O O . GLU B 1 55 ? 7.547 6.648 15.266 1 88.75 55 GLU B O 1
ATOM 3147 N N . HIS B 1 56 ? 6.688 8.586 14.656 1 93.44 56 HIS B N 1
ATOM 3148 C CA . HIS B 1 56 ? 5.824 8.578 15.836 1 93.44 56 HIS B CA 1
ATOM 3149 C C . HIS B 1 56 ? 4.395 8.188 15.469 1 93.44 56 HIS B C 1
ATOM 3151 O O . HIS B 1 56 ? 3.984 8.336 14.312 1 93.44 56 HIS B O 1
ATOM 3157 N N . ASP B 1 57 ? 3.744 7.676 16.484 1 95.12 57 ASP B N 1
ATOM 3158 C CA . ASP B 1 57 ? 2.375 7.199 16.312 1 95.12 57 ASP B CA 1
ATOM 3159 C C . ASP B 1 57 ? 1.368 8.242 16.797 1 95.12 57 ASP B C 1
ATOM 3161 O O . ASP B 1 57 ? 0.208 8.234 16.391 1 95.12 57 ASP B O 1
ATOM 3165 N N . TYR B 1 58 ? 1.813 9.039 17.734 1 96.25 58 TYR B N 1
ATOM 3166 C CA . TYR B 1 58 ? 0.972 10.055 18.359 1 96.25 58 TYR B CA 1
ATOM 3167 C C . TYR B 1 58 ? 1.734 11.359 18.531 1 96.25 58 TYR B C 1
ATOM 3169 O O . TYR B 1 58 ? 2.967 11.367 18.562 1 96.25 58 TYR B O 1
ATOM 3177 N N . GLY B 1 59 ? 0.95 12.453 18.562 1 96.19 59 GLY B N 1
ATOM 3178 C CA . GLY B 1 59 ? 1.506 13.758 18.891 1 96.19 59 GLY B CA 1
ATOM 3179 C C . GLY B 1 59 ? 0.703 14.5 19.953 1 96.19 59 GLY B C 1
ATOM 3180 O O . GLY B 1 59 ? -0.53 14.5 19.906 1 96.19 59 GLY B O 1
ATOM 3181 N N . ALA B 1 60 ? 1.36 15.055 20.969 1 96.88 60 ALA B N 1
ATOM 3182 C CA . ALA B 1 60 ? 0.762 15.953 21.938 1 96.88 60 ALA B CA 1
ATOM 3183 C C . ALA B 1 60 ? 1.492 17.297 21.969 1 96.88 60 ALA B C 1
ATOM 3185 O O . ALA B 1 60 ? 2.725 17.344 21.969 1 96.88 60 ALA B O 1
ATOM 3186 N N . PHE B 1 61 ? 0.76 18.328 21.953 1 95.94 61 PHE B N 1
ATOM 3187 C CA . PHE B 1 61 ? 1.352 19.672 21.891 1 95.94 61 PHE B CA 1
ATOM 3188 C C . PHE B 1 61 ? 0.842 20.547 23.031 1 95.94 61 PHE B C 1
ATOM 3190 O O . PHE B 1 61 ? -0.367 20.734 23.172 1 95.94 61 PHE B O 1
ATOM 3197 N N . VAL B 1 62 ? 1.76 21.062 23.828 1 95.94 62 VAL B N 1
ATOM 3198 C CA . VAL B 1 62 ? 1.419 21.922 24.953 1 95.94 62 VAL B CA 1
ATOM 3199 C C . VAL B 1 62 ? 1.439 23.391 24.516 1 95.94 62 VAL B C 1
ATOM 3201 O O . VAL B 1 62 ? 2.496 23.922 24.172 1 95.94 62 VAL B O 1
ATOM 3204 N N . PHE B 1 63 ? 0.228 23.969 24.547 1 95.06 63 PHE B N 1
ATOM 3205 C CA . PHE B 1 63 ? 0.061 25.359 24.188 1 95.06 63 PHE B CA 1
ATOM 3206 C C . PHE B 1 63 ? 0.117 26.25 25.422 1 95.06 63 PHE B C 1
ATOM 3208 O O . PHE B 1 63 ? -0.784 26.203 26.266 1 95.06 63 PHE B O 1
ATOM 3215 N N . SER B 1 64 ? 1.213 26.969 25.531 1 92.81 64 SER B N 1
ATOM 3216 C CA . SER B 1 64 ? 1.305 27.969 26.609 1 92.81 64 SER B CA 1
ATOM 3217 C C . SER B 1 64 ? 0.959 29.359 26.094 1 92.81 64 SER B C 1
ATOM 3219 O O . SER B 1 64 ? 1.145 29.656 24.906 1 92.81 64 SER B O 1
ATOM 3221 N N . PRO B 1 65 ? 0.396 30.203 26.922 1 92.94 65 PRO B N 1
ATOM 3222 C CA . PRO B 1 65 ? 0.036 31.562 26.516 1 92.94 65 PRO B CA 1
ATOM 3223 C C . PRO B 1 65 ? 1.244 32.5 26.453 1 92.94 65 PRO B C 1
ATOM 3225 O O . PRO B 1 65 ? 1.354 33.438 27.234 1 92.94 65 PRO B O 1
ATOM 3228 N N . ASP B 1 66 ? 1.996 32.406 25.453 1 89.44 66 ASP B N 1
ATOM 3229 C CA . ASP B 1 66 ? 3.297 33.062 25.375 1 89.44 66 ASP B CA 1
ATOM 3230 C C . ASP B 1 66 ? 3.197 34.406 24.625 1 89.44 66 ASP B C 1
ATOM 3232 O O . ASP B 1 66 ? 3.924 35.344 24.922 1 89.44 66 ASP B O 1
ATOM 3236 N N . ASP B 1 67 ? 2.281 34.469 23.688 1 91.56 67 ASP B N 1
ATOM 3237 C CA . ASP B 1 67 ? 2.242 35.656 22.812 1 91.56 67 ASP B CA 1
ATOM 3238 C C . ASP B 1 67 ? 0.954 36.438 23.016 1 91.56 67 ASP B C 1
ATOM 3240 O O . ASP B 1 67 ? -0.118 35.844 23.203 1 91.56 67 ASP B O 1
ATOM 3244 N N . LEU B 1 68 ? 1.133 37.75 23.047 1 92.81 68 LEU B N 1
ATOM 3245 C CA . LEU B 1 68 ? -0.003 38.656 23.031 1 92.81 68 LEU B CA 1
ATOM 3246 C C . LEU B 1 68 ? -0.362 39.031 21.609 1 92.81 68 LEU B C 1
ATOM 3248 O O . LEU B 1 68 ? 0.485 39.562 20.859 1 92.81 68 LEU B O 1
ATOM 3252 N N . VAL B 1 69 ? -1.579 38.781 21.25 1 93.06 69 VAL B N 1
ATOM 3253 C CA . VAL B 1 69 ? -1.97 38.969 19.859 1 93.06 69 VAL B CA 1
ATOM 3254 C C . VAL B 1 69 ? -3.176 39.906 19.766 1 93.06 69 VAL B C 1
ATOM 3256 O O . VAL B 1 69 ? -4.152 39.75 20.5 1 93.06 69 VAL B O 1
ATOM 3259 N N . GLN B 1 70 ? -3.035 40.906 18.938 1 91.56 70 GLN B N 1
ATOM 3260 C CA . GLN B 1 70 ? -4.199 41.719 18.562 1 91.56 70 GLN B CA 1
ATOM 3261 C C . GLN B 1 70 ? -4.938 41.094 17.375 1 91.56 70 GLN B C 1
ATOM 3263 O O . GLN B 1 70 ? -4.512 41.25 16.234 1 91.56 70 GLN B O 1
ATOM 3268 N N . HIS B 1 71 ? -6.004 40.469 17.688 1 85.75 71 HIS B N 1
ATOM 3269 C CA . HIS B 1 71 ? -6.777 39.719 16.703 1 85.75 71 HIS B CA 1
ATOM 3270 C C . HIS B 1 71 ? -8.156 40.312 16.5 1 85.75 71 HIS B C 1
ATOM 3272 O O . HIS B 1 71 ? -9.023 40.219 17.375 1 85.75 71 HIS B O 1
ATOM 3278 N N . ARG B 1 72 ? -8.398 40.844 15.305 1 82 72 ARG B N 1
ATOM 3279 C CA . ARG B 1 72 ? -9.672 41.469 14.922 1 82 72 ARG B CA 1
ATOM 3280 C C . ARG B 1 72 ? -10.203 42.375 16.031 1 82 72 ARG B C 1
ATOM 3282 O O . ARG B 1 72 ? -11.359 42.25 16.438 1 82 72 ARG B O 1
ATOM 3289 N N . GLY B 1 73 ? -9.398 43.094 16.562 1 84.75 73 GLY B N 1
ATOM 3290 C CA . GLY B 1 73 ? -9.781 44.125 17.516 1 84.75 73 GLY B CA 1
ATOM 3291 C C . GLY B 1 73 ? -9.75 43.625 18.953 1 84.75 7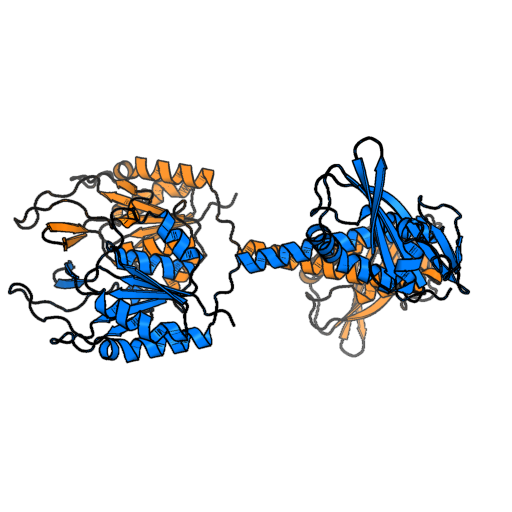3 GLY B C 1
ATOM 3292 O O . GLY B 1 73 ? -9.961 44.406 19.891 1 84.75 73 GLY B O 1
ATOM 3293 N N . GLN B 1 74 ? -9.492 42.375 19.156 1 90 74 GLN B N 1
ATOM 3294 C CA . GLN B 1 74 ? -9.422 41.812 20.484 1 90 74 GLN B CA 1
ATOM 3295 C C . GLN B 1 74 ? -7.98 41.438 20.859 1 90 74 GLN B C 1
ATOM 3297 O O . GLN B 1 74 ? -7.207 41.031 19.984 1 90 74 GLN B O 1
ATOM 3302 N N . LEU B 1 75 ? -7.629 41.688 22.094 1 93.06 75 LEU B N 1
ATOM 3303 C CA . LEU B 1 75 ? -6.328 41.281 22.609 1 93.06 75 LEU B CA 1
ATOM 3304 C C . LEU B 1 75 ? -6.41 39.906 23.25 1 93.06 75 LEU B C 1
ATOM 3306 O O . LEU B 1 75 ? -7.18 39.719 24.203 1 93.06 75 LEU B O 1
ATOM 3310 N N . VAL B 1 76 ? -5.688 39.031 22.719 1 94.19 76 VAL B N 1
ATOM 3311 C CA . VAL B 1 76 ? -5.777 37.656 23.203 1 94.19 76 VAL B CA 1
ATOM 3312 C C . VAL B 1 76 ? -4.375 37.094 23.438 1 94.19 76 VAL B C 1
ATOM 3314 O O . VAL B 1 76 ? -3.389 37.656 22.953 1 94.19 76 VAL B O 1
ATOM 3317 N N . LEU B 1 77 ? -4.352 36.062 24.266 1 94.38 77 LEU B N 1
ATOM 3318 C CA . LEU B 1 77 ? -3.117 35.281 24.406 1 94.38 77 LEU B CA 1
ATOM 3319 C C . LEU B 1 77 ? -3.131 34.062 23.5 1 94.38 77 LEU B C 1
ATOM 3321 O O . LEU B 1 77 ? -4.172 33.406 23.328 1 94.38 77 LEU B O 1
ATOM 3325 N N . ALA B 1 78 ? -2.008 33.781 22.922 1 93.44 78 ALA B N 1
ATOM 3326 C CA . ALA B 1 78 ? -1.919 32.656 22.016 1 93.44 78 ALA B CA 1
ATOM 3327 C C . ALA B 1 78 ? -0.614 31.875 22.219 1 93.44 78 ALA B C 1
ATOM 3329 O O . ALA B 1 78 ? 0.323 32.406 22.828 1 93.44 78 ALA B O 1
ATOM 3330 N N . ALA B 1 79 ? -0.65 30.625 21.75 1 92.75 79 ALA B N 1
ATOM 3331 C CA . ALA B 1 79 ? 0.568 29.828 21.75 1 92.75 79 ALA B CA 1
ATOM 3332 C C . ALA B 1 79 ? 1.552 30.312 20.688 1 92.75 79 ALA B C 1
ATOM 3334 O O . ALA B 1 79 ? 1.172 31.031 19.766 1 92.75 79 ALA B O 1
ATOM 3335 N N . ARG B 1 80 ? 2.779 29.812 20.906 1 90.25 80 ARG B N 1
ATOM 3336 C CA . ARG B 1 80 ? 3.785 30.094 19.875 1 90.25 80 ARG B CA 1
ATOM 3337 C C . ARG B 1 80 ? 3.365 29.516 18.531 1 90.25 80 ARG B C 1
ATOM 3339 O O . ARG B 1 80 ? 2.83 28.406 18.453 1 90.25 80 ARG B O 1
ATOM 3346 N N . ASP B 1 81 ? 3.65 30.219 17.469 1 90.62 81 ASP B N 1
ATOM 3347 C CA . ASP B 1 81 ? 3.256 29.812 16.125 1 90.62 81 ASP B CA 1
ATOM 3348 C C . ASP B 1 81 ? 3.955 28.531 15.703 1 90.62 81 ASP B C 1
ATOM 3350 O O . ASP B 1 81 ? 3.396 27.719 14.953 1 90.62 81 ASP B O 1
ATOM 3354 N N . ASN B 1 82 ? 5.168 28.328 16.203 1 88.56 82 ASN B N 1
ATOM 3355 C CA . ASN B 1 82 ? 5.895 27.094 15.891 1 88.56 82 ASN B CA 1
ATOM 3356 C C . ASN B 1 82 ? 5.156 25.859 16.391 1 88.56 82 ASN B C 1
ATOM 3358 O O . ASN B 1 82 ? 5.059 24.859 15.68 1 88.56 82 ASN B O 1
ATOM 3362 N N . THR B 1 83 ? 4.684 25.969 17.562 1 91.25 83 THR B N 1
ATOM 3363 C CA . THR B 1 83 ? 3.98 24.828 18.156 1 91.25 83 THR B CA 1
ATOM 3364 C C . THR B 1 83 ? 2.693 24.531 17.391 1 91.25 83 THR B C 1
ATOM 3366 O O . THR B 1 83 ? 2.34 23.375 17.188 1 91.25 83 THR B O 1
ATOM 3369 N N . LEU B 1 84 ? 2.049 25.594 17.031 1 92.19 84 LEU B N 1
ATOM 3370 C CA . LEU B 1 84 ? 0.838 25.438 16.234 1 92.19 84 LEU B CA 1
ATOM 3371 C C . LEU B 1 84 ? 1.151 24.766 14.891 1 92.19 84 LEU B C 1
ATOM 3373 O O . LEU B 1 84 ? 0.423 23.875 14.453 1 92.19 84 LEU B O 1
ATOM 3377 N N . PHE B 1 85 ? 2.174 25.219 14.297 1 91 85 PHE B N 1
ATOM 3378 C CA . PHE B 1 85 ? 2.602 24.656 13.023 1 91 85 PHE B CA 1
ATOM 3379 C C . PHE B 1 85 ? 2.908 23.156 13.164 1 91 85 PHE B C 1
ATOM 3381 O O . PHE B 1 85 ? 2.465 22.344 12.344 1 91 85 PHE B O 1
ATOM 3388 N N . GLU B 1 86 ? 3.619 22.859 14.164 1 90.44 86 GLU B N 1
ATOM 3389 C CA . GLU B 1 86 ? 3.975 21.469 14.422 1 90.44 86 GLU B CA 1
ATOM 3390 C C . GLU B 1 86 ? 2.73 20.609 14.633 1 90.44 86 GLU B C 1
ATOM 3392 O O . GLU B 1 86 ? 2.652 19.484 14.133 1 90.44 86 GLU B O 1
ATOM 3397 N N . LEU B 1 87 ? 1.815 21.125 15.43 1 92.88 87 LEU B N 1
ATOM 3398 C CA . LEU B 1 87 ? 0.56 20.406 15.625 1 92.88 87 LEU B CA 1
ATOM 3399 C C . LEU B 1 87 ? -0.117 20.125 14.289 1 92.88 87 LEU B C 1
ATOM 3401 O O . LEU B 1 87 ? -0.565 19 14.047 1 92.88 87 LEU B O 1
ATOM 3405 N N . GLY B 1 88 ? -0.147 21.125 13.461 1 91.69 88 GLY B N 1
ATOM 3406 C CA . GLY B 1 88 ? -0.726 20.938 12.141 1 91.69 88 GLY B CA 1
ATOM 3407 C C . GLY B 1 88 ? -0.044 19.844 11.344 1 91.69 88 GLY B C 1
ATOM 3408 O O . GLY B 1 88 ? -0.711 19.016 10.711 1 91.69 88 GLY B O 1
ATOM 3409 N N . LEU B 1 89 ? 1.235 19.797 11.414 1 91.75 89 LEU B N 1
ATOM 3410 C CA . LEU B 1 89 ? 2.02 18.781 10.703 1 91.75 89 LEU B CA 1
ATOM 3411 C C . LEU B 1 89 ? 1.618 17.375 11.141 1 91.75 89 LEU B C 1
ATOM 3413 O O . LEU B 1 89 ? 1.333 16.516 10.305 1 91.75 89 LEU B O 1
ATOM 3417 N N . PHE B 1 90 ? 1.585 17.203 12.406 1 92.5 90 PHE B N 1
ATOM 3418 C CA . PHE B 1 90 ? 1.297 15.883 12.961 1 92.5 90 PHE B CA 1
ATOM 3419 C C . PHE B 1 90 ? -0.149 15.484 12.68 1 92.5 90 PHE B C 1
ATOM 3421 O O . PHE B 1 90 ? -0.431 14.328 12.375 1 92.5 90 PHE B O 1
ATOM 3428 N N . TRP B 1 91 ? -0.998 16.484 12.82 1 91.19 91 TRP B N 1
ATOM 3429 C CA . TRP B 1 91 ? -2.404 16.203 12.539 1 91.19 91 TRP B CA 1
ATOM 3430 C C . TRP B 1 91 ? -2.605 15.805 11.086 1 91.19 91 TRP B C 1
ATOM 3432 O O . TRP B 1 91 ? -3.328 14.844 10.797 1 91.19 91 TRP B O 1
ATOM 3442 N N . GLY B 1 92 ? -1.964 16.469 10.203 1 89.81 92 GLY B N 1
ATOM 3443 C CA . GLY B 1 92 ? -2.062 16.141 8.789 1 89.81 92 GLY B CA 1
ATOM 3444 C C . GLY B 1 92 ? -1.585 14.742 8.469 1 89.81 92 GLY B C 1
ATOM 3445 O O . GLY B 1 92 ? -2.195 14.047 7.656 1 89.81 92 GLY B O 1
ATOM 3446 N N . LYS B 1 93 ? -0.578 14.367 9.133 1 89.38 93 LYS B N 1
ATOM 3447 C CA . LYS B 1 93 ? 0.043 13.078 8.836 1 89.38 93 LYS B CA 1
ATOM 3448 C C . LYS B 1 93 ? -0.669 11.945 9.562 1 89.38 93 LYS B C 1
ATOM 3450 O O . LYS B 1 93 ? -0.946 10.898 8.969 1 89.38 93 LYS B O 1
ATOM 3455 N N . LEU B 1 94 ? -0.988 12.172 10.859 1 89.88 94 LEU B N 1
ATOM 3456 C CA . LEU B 1 94 ? -1.42 11.07 11.711 1 89.88 94 LEU B CA 1
ATOM 3457 C C . LEU B 1 94 ? -2.941 11.023 11.812 1 89.88 94 LEU B C 1
ATOM 3459 O O . LEU B 1 94 ? -3.516 9.992 12.172 1 89.88 94 LEU B O 1
ATOM 3463 N N . GLY B 1 95 ? -3.537 12.219 11.547 1 87.25 95 GLY B N 1
ATOM 3464 C CA . GLY B 1 95 ? -4.977 12.312 11.742 1 87.25 95 GLY B CA 1
ATOM 3465 C C . GLY B 1 95 ? -5.355 12.898 13.094 1 87.25 95 GLY B C 1
ATOM 3466 O O . GLY B 1 95 ? -4.578 12.836 14.047 1 87.25 95 GLY B O 1
ATOM 3467 N N . ARG B 1 96 ? -6.582 13.305 13.188 1 86.94 96 ARG B N 1
ATOM 3468 C CA . ARG B 1 96 ? -7.062 14.047 14.344 1 86.94 96 ARG B CA 1
ATOM 3469 C C . ARG B 1 96 ? -7.176 13.141 15.562 1 86.94 96 ARG B C 1
ATOM 3471 O O . ARG B 1 96 ? -7.062 13.602 16.703 1 86.94 96 ARG B O 1
ATOM 3478 N N . GLU B 1 97 ? -7.359 11.867 15.336 1 89.19 97 GLU B N 1
ATOM 3479 C CA . GLU B 1 97 ? -7.605 10.953 16.438 1 89.19 97 GLU B CA 1
ATOM 3480 C C . GLU B 1 97 ? -6.328 10.688 17.234 1 89.19 97 GLU B C 1
ATOM 3482 O O . GLU B 1 97 ? -6.383 10.203 18.375 1 89.19 97 GLU B O 1
ATOM 3487 N N . ARG B 1 98 ? -5.188 11.055 16.656 1 93.62 98 ARG B N 1
ATOM 3488 C CA . ARG B 1 98 ? -3.932 10.648 17.281 1 93.62 98 ARG B CA 1
ATOM 3489 C C . ARG B 1 98 ? -3.129 11.859 17.75 1 93.62 98 ARG B C 1
ATOM 3491 O O . ARG B 1 98 ? -1.979 11.727 18.172 1 93.62 98 ARG B O 1
ATOM 3498 N N . VAL B 1 99 ? -3.73 13.031 17.609 1 94.94 99 VAL B N 1
ATOM 3499 C CA . VAL B 1 99 ? -3.02 14.25 17.969 1 94.94 99 VAL B CA 1
ATOM 3500 C C . VAL B 1 99 ? -3.799 15.008 19.047 1 94.94 99 VAL B C 1
ATOM 3502 O O . VAL B 1 99 ? -5.027 15.102 18.984 1 94.94 99 VAL B O 1
ATOM 3505 N N . PHE B 1 100 ? -3.072 15.523 20.047 1 95.88 100 PHE B N 1
ATOM 3506 C CA . PHE B 1 100 ? -3.674 16.188 21.188 1 95.88 100 PHE B CA 1
ATOM 3507 C C . PHE B 1 100 ? -3.107 17.594 21.359 1 95.88 100 PHE B C 1
ATOM 3509 O O . PHE B 1 100 ? -1.934 17.844 21.078 1 95.88 100 PHE B O 1
ATOM 3516 N N . CYS B 1 101 ? -3.949 18.438 21.797 1 95.44 101 CYS B N 1
ATOM 3517 C CA . CYS B 1 101 ? -3.566 19.797 22.156 1 95.44 101 CYS B CA 1
ATOM 3518 C C . CYS B 1 101 ? -3.914 20.094 23.609 1 95.44 101 CYS B C 1
ATOM 3520 O O . CYS B 1 101 ? -5.059 19.906 24.031 1 95.44 101 CYS B O 1
ATOM 3522 N N . LEU B 1 102 ? -2.943 20.469 24.422 1 95.81 102 LEU B N 1
ATOM 3523 C CA . LEU B 1 102 ? -3.172 20.859 25.797 1 95.81 102 LEU B CA 1
ATOM 3524 C C . LEU B 1 102 ? -3.121 22.375 25.953 1 95.81 102 LEU B C 1
ATOM 3526 O O . LEU B 1 102 ? -2.119 23 25.594 1 95.81 102 LEU B O 1
ATOM 3530 N N . ILE B 1 103 ? -4.199 22.969 26.422 1 95.38 103 ILE B N 1
ATOM 3531 C CA . ILE B 1 103 ? -4.266 24.422 26.625 1 95.38 103 ILE B CA 1
ATOM 3532 C C . ILE B 1 103 ? -4.453 24.719 28.109 1 95.38 103 ILE B C 1
ATOM 3534 O O . ILE B 1 103 ? -4.902 23.859 28.875 1 95.38 103 ILE B O 1
ATOM 3538 N N . PRO B 1 104 ? -4.043 25.922 28.516 1 94.56 104 PRO B N 1
ATOM 3539 C CA . PRO B 1 104 ? -4.25 26.266 29.922 1 94.56 104 PRO B CA 1
ATOM 3540 C C . PRO B 1 104 ? -5.727 26.391 30.281 1 94.56 104 PRO B C 1
ATOM 3542 O O . PRO B 1 104 ? -6.535 26.828 29.453 1 94.56 104 PRO B O 1
ATOM 3545 N N . ASP B 1 105 ? -6.07 26 31.5 1 93.62 105 ASP B N 1
ATOM 3546 C CA . ASP B 1 105 ? -7.457 26.094 31.953 1 93.62 105 ASP B CA 1
ATOM 3547 C C . ASP B 1 105 ? -7.844 27.531 32.25 1 93.62 105 ASP B C 1
ATOM 3549 O O . ASP B 1 105 ? -9.031 27.844 32.375 1 93.62 105 ASP B O 1
ATOM 3553 N N . SER B 1 106 ? -6.809 28.344 32.469 1 92.56 106 SER B N 1
ATOM 3554 C CA . SER B 1 106 ? -7.055 29.75 32.75 1 92.56 106 SER B CA 1
ATOM 3555 C C . SER B 1 106 ? -5.887 30.609 32.25 1 92.56 106 SER B C 1
ATOM 3557 O O . SER B 1 106 ? -4.766 30.109 32.094 1 92.56 106 SER B O 1
ATOM 3559 N N . VAL B 1 107 ? -6.223 31.891 31.875 1 93.25 107 VAL B N 1
ATOM 3560 C CA . VAL B 1 107 ? -5.199 32.875 31.531 1 93.25 107 VAL B CA 1
ATOM 3561 C C . VAL B 1 107 ? -5.445 34.156 32.312 1 93.25 107 VAL B C 1
ATOM 3563 O O . VAL B 1 107 ? -6.559 34.406 32.781 1 93.25 107 VAL B O 1
ATOM 3566 N N . PRO B 1 108 ? -4.438 34.906 32.469 1 90.31 108 PRO B N 1
ATOM 3567 C CA . PRO B 1 108 ? -4.648 36.188 33.156 1 90.31 108 PRO B CA 1
ATOM 3568 C C . PRO B 1 108 ? -5.648 37.094 32.438 1 90.31 108 PRO B C 1
ATOM 3570 O O . PRO B 1 108 ? -5.68 37.125 31.203 1 90.31 108 PRO B O 1
ATOM 3573 N N . LYS B 1 109 ? -6.496 37.781 33.156 1 92.31 109 LYS B N 1
ATOM 3574 C CA . LYS B 1 109 ? -7.512 38.688 32.594 1 92.31 109 LYS B CA 1
ATOM 3575 C C . LYS B 1 109 ? -6.895 40 32.125 1 92.31 109 LYS B C 1
ATOM 3577 O O . LYS B 1 109 ? -7.508 40.719 31.344 1 92.31 109 LYS B O 1
ATOM 3582 N N . GLN B 1 110 ? -5.75 40.281 32.688 1 91 110 GLN B N 1
ATOM 3583 C CA . GLN B 1 110 ? -5.051 41.5 32.312 1 91 110 GLN B CA 1
ATOM 3584 C C . GLN B 1 110 ? -3.551 41.25 32.156 1 91 110 GLN B C 1
ATOM 3586 O O . GLN B 1 110 ? -2.963 40.5 32.938 1 91 110 GLN B O 1
ATOM 3591 N N . VAL B 1 111 ? -2.996 41.844 31.109 1 87 111 VAL B N 1
ATOM 3592 C CA . VAL B 1 111 ? -1.553 41.844 30.891 1 87 111 VAL B CA 1
ATOM 3593 C C . VAL B 1 111 ? -1.068 43.25 30.594 1 87 111 VAL B C 1
ATOM 3595 O O . VAL B 1 111 ? -1.585 43.906 29.688 1 87 111 VAL B O 1
ATOM 3598 N N . GLU B 1 112 ? -0.07 43.719 31.281 1 83 112 GLU B N 1
ATOM 3599 C CA . GLU B 1 112 ? 0.493 45.062 31.125 1 83 112 GLU B CA 1
ATOM 3600 C C . GLU B 1 112 ? -0.607 46.094 31.031 1 83 112 GLU B C 1
ATOM 3602 O O . GLU B 1 112 ? -0.58 46.969 30.141 1 83 112 GLU B O 1
ATOM 3607 N N . GLY B 1 113 ? -1.647 45.938 31.891 1 84.44 113 GLY B N 1
ATOM 3608 C CA . GLY B 1 113 ? -2.721 46.906 32 1 84.44 113 GLY B CA 1
ATOM 3609 C C . GLY B 1 113 ? -3.762 46.781 30.906 1 84.44 113 GLY B C 1
ATOM 3610 O O . GLY B 1 113 ? -4.66 47.625 30.812 1 84.44 113 GLY B O 1
ATOM 3611 N N . ARG B 1 114 ? -3.645 45.938 30.062 1 90.19 114 ARG B N 1
ATOM 3612 C CA . ARG B 1 114 ? -4.602 45.75 28.969 1 90.19 114 ARG B CA 1
ATOM 3613 C C . ARG B 1 114 ? -5.473 44.5 29.203 1 90.19 114 ARG B C 1
ATOM 3615 O O . ARG B 1 114 ? -4.98 43.469 29.672 1 90.19 114 ARG B O 1
ATOM 3622 N N . GLU B 1 115 ? -6.68 44.625 28.922 1 92.94 115 GLU B N 1
ATOM 3623 C CA . GLU B 1 115 ? -7.633 43.531 29.109 1 92.94 115 GLU B CA 1
ATOM 3624 C C . GLU B 1 115 ? -7.43 42.438 28.062 1 92.94 115 GLU B C 1
ATOM 3626 O O . GLU B 1 115 ? -7.238 42.719 26.875 1 92.94 115 GLU B O 1
ATOM 3631 N N . ILE B 1 116 ? -7.457 41.25 28.594 1 93.19 116 ILE B N 1
ATOM 3632 C CA . ILE B 1 116 ? -7.23 40.094 27.719 1 93.19 116 ILE B CA 1
ATOM 3633 C C . ILE B 1 116 ? -8.539 39.312 27.547 1 93.19 116 ILE B C 1
ATOM 3635 O O . ILE B 1 116 ? -9.219 39 28.516 1 93.19 116 ILE B O 1
ATOM 3639 N N . ASP B 1 117 ? -8.945 39 26.281 1 91.06 117 ASP B N 1
ATOM 3640 C CA . ASP B 1 117 ? -10.203 38.344 25.953 1 91.06 117 ASP B CA 1
ATOM 3641 C C . ASP B 1 117 ? -10.078 36.812 26.094 1 91.06 117 ASP B C 1
ATOM 3643 O O . ASP B 1 117 ? -11.062 36.094 25.906 1 91.06 117 ASP B O 1
ATOM 3647 N N . GLY B 1 118 ? -8.906 36.344 26.562 1 91.75 118 GLY B N 1
ATOM 3648 C CA . GLY B 1 118 ? -8.742 34.906 26.797 1 91.75 118 GLY B CA 1
ATOM 3649 C C . GLY B 1 118 ? -7.621 34.312 25.969 1 91.75 118 GLY B C 1
ATOM 3650 O O . GLY B 1 118 ? -6.742 35 25.484 1 91.75 118 GLY B O 1
ATOM 3651 N N . PHE B 1 119 ? -7.625 32.906 26 1 92.5 119 PHE B N 1
ATOM 3652 C CA . PHE B 1 119 ? -6.668 32.156 25.188 1 92.5 119 PHE B CA 1
ATOM 3653 C C . PHE B 1 119 ? -7.238 31.859 23.812 1 92.5 119 PHE B C 1
ATOM 3655 O O . PHE B 1 119 ? -8.336 31.312 23.688 1 92.5 119 PHE B O 1
ATOM 3662 N N . HIS B 1 120 ? -6.516 32.156 22.797 1 91.5 120 HIS B N 1
ATOM 3663 C CA . HIS B 1 120 ? -7.027 32.031 21.438 1 91.5 120 HIS B CA 1
ATOM 3664 C C . HIS B 1 120 ? -6.551 30.719 20.797 1 91.5 120 HIS B C 1
ATOM 3666 O O . HIS B 1 120 ? -5.363 30.391 20.859 1 91.5 120 HIS B O 1
ATOM 3672 N N . LEU B 1 121 ? -7.516 30.047 20.234 1 89.31 121 LEU B N 1
ATOM 3673 C CA . LEU B 1 121 ? -7.262 28.891 19.375 1 89.31 121 LEU B CA 1
ATOM 3674 C C . LEU B 1 121 ? -7.848 29.109 17.984 1 89.31 121 LEU B C 1
ATOM 3676 O O . LEU B 1 121 ? -8.914 29.719 17.844 1 89.31 121 LEU B O 1
ATOM 3680 N N . PRO B 1 122 ? -7.055 28.578 16.953 1 85.94 122 PRO B N 1
ATOM 3681 C CA . PRO B 1 122 ? -7.684 28.625 15.633 1 85.94 122 PRO B CA 1
ATOM 3682 C C . PRO B 1 122 ? -9.055 27.953 15.602 1 85.94 122 PRO B C 1
ATOM 3684 O O . PRO B 1 122 ? -9.258 26.922 16.25 1 85.94 122 PRO B O 1
ATOM 3687 N N . SER B 1 123 ? -10.008 28.516 14.898 1 78 123 SER B N 1
ATOM 3688 C CA . SER B 1 123 ? -11.383 28.016 14.844 1 78 123 SER B CA 1
ATOM 3689 C C . SER B 1 123 ? -11.43 26.609 14.273 1 78 123 SER B C 1
ATOM 3691 O O . SER B 1 123 ? -12.312 25.812 14.625 1 78 123 SER B O 1
ATOM 3693 N N . ASP B 1 124 ? -10.492 26.297 13.469 1 74.25 124 ASP B N 1
ATOM 3694 C CA . ASP B 1 124 ? -10.484 25 12.812 1 74.25 124 ASP B CA 1
ATOM 3695 C C . ASP B 1 124 ? -10.031 23.906 13.781 1 74.25 124 ASP B C 1
ATOM 3697 O O . ASP B 1 124 ? -10.164 22.719 13.484 1 74.25 124 ASP B O 1
ATOM 3701 N N . MET B 1 125 ? -9.555 24.281 14.945 1 78.19 125 MET B N 1
ATOM 3702 C CA . MET B 1 125 ? -9.078 23.297 15.906 1 78.19 125 MET B CA 1
ATOM 3703 C C . MET B 1 125 ? -10.211 22.797 16.797 1 78.19 125 MET B C 1
ATOM 3705 O O . MET B 1 125 ? -10 21.984 17.688 1 78.19 125 MET B O 1
ATOM 3709 N N . GLU B 1 126 ? -11.406 23.344 16.594 1 65.81 126 GLU B N 1
ATOM 3710 C CA . GLU B 1 126 ? -12.547 22.906 17.391 1 65.81 126 GLU B CA 1
ATOM 3711 C C . GLU B 1 126 ? -12.734 21.391 17.297 1 65.81 126 GLU B C 1
ATOM 3713 O O . GLU B 1 126 ? -13.203 20.766 18.25 1 65.81 126 GLU B O 1
ATOM 3718 N N . GLY B 1 127 ? -12.266 20.719 16.328 1 63.19 127 GLY B N 1
ATOM 3719 C CA . GLY B 1 127 ? -12.414 19.281 16.156 1 63.19 127 GLY B CA 1
ATOM 3720 C C . GLY B 1 127 ? -11.281 18.5 16.781 1 63.19 127 GLY B C 1
ATOM 3721 O O . GLY B 1 127 ? -11.336 17.266 16.844 1 63.19 127 GLY B O 1
ATOM 3722 N N . LEU B 1 128 ? -10.32 19.234 17.328 1 72.75 128 LEU B N 1
ATOM 3723 C CA . LEU B 1 128 ? -9.156 18.594 17.922 1 72.75 128 LEU B CA 1
ATOM 3724 C C . LEU B 1 128 ? -9.469 18.109 19.344 1 72.75 128 LEU B C 1
ATOM 3726 O O . LEU B 1 128 ? -10.43 18.578 19.953 1 72.75 128 LEU B O 1
ATOM 3730 N N . ASN B 1 129 ? -8.789 17.062 19.766 1 81.25 129 ASN B N 1
ATOM 3731 C CA . ASN B 1 129 ? -8.773 16.672 21.172 1 81.25 129 ASN B CA 1
ATOM 3732 C C . ASN B 1 129 ? -8.078 17.719 22.031 1 81.25 129 ASN B C 1
ATOM 3734 O O . ASN B 1 129 ? -6.879 17.625 22.297 1 81.25 129 ASN B O 1
ATOM 3738 N N . VAL B 1 130 ? -8.867 18.703 22.328 1 90.56 130 VAL B N 1
ATOM 3739 C CA . VAL B 1 130 ? -8.328 19.766 23.172 1 90.56 130 VAL B CA 1
ATOM 3740 C C . VAL B 1 130 ? -8.422 19.375 24.641 1 90.56 130 VAL B C 1
ATOM 3742 O O . VAL B 1 130 ? -9.516 19.078 25.141 1 90.56 130 VAL B O 1
ATOM 3745 N N . LEU B 1 131 ? -7.32 19.281 25.25 1 94.75 131 LEU B N 1
ATOM 3746 C CA . LEU B 1 131 ? -7.195 18.969 26.672 1 94.75 131 LEU B CA 1
ATOM 3747 C C . LEU B 1 131 ? -6.711 20.188 27.453 1 94.75 131 LEU B C 1
ATOM 3749 O O . LEU B 1 131 ? -6.254 21.172 26.859 1 94.75 131 LEU B O 1
ATOM 3753 N N . ARG B 1 132 ? -6.945 20.094 28.75 1 94.62 132 ARG B N 1
ATOM 3754 C CA . ARG B 1 132 ? -6.559 21.25 29.562 1 94.62 132 ARG B CA 1
ATOM 3755 C C . ARG B 1 132 ? -5.559 20.844 30.641 1 94.62 132 ARG B C 1
ATOM 3757 O O . ARG B 1 132 ? -5.598 19.719 31.141 1 94.62 132 ARG B O 1
ATOM 3764 N N . TYR B 1 133 ? -4.645 21.734 30.906 1 94.44 133 TYR B N 1
ATOM 3765 C CA . TYR B 1 133 ? -3.801 21.594 32.094 1 94.44 133 TYR B CA 1
ATOM 3766 C C . TYR B 1 133 ? -4.062 22.703 33.094 1 94.44 133 TYR B C 1
ATOM 3768 O O . TYR B 1 133 ? -4.402 23.828 32.688 1 94.44 133 TYR B O 1
ATOM 3776 N N . GLU B 1 134 ? -3.914 22.391 34.344 1 92.69 134 GLU B N 1
ATOM 3777 C CA . GLU B 1 134 ? -4.176 23.359 35.406 1 92.69 134 GLU B CA 1
ATOM 3778 C C . GLU B 1 134 ? -3.002 24.328 35.562 1 92.69 134 GLU B C 1
ATOM 3780 O O . GLU B 1 134 ? -1.856 23.891 35.719 1 92.69 134 GLU B O 1
ATOM 3785 N N . VAL B 1 135 ? -3.377 25.656 35.406 1 89.12 135 VAL B N 1
ATOM 3786 C CA . VAL B 1 135 ? -2.361 26.656 35.688 1 89.12 135 VAL B CA 1
ATOM 3787 C C . VAL B 1 135 ? -2.32 26.969 37.188 1 89.12 135 VAL B C 1
ATOM 3789 O O . VAL B 1 135 ? -3.334 27.344 37.75 1 89.12 135 VAL B O 1
ATOM 3792 N N . ARG B 1 136 ? -1.196 26.641 37.75 1 77.88 136 ARG B N 1
ATOM 3793 C CA . ARG B 1 136 ? -1.081 26.844 39.188 1 77.88 136 ARG B CA 1
ATOM 3794 C C . ARG B 1 136 ? -0.069 27.953 39.5 1 77.88 136 ARG B C 1
ATOM 3796 O O . ARG B 1 136 ? 0.927 28.109 38.781 1 77.88 136 ARG B O 1
ATOM 3803 N N . THR B 1 137 ? -0.442 28.781 40.469 1 70.56 137 THR B N 1
ATOM 3804 C CA . THR B 1 137 ? 0.438 29.859 40.906 1 70.56 137 THR B CA 1
ATOM 3805 C C . THR B 1 137 ? 1.738 29.312 41.469 1 70.56 137 THR B C 1
ATOM 3807 O O . THR B 1 137 ? 2.816 29.844 41.219 1 70.56 137 THR B O 1
ATOM 3810 N N . GLU B 1 138 ? 1.621 28.203 42.281 1 63.5 138 GLU B N 1
ATOM 3811 C CA . GLU B 1 138 ? 2.82 27.594 42.844 1 63.5 138 GLU B CA 1
ATOM 3812 C C . GLU B 1 138 ? 3.205 26.328 42.094 1 63.5 138 GLU B C 1
ATOM 3814 O O . GLU B 1 138 ? 2.361 25.453 41.844 1 63.5 138 GLU B O 1
ATOM 3819 N N . ARG B 1 139 ? 4.223 26.484 41.25 1 63.5 139 ARG B N 1
ATOM 3820 C CA . ARG B 1 139 ? 4.684 25.406 40.375 1 63.5 139 ARG B CA 1
ATOM 3821 C C . ARG B 1 139 ? 5.062 24.172 41.188 1 63.5 139 ARG B C 1
ATOM 3823 O O . ARG B 1 139 ? 6.191 23.688 41.094 1 63.5 139 ARG B O 1
ATOM 3830 N N . ARG B 1 140 ? 4.402 23.656 42.156 1 64.12 140 ARG B N 1
ATOM 3831 C CA . ARG B 1 140 ? 4.902 22.578 42.969 1 64.12 140 ARG B CA 1
ATOM 3832 C C . ARG B 1 140 ? 4.289 21.234 42.562 1 64.12 140 ARG B C 1
ATOM 3834 O O . ARG B 1 140 ? 4.895 20.188 42.75 1 64.12 140 ARG B O 1
ATOM 3841 N N . ASN B 1 141 ? 3.404 21.25 41.625 1 82.94 141 ASN B N 1
ATOM 3842 C CA . ASN B 1 141 ? 2.828 19.938 41.344 1 82.94 141 ASN B CA 1
ATOM 3843 C C . ASN B 1 141 ? 2.299 19.859 39.906 1 82.94 141 ASN B C 1
ATOM 3845 O O . ASN B 1 141 ? 1.108 19.609 39.688 1 82.94 141 ASN B O 1
ATOM 3849 N N . ASP B 1 142 ? 3.182 19.859 39 1 88.75 142 ASP B N 1
ATOM 3850 C CA . ASP B 1 142 ? 2.828 19.844 37.562 1 88.75 142 ASP B CA 1
ATOM 3851 C C . ASP B 1 142 ? 2.262 18.484 37.156 1 88.75 142 ASP B C 1
ATOM 3853 O O . ASP B 1 142 ? 1.474 18.375 36.219 1 88.75 142 ASP B O 1
ATOM 3857 N N . GLN B 1 143 ? 2.59 17.469 37.969 1 89.75 143 GLN B N 1
ATOM 3858 C CA . GLN B 1 143 ? 2.045 16.141 37.688 1 89.75 143 GLN B CA 1
ATOM 3859 C C . GLN B 1 143 ? 0.526 16.141 37.812 1 89.75 143 GLN B C 1
ATOM 3861 O O . GLN B 1 143 ? -0.18 15.578 36.969 1 89.75 143 GLN B O 1
ATOM 3866 N N . ALA B 1 144 ? 0.113 16.781 38.812 1 90.62 144 ALA B N 1
ATOM 3867 C CA . ALA B 1 144 ? -1.327 16.859 39.062 1 90.62 144 ALA B CA 1
ATOM 3868 C C . ALA B 1 144 ? -2.012 17.719 38 1 90.62 144 ALA B C 1
ATOM 3870 O O . ALA B 1 144 ? -3.145 17.422 37.594 1 90.62 144 ALA B O 1
ATOM 3871 N N . ALA B 1 145 ? -1.312 18.703 37.531 1 93.31 145 ALA B N 1
ATOM 3872 C CA . ALA B 1 145 ? -1.863 19.672 36.594 1 93.31 145 ALA B CA 1
ATOM 3873 C C . ALA B 1 145 ? -2.176 19 35.25 1 93.31 145 ALA B C 1
ATOM 3875 O O . ALA B 1 145 ? -3.082 19.438 34.531 1 93.31 145 ALA B O 1
ATOM 3876 N N . VAL B 1 146 ? -1.429 17.938 34.906 1 95.44 146 VAL B N 1
ATOM 3877 C CA . VAL B 1 146 ? -1.59 17.344 33.594 1 95.44 146 VAL B CA 1
ATOM 3878 C C . VAL B 1 146 ? -2.203 15.953 33.719 1 95.44 146 VAL B C 1
ATOM 3880 O O . VAL B 1 146 ? -2.354 15.242 32.719 1 95.44 146 VAL B O 1
ATOM 3883 N N . ASN B 1 147 ? -2.629 15.531 34.844 1 94.88 147 ASN B N 1
ATOM 3884 C CA . ASN B 1 147 ? -3.055 14.164 35.125 1 94.88 147 ASN B CA 1
ATOM 3885 C C . ASN B 1 147 ? -4.27 13.773 34.281 1 94.88 147 ASN B C 1
ATOM 3887 O O . ASN B 1 147 ? -4.281 12.719 33.656 1 94.88 147 ASN B O 1
ATOM 3891 N N . VAL B 1 148 ? -5.289 14.617 34.312 1 94.88 148 VAL B N 1
ATOM 3892 C CA . VAL B 1 148 ? -6.52 14.32 33.594 1 94.88 148 VAL B CA 1
ATOM 3893 C C . VAL B 1 148 ? -6.223 14.219 32.094 1 94.88 148 VAL B C 1
ATOM 3895 O O . VAL B 1 148 ? -6.684 13.297 31.422 1 94.88 148 VAL B O 1
ATOM 3898 N N . ALA B 1 149 ? -5.484 15.109 31.609 1 95.81 149 ALA B N 1
ATOM 3899 C CA . ALA B 1 149 ? -5.109 15.102 30.203 1 95.81 149 ALA B CA 1
ATOM 3900 C C . ALA B 1 149 ? -4.344 13.836 29.844 1 95.81 149 ALA B C 1
ATOM 3902 O O . ALA B 1 149 ? -4.633 13.195 28.828 1 95.81 149 ALA B O 1
ATOM 3903 N N . CYS B 1 150 ? -3.402 13.438 30.641 1 97.38 150 CYS B N 1
ATOM 3904 C CA . CYS B 1 150 ? -2.6 12.242 30.391 1 97.38 150 CYS B CA 1
ATOM 3905 C C . CYS B 1 150 ? -3.465 10.992 30.406 1 97.38 150 CYS B C 1
ATOM 3907 O O . CYS B 1 150 ? -3.246 10.07 29.625 1 97.38 150 CYS B O 1
ATOM 3909 N N . GLY B 1 151 ? -4.441 11.016 31.328 1 97 151 GLY B N 1
ATOM 3910 C CA . GLY B 1 151 ? -5.363 9.891 31.359 1 97 151 GLY B CA 1
ATOM 3911 C C . GLY B 1 151 ? -6.109 9.695 30.047 1 97 151 GLY B C 1
ATOM 3912 O O . GLY B 1 151 ? -6.273 8.57 29.578 1 97 151 GLY B O 1
ATOM 3913 N N . LYS B 1 152 ? -6.527 10.758 29.469 1 96.31 152 LYS B N 1
ATOM 3914 C CA . LYS B 1 152 ? -7.242 10.695 28.203 1 96.31 152 LYS B CA 1
ATOM 3915 C C . LYS B 1 152 ? -6.324 10.203 27.078 1 96.31 152 LYS B C 1
ATOM 3917 O O . LYS B 1 152 ? -6.746 9.43 26.219 1 96.31 152 LYS B O 1
ATOM 3922 N N . ILE B 1 153 ? -5.082 10.633 27.094 1 97 153 ILE B N 1
ATOM 3923 C CA . ILE B 1 153 ? -4.109 10.227 26.078 1 97 153 ILE B CA 1
ATOM 3924 C C . ILE B 1 153 ? -3.852 8.727 26.188 1 97 153 ILE B C 1
ATOM 3926 O O . ILE B 1 153 ? -3.812 8.023 25.172 1 97 153 ILE B O 1
ATOM 3930 N N . ILE B 1 154 ? -3.732 8.273 27.391 1 97.06 154 ILE B N 1
ATOM 3931 C CA . ILE B 1 154 ? -3.484 6.855 27.641 1 97.06 154 ILE B CA 1
ATOM 3932 C C . ILE B 1 154 ? -4.656 6.031 27.109 1 97.06 154 ILE B C 1
ATOM 3934 O O . ILE B 1 154 ? -4.457 4.996 26.469 1 97.06 154 ILE B O 1
ATOM 3938 N N . ALA B 1 155 ? -5.844 6.523 27.359 1 96.19 155 ALA B N 1
ATOM 3939 C CA . ALA B 1 155 ? -7.039 5.812 26.922 1 96.19 155 ALA B CA 1
ATOM 3940 C C . ALA B 1 155 ? -7.055 5.676 25.391 1 96.19 155 ALA B C 1
ATOM 3942 O O . ALA B 1 155 ? -7.348 4.602 24.859 1 96.19 155 ALA B O 1
ATOM 3943 N N . VAL B 1 156 ? -6.723 6.719 24.734 1 94.81 156 VAL B N 1
ATOM 3944 C CA . VAL B 1 156 ? -6.711 6.707 23.281 1 94.81 156 VAL B CA 1
ATOM 3945 C C . VAL B 1 156 ? -5.605 5.785 22.766 1 94.81 156 VAL B C 1
ATOM 3947 O O . VAL B 1 156 ? -5.801 5.035 21.812 1 94.81 156 VAL B O 1
ATOM 3950 N N . GLY B 1 157 ? -4.398 5.898 23.391 1 94.62 157 GLY B N 1
ATOM 3951 C CA . GLY B 1 157 ? -3.299 5.023 23.016 1 94.62 157 GLY B CA 1
ATOM 3952 C C . GLY B 1 157 ? -3.648 3.551 23.125 1 94.62 157 GLY B C 1
ATOM 3953 O O . GLY B 1 157 ? -3.264 2.756 22.266 1 94.62 157 GLY B O 1
ATOM 3954 N N . LYS B 1 158 ? -4.402 3.176 24.141 1 93.5 158 LYS B N 1
ATOM 3955 C CA . LYS B 1 158 ? -4.82 1.791 24.344 1 93.5 158 LYS B CA 1
ATOM 3956 C C . LYS B 1 158 ? -5.836 1.364 23.281 1 93.5 158 LYS B C 1
ATOM 3958 O O . LYS B 1 158 ? -5.82 0.218 22.828 1 93.5 158 LYS B O 1
ATOM 3963 N N . GLU B 1 159 ? -6.594 2.316 22.922 1 92.44 159 GLU B N 1
ATOM 3964 C CA . GLU B 1 159 ? -7.66 2.025 21.969 1 92.44 159 GLU B CA 1
ATOM 3965 C C . GLU B 1 159 ? -7.102 1.842 20.562 1 92.44 159 GLU B C 1
ATOM 3967 O O . GLU B 1 159 ? -7.461 0.89 19.875 1 92.44 159 GLU B O 1
ATOM 3972 N N . PHE B 1 160 ? -6.148 2.736 20.141 1 90.94 160 PHE B N 1
ATOM 3973 C CA . PHE B 1 160 ? -5.754 2.764 18.734 1 90.94 160 PHE B CA 1
ATOM 3974 C C . PHE B 1 160 ? -4.41 2.072 18.547 1 90.94 160 PHE B C 1
ATOM 3976 O O . PHE B 1 160 ? -4.078 1.653 17.438 1 90.94 160 PHE B O 1
ATOM 3983 N N . GLY B 1 161 ? -3.693 1.911 19.531 1 91.38 161 GLY B N 1
ATOM 3984 C CA . GLY B 1 161 ? -2.4 1.259 19.422 1 91.38 161 GLY B CA 1
ATOM 3985 C C . GLY B 1 161 ? -1.465 1.947 18.453 1 91.38 161 GLY B C 1
ATOM 3986 O O . GLY B 1 161 ? -1.482 3.174 18.328 1 91.38 161 GLY B O 1
ATOM 3987 N N . ARG B 1 162 ? -0.554 1.18 17.781 1 90.12 162 ARG B N 1
ATOM 3988 C CA . ARG B 1 162 ? 0.415 1.735 16.844 1 90.12 162 ARG B CA 1
ATOM 3989 C C . ARG B 1 162 ? -0.237 2.035 15.5 1 90.12 162 ARG B C 1
ATOM 3991 O O . ARG B 1 162 ? -1.204 1.377 15.109 1 90.12 162 ARG B O 1
ATOM 3998 N N . VAL B 1 163 ? 0.278 3.119 14.922 1 87.19 163 VAL B N 1
ATOM 3999 C CA . VAL B 1 163 ? -0.236 3.475 13.602 1 87.19 163 VAL B CA 1
ATOM 4000 C C . VAL B 1 163 ? 0.182 2.416 12.586 1 87.19 163 VAL B C 1
ATOM 4002 O O . VAL B 1 163 ? 1.319 1.939 12.602 1 87.19 163 VAL B O 1
ATOM 4005 N N . GLN B 1 164 ? -0.832 1.908 11.906 1 77.19 164 GLN B N 1
ATOM 4006 C CA . GLN B 1 164 ? -0.517 1.039 10.773 1 77.19 164 GLN B CA 1
ATOM 4007 C C . GLN B 1 164 ? -0.151 1.854 9.539 1 77.19 164 GLN B C 1
ATOM 4009 O O . GLN B 1 164 ? -1.011 2.5 8.938 1 77.19 164 GLN B O 1
ATOM 4014 N N . ARG B 1 165 ? 1.066 1.917 9.32 1 76.31 165 ARG B N 1
ATOM 4015 C CA . ARG B 1 165 ? 1.521 2.738 8.203 1 76.31 165 ARG B CA 1
ATOM 4016 C C . ARG B 1 165 ? 1.222 2.064 6.867 1 76.31 165 ARG B C 1
ATOM 4018 O O . ARG B 1 165 ? 1.532 0.886 6.68 1 76.31 165 ARG B O 1
ATOM 4025 N N . VAL B 1 166 ? 0.512 2.752 6.035 1 78 166 VAL B N 1
ATOM 4026 C CA . VAL B 1 166 ? 0.105 2.256 4.723 1 78 166 VAL B CA 1
ATOM 4027 C C . VAL B 1 166 ? 1.334 1.807 3.938 1 78 166 VAL B C 1
ATOM 4029 O O . VAL B 1 166 ? 1.276 0.826 3.191 1 78 166 VAL B O 1
ATOM 4032 N N . GLU B 1 167 ? 2.389 2.498 4.176 1 78.38 167 GLU B N 1
ATOM 4033 C CA . GLU B 1 167 ? 3.625 2.145 3.486 1 78.38 167 GLU B CA 1
ATOM 4034 C C . GLU B 1 167 ? 4.094 0.744 3.871 1 78.38 167 GLU B C 1
ATOM 4036 O O . GLU B 1 167 ? 4.555 -0.018 3.02 1 78.38 167 GLU B O 1
ATOM 4041 N N . GLN B 1 168 ? 3.934 0.554 5.137 1 81.56 168 GLN B N 1
ATOM 4042 C CA . GLN B 1 168 ? 4.336 -0.766 5.609 1 81.56 168 GLN B CA 1
ATOM 4043 C C . GLN B 1 168 ? 3.42 -1.853 5.055 1 81.56 168 GLN B C 1
ATOM 4045 O O . GLN B 1 168 ? 3.889 -2.918 4.648 1 81.56 168 GLN B O 1
ATOM 4050 N N . GLN B 1 169 ? 2.182 -1.521 5.039 1 85 169 GLN B N 1
ATOM 4051 C CA . GLN B 1 169 ? 1.223 -2.461 4.469 1 85 169 GLN B CA 1
ATOM 4052 C C . GLN B 1 169 ? 1.527 -2.732 3 1 85 169 GLN B C 1
ATOM 4054 O O . GLN B 1 169 ? 1.481 -3.881 2.553 1 85 169 GLN B O 1
ATOM 4059 N N . LEU B 1 170 ? 1.812 -1.685 2.357 1 88.06 170 LEU B N 1
ATOM 4060 C CA . LEU B 1 170 ? 2.152 -1.814 0.944 1 88.06 170 LEU B CA 1
ATOM 4061 C C . LEU B 1 170 ? 3.373 -2.709 0.759 1 88.06 170 LEU B C 1
ATOM 4063 O O . LEU B 1 170 ? 3.371 -3.602 -0.091 1 88.06 170 LEU B O 1
ATOM 4067 N N . GLU B 1 171 ? 4.348 -2.459 1.544 1 87.38 171 GLU B N 1
ATOM 4068 C CA . GLU B 1 171 ? 5.559 -3.27 1.457 1 87.38 171 GLU B CA 1
ATOM 4069 C C . GLU B 1 171 ? 5.25 -4.75 1.671 1 87.38 171 GLU B C 1
ATOM 4071 O O . GLU B 1 171 ? 5.777 -5.605 0.958 1 87.38 171 GLU B O 1
ATOM 4076 N N . GLU B 1 172 ? 4.457 -5.012 2.582 1 89.75 172 GLU B N 1
ATOM 4077 C CA . GLU B 1 172 ? 4.094 -6.391 2.896 1 89.75 172 GLU B CA 1
ATOM 4078 C C . GLU B 1 172 ? 3.344 -7.039 1.736 1 89.75 172 GLU B C 1
ATOM 4080 O O . GLU B 1 172 ? 3.639 -8.18 1.362 1 89.75 172 GLU B O 1
ATOM 4085 N N . VAL B 1 173 ? 2.461 -6.309 1.186 1 91.5 173 VAL B N 1
ATOM 4086 C CA . VAL B 1 173 ? 1.646 -6.867 0.111 1 91.5 173 VAL B CA 1
ATOM 4087 C C . VAL B 1 173 ? 2.498 -7.047 -1.145 1 91.5 173 VAL B C 1
ATOM 4089 O O . VAL B 1 173 ? 2.326 -8.016 -1.885 1 91.5 173 VAL B O 1
ATOM 4092 N N . VAL B 1 174 ? 3.363 -6.152 -1.34 1 91.12 174 VAL B N 1
ATOM 4093 C CA . VAL B 1 174 ? 4.27 -6.277 -2.475 1 91.12 174 VAL B CA 1
ATOM 4094 C C . VAL B 1 174 ? 5.137 -7.527 -2.312 1 91.12 174 VAL B C 1
ATOM 4096 O O . VAL B 1 174 ? 5.301 -8.305 -3.256 1 91.12 174 VAL B O 1
ATOM 4099 N N . ALA B 1 175 ? 5.652 -7.695 -1.132 1 90.38 175 ALA B N 1
ATOM 4100 C CA . ALA B 1 175 ? 6.469 -8.875 -0.854 1 90.38 175 ALA B CA 1
ATOM 4101 C C . ALA B 1 175 ? 5.684 -10.156 -1.103 1 90.38 175 ALA B C 1
ATOM 4103 O O . ALA B 1 175 ? 6.191 -11.094 -1.721 1 90.38 175 ALA B O 1
ATOM 4104 N N . LEU B 1 176 ? 4.508 -10.211 -0.654 1 92.81 176 LEU B N 1
ATOM 4105 C CA . LEU B 1 176 ? 3.645 -11.375 -0.86 1 92.81 176 LEU B CA 1
ATOM 4106 C C . LEU B 1 176 ? 3.373 -11.594 -2.346 1 92.81 176 LEU B C 1
ATOM 4108 O O . LEU B 1 176 ? 3.34 -12.734 -2.812 1 92.81 176 LEU B O 1
ATOM 4112 N N . SER B 1 177 ? 3.17 -10.492 -3.008 1 92.88 177 SER B N 1
ATOM 4113 C CA . SER B 1 177 ? 2.928 -10.562 -4.445 1 92.88 177 SER B CA 1
ATOM 4114 C C . SER B 1 177 ? 4.105 -11.203 -5.176 1 92.88 177 SER B C 1
ATOM 4116 O O . SER B 1 177 ? 3.91 -11.961 -6.129 1 92.88 177 SER B O 1
ATOM 4118 N N . GLU B 1 178 ? 5.246 -10.93 -4.75 1 91.88 178 GLU B N 1
ATOM 4119 C CA . GLU B 1 178 ? 6.434 -11.523 -5.355 1 91.88 178 GLU B CA 1
ATOM 4120 C C . GLU B 1 178 ? 6.473 -13.031 -5.137 1 91.88 178 GLU B C 1
ATOM 4122 O O . GLU B 1 178 ? 6.855 -13.789 -6.035 1 91.88 178 GLU B O 1
ATOM 4127 N N . VAL B 1 179 ? 6.141 -13.461 -3.971 1 93.5 179 VAL B N 1
ATOM 4128 C CA . VAL B 1 179 ? 6.062 -14.891 -3.668 1 93.5 179 VAL B CA 1
ATOM 4129 C C . VAL B 1 179 ? 5.035 -15.555 -4.578 1 93.5 179 VAL B C 1
ATOM 4131 O O . VAL B 1 179 ? 5.285 -16.625 -5.133 1 93.5 179 VAL B O 1
ATOM 4134 N N . LYS B 1 180 ? 3.961 -14.945 -4.719 1 94.69 180 LYS B N 1
ATOM 4135 C CA . LYS B 1 180 ? 2.898 -15.469 -5.566 1 94.69 180 LYS B CA 1
ATOM 4136 C C . LYS B 1 180 ? 3.346 -15.547 -7.023 1 94.69 180 LYS B C 1
ATOM 4138 O O . LYS B 1 180 ? 3.014 -16.5 -7.73 1 94.69 180 LYS B O 1
ATOM 4143 N N . ASP B 1 181 ? 4.098 -14.562 -7.465 1 94.5 181 ASP B N 1
ATOM 4144 C CA . ASP B 1 181 ? 4.672 -14.586 -8.812 1 94.5 181 ASP B CA 1
ATOM 4145 C C . ASP B 1 181 ? 5.566 -15.812 -8.992 1 94.5 181 ASP B C 1
ATOM 4147 O O . ASP B 1 181 ? 5.527 -16.469 -10.039 1 94.5 181 ASP B O 1
ATOM 4151 N N . GLN B 1 182 ? 6.312 -16.047 -8.016 1 94.06 182 GLN B N 1
ATOM 4152 C CA . GLN B 1 182 ? 7.176 -17.234 -8.031 1 94.06 182 GLN B CA 1
ATOM 4153 C C . GLN B 1 182 ? 6.363 -18.516 -8.195 1 94.06 182 GLN B C 1
ATOM 4155 O O . GLN B 1 182 ? 6.68 -19.344 -9.039 1 94.06 182 GLN B O 1
ATOM 4160 N N . LEU B 1 183 ? 5.359 -18.672 -7.438 1 95.12 183 LEU B N 1
ATOM 4161 C CA . LEU B 1 183 ? 4.531 -19.875 -7.465 1 95.12 183 LEU B CA 1
ATOM 4162 C C . LEU B 1 183 ? 3.82 -20.016 -8.805 1 95.12 183 LEU B C 1
ATOM 4164 O O . LEU B 1 183 ? 3.744 -21.109 -9.359 1 95.12 183 LEU B O 1
ATOM 4168 N N . ILE B 1 184 ? 3.357 -18.922 -9.289 1 94.31 184 ILE B N 1
ATOM 4169 C CA . ILE B 1 184 ? 2.67 -18.953 -10.57 1 94.31 184 ILE B CA 1
ATOM 4170 C C . ILE B 1 184 ? 3.641 -19.391 -11.664 1 94.31 184 ILE B C 1
ATOM 4172 O O . ILE B 1 184 ? 3.303 -20.234 -12.5 1 94.31 184 ILE B O 1
ATOM 4176 N N . SER B 1 185 ? 4.828 -18.844 -11.672 1 93.38 185 SER B N 1
ATOM 4177 C CA . SER B 1 185 ? 5.848 -19.234 -12.633 1 93.38 185 SER B CA 1
ATOM 4178 C C . SER B 1 185 ? 6.168 -20.719 -12.523 1 93.38 185 SER B C 1
ATOM 4180 O O . SER B 1 185 ? 6.211 -21.438 -13.531 1 93.38 185 SER B O 1
ATOM 4182 N N . PHE B 1 186 ? 6.336 -21.172 -11.352 1 94.25 186 PHE B N 1
ATOM 4183 C CA . PHE B 1 186 ? 6.613 -22.578 -11.086 1 94.25 186 PHE B CA 1
ATOM 4184 C C . PHE B 1 186 ? 5.504 -23.469 -11.633 1 94.25 186 PHE B C 1
ATOM 4186 O O . PHE B 1 186 ? 5.762 -24.391 -12.414 1 94.25 186 PHE B O 1
ATOM 4193 N N . LEU B 1 187 ? 4.332 -23.172 -11.25 1 93.06 187 LEU B N 1
ATOM 4194 C CA . LEU B 1 187 ? 3.189 -24 -11.602 1 93.06 187 LEU B CA 1
ATOM 4195 C C . LEU B 1 187 ? 2.939 -23.969 -13.109 1 93.06 187 LEU B C 1
ATOM 4197 O O . LEU B 1 187 ? 2.592 -25 -13.703 1 93.06 187 LEU B O 1
ATOM 4201 N N . THR B 1 188 ? 3.098 -22.844 -13.695 1 90.31 188 THR B N 1
ATOM 4202 C CA . THR B 1 188 ? 2.936 -22.719 -15.133 1 90.31 188 THR B CA 1
ATOM 4203 C C . THR B 1 188 ? 3.988 -23.547 -15.867 1 90.31 188 THR B C 1
ATOM 4205 O O . THR B 1 188 ? 3.67 -24.266 -16.828 1 90.31 188 THR B O 1
ATOM 4208 N N . ASP B 1 189 ? 5.207 -23.484 -15.414 1 89.44 189 ASP B N 1
ATOM 4209 C CA . ASP B 1 189 ? 6.285 -24.266 -16.016 1 89.44 189 ASP B CA 1
ATOM 4210 C C . ASP B 1 189 ? 6.062 -25.766 -1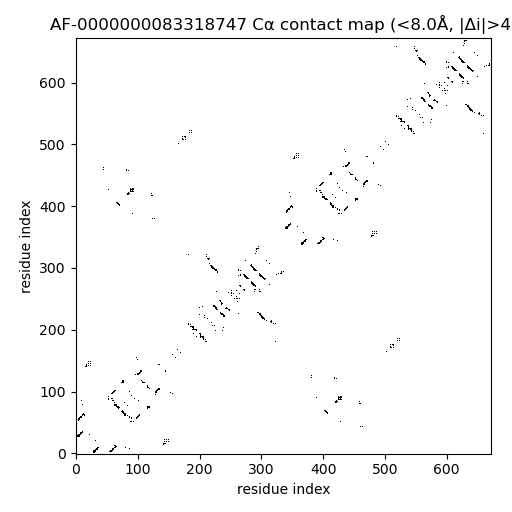5.812 1 89.44 189 ASP B C 1
ATOM 4212 O O . ASP B 1 189 ? 6.402 -26.562 -16.688 1 89.44 189 ASP B O 1
ATOM 4216 N N . LEU B 1 190 ? 5.57 -26.094 -14.688 1 90.19 190 LEU B N 1
ATOM 4217 C CA . LEU B 1 190 ? 5.324 -27.5 -14.352 1 90.19 190 LEU B CA 1
ATOM 4218 C C . LEU B 1 190 ? 4.324 -28.125 -15.32 1 90.19 190 LEU B C 1
ATOM 4220 O O . LEU B 1 190 ? 4.461 -29.281 -15.703 1 90.19 190 LEU B O 1
ATOM 4224 N N . MET B 1 191 ? 3.41 -27.359 -15.75 1 83.88 191 MET B N 1
ATOM 4225 C CA . MET B 1 191 ? 2.332 -27.844 -16.594 1 83.88 191 MET B CA 1
ATOM 4226 C C . MET B 1 191 ? 2.732 -27.797 -18.062 1 83.88 191 MET B C 1
ATOM 4228 O O . MET B 1 191 ? 1.939 -28.141 -18.953 1 83.88 191 MET B O 1
ATOM 4232 N N . GLY B 1 192 ? 3.877 -27.516 -18.297 1 73.69 192 GLY B N 1
ATOM 4233 C CA . GLY B 1 192 ? 4.316 -27.5 -19.672 1 73.69 192 GLY B CA 1
ATOM 4234 C C . GLY B 1 192 ? 4.168 -28.859 -20.359 1 73.69 192 GLY B C 1
ATOM 4235 O O . GLY B 1 192 ? 3.834 -29.844 -19.703 1 73.69 192 GLY B O 1
ATOM 4236 N N . PRO B 1 193 ? 4.234 -28.859 -21.656 1 67.38 193 PRO B N 1
ATOM 4237 C CA . PRO B 1 193 ? 4.008 -30.078 -22.453 1 67.38 193 PRO B CA 1
ATOM 4238 C C . PRO B 1 193 ? 4.836 -31.266 -21.953 1 67.38 193 PRO B C 1
ATOM 4240 O O . PRO B 1 193 ? 4.434 -32.406 -22.125 1 67.38 193 PRO B O 1
ATOM 4243 N N . GLU B 1 194 ? 5.883 -31.016 -21.312 1 68.88 194 GLU B N 1
ATOM 4244 C CA . GLU B 1 194 ? 6.797 -32.062 -20.859 1 68.88 194 GLU B CA 1
ATOM 4245 C C . GLU B 1 194 ? 6.195 -32.875 -19.719 1 68.88 194 GLU B C 1
ATOM 4247 O O . GLU B 1 194 ? 6.621 -34 -19.469 1 68.88 194 GLU B O 1
ATOM 4252 N N . ILE B 1 195 ? 5.184 -32.344 -19.156 1 72.94 195 ILE B N 1
ATOM 4253 C CA . ILE B 1 195 ? 4.641 -33 -17.969 1 72.94 195 ILE B CA 1
ATOM 4254 C C . ILE B 1 195 ? 4.027 -34.344 -18.359 1 72.94 195 ILE B C 1
ATOM 4256 O O . ILE B 1 195 ? 4.047 -35.281 -17.562 1 72.94 195 ILE B O 1
ATOM 4260 N N . LEU B 1 196 ? 3.566 -34.375 -19.562 1 67.94 196 LEU B N 1
ATOM 4261 C CA . LEU B 1 196 ? 2.916 -35.594 -20.016 1 67.94 196 LEU B CA 1
ATOM 4262 C C . LEU B 1 196 ? 3.945 -36.688 -20.312 1 67.94 196 LEU B C 1
ATOM 4264 O O . LEU B 1 196 ? 3.623 -37.875 -20.312 1 67.94 196 LEU B O 1
ATOM 4268 N N . HIS B 1 197 ? 5.207 -36.281 -20.516 1 75.81 197 HIS B N 1
ATOM 4269 C CA . HIS B 1 197 ? 6.246 -37.25 -20.891 1 75.81 197 HIS B CA 1
ATOM 4270 C C . HIS B 1 197 ? 7.062 -37.688 -19.688 1 75.81 197 HIS B C 1
ATOM 4272 O O . HIS B 1 197 ? 7.262 -38.875 -19.453 1 75.81 197 HIS B O 1
ATOM 4278 N N . ASN B 1 198 ? 7.582 -36.75 -18.969 1 83.88 198 ASN B N 1
ATOM 4279 C CA . ASN B 1 198 ? 8.383 -36.969 -17.766 1 83.88 198 ASN B CA 1
ATOM 4280 C C . ASN B 1 198 ? 8.047 -35.969 -16.656 1 83.88 198 ASN B C 1
ATOM 4282 O O . ASN B 1 198 ? 8.617 -34.875 -16.625 1 83.88 198 ASN B O 1
ATOM 4286 N N . ARG B 1 199 ? 7.262 -36.406 -15.766 1 85.88 199 ARG B N 1
ATOM 4287 C CA . ARG B 1 199 ? 6.723 -35.531 -14.734 1 85.88 199 ARG B CA 1
ATOM 4288 C C . ARG B 1 199 ? 7.832 -35.031 -13.828 1 85.88 199 ARG B C 1
ATOM 4290 O O . ARG B 1 199 ? 7.789 -33.875 -13.375 1 85.88 199 ARG B O 1
ATOM 4297 N N . TYR B 1 200 ? 8.891 -35.844 -13.617 1 91.06 200 TYR B N 1
ATOM 4298 C CA . TYR B 1 200 ? 9.938 -35.438 -12.688 1 91.06 200 TYR B CA 1
ATOM 4299 C C . TYR B 1 200 ? 10.938 -34.5 -13.359 1 91.06 200 TYR B C 1
ATOM 4301 O O . TYR B 1 200 ? 11.492 -33.594 -12.711 1 91.06 200 TYR B O 1
ATOM 4309 N N . GLU B 1 201 ? 11.109 -34.688 -14.617 1 92.06 201 GLU B N 1
ATOM 4310 C CA . GLU B 1 201 ? 11.945 -33.75 -15.352 1 92.06 201 GLU B CA 1
ATOM 4311 C C . GLU B 1 201 ? 11.281 -32.375 -15.406 1 92.06 201 GLU B C 1
ATOM 4313 O O . GLU B 1 201 ? 11.953 -31.344 -15.266 1 92.06 201 GLU B O 1
ATOM 4318 N N . SER B 1 202 ? 9.992 -32.344 -15.656 1 90.5 202 SER B N 1
ATOM 4319 C CA . SER B 1 202 ? 9.242 -31.094 -15.633 1 90.5 202 SER B CA 1
ATOM 4320 C C . SER B 1 202 ? 9.328 -30.422 -14.273 1 90.5 202 SER B C 1
ATOM 4322 O O . SER B 1 202 ? 9.477 -29.203 -14.18 1 90.5 202 SER B O 1
ATOM 4324 N N . LEU B 1 203 ? 9.258 -31.234 -13.258 1 92.88 203 LEU B N 1
ATOM 4325 C CA . LEU B 1 203 ? 9.367 -30.719 -11.898 1 92.88 203 LEU B CA 1
ATOM 4326 C C . LEU B 1 203 ? 10.727 -30.078 -11.672 1 92.88 203 LEU B C 1
ATOM 4328 O O . LEU B 1 203 ? 10.805 -28.953 -11.164 1 92.88 203 LEU B O 1
ATOM 4332 N N . TYR B 1 204 ? 11.766 -30.766 -12.039 1 94.25 204 TYR B N 1
ATOM 4333 C CA . TYR B 1 204 ? 13.117 -30.25 -11.859 1 94.25 204 TYR B CA 1
ATOM 4334 C C . TYR B 1 204 ? 13.289 -28.906 -12.57 1 94.25 204 TYR B C 1
ATOM 4336 O O . TYR B 1 204 ? 13.734 -27.938 -11.969 1 94.25 204 TYR B O 1
ATOM 4344 N N . LEU B 1 205 ? 12.859 -28.906 -13.789 1 93.12 205 LEU B N 1
ATOM 4345 C CA . LEU B 1 205 ? 13.023 -27.688 -14.586 1 93.12 205 LEU B CA 1
ATOM 4346 C C . LEU B 1 205 ? 12.203 -26.547 -14 1 93.12 205 LEU B C 1
ATOM 4348 O O . LEU B 1 205 ? 12.68 -25.406 -13.953 1 93.12 205 LEU B O 1
ATOM 4352 N N . ALA B 1 206 ? 10.969 -26.844 -13.617 1 94.31 206 ALA B N 1
ATOM 4353 C CA . ALA B 1 206 ? 10.094 -25.828 -13.031 1 94.31 206 ALA B CA 1
ATOM 4354 C C . ALA B 1 206 ? 10.711 -25.25 -11.766 1 94.31 206 ALA B C 1
ATOM 4356 O O . ALA B 1 206 ? 10.688 -24.031 -11.562 1 94.31 206 ALA B O 1
ATOM 4357 N N . ILE B 1 207 ? 11.352 -26.078 -10.891 1 95.94 207 ILE B N 1
ATOM 4358 C CA . ILE B 1 207 ? 11.992 -25.625 -9.656 1 95.94 207 ILE B CA 1
ATOM 4359 C C . ILE B 1 207 ? 13.203 -24.766 -9.992 1 95.94 207 ILE B C 1
ATOM 4361 O O . ILE B 1 207 ? 13.367 -23.672 -9.438 1 95.94 207 ILE B O 1
ATOM 4365 N N . ARG B 1 208 ? 13.977 -25.234 -10.898 1 95.06 208 ARG B N 1
ATOM 4366 C CA . ARG B 1 208 ? 15.203 -24.531 -11.289 1 95.06 208 ARG B CA 1
ATOM 4367 C C . ARG B 1 208 ? 14.891 -23.125 -11.781 1 95.06 208 ARG B C 1
ATOM 4369 O O . ARG B 1 208 ? 15.578 -22.172 -11.43 1 95.06 208 ARG B O 1
ATOM 4376 N N . ASN B 1 209 ? 13.844 -23.047 -12.547 1 93.94 209 ASN B N 1
ATOM 4377 C CA . ASN B 1 209 ? 13.484 -21.766 -13.156 1 93.94 209 ASN B CA 1
ATOM 4378 C C . ASN B 1 209 ? 12.852 -20.812 -12.141 1 93.94 209 ASN B C 1
ATOM 4380 O O . ASN B 1 209 ? 13.039 -19.594 -12.219 1 93.94 209 ASN B O 1
ATOM 4384 N N . ALA B 1 210 ? 12.102 -21.375 -11.219 1 95.56 210 ALA B N 1
ATOM 4385 C CA . ALA B 1 210 ? 11.32 -20.531 -10.305 1 95.56 210 ALA B CA 1
ATOM 4386 C C . ALA B 1 210 ? 12.109 -20.234 -9.031 1 95.56 210 ALA B C 1
ATOM 4388 O O . ALA B 1 210 ? 11.734 -19.344 -8.266 1 95.56 210 ALA B O 1
ATOM 4389 N N . TYR B 1 211 ? 13.219 -20.953 -8.758 1 96.62 211 TYR B N 1
ATOM 4390 C CA . TYR B 1 211 ? 13.969 -20.797 -7.516 1 96.62 211 TYR B CA 1
ATOM 4391 C C . TYR B 1 211 ? 14.562 -19.391 -7.406 1 96.62 211 TYR B C 1
ATOM 4393 O O . TYR B 1 211 ? 15.273 -18.938 -8.312 1 96.62 211 TYR B O 1
ATOM 4401 N N . ARG B 1 212 ? 14.266 -18.688 -6.332 1 95.62 212 ARG B N 1
ATOM 4402 C CA . ARG B 1 212 ? 14.719 -17.312 -6.152 1 95.62 212 ARG B CA 1
ATOM 4403 C C . ARG B 1 212 ? 16.062 -17.266 -5.438 1 95.62 212 ARG B C 1
ATOM 4405 O O . ARG B 1 212 ? 16.266 -17.984 -4.449 1 95.62 212 ARG B O 1
ATOM 4412 N N . LEU B 1 213 ? 17.016 -16.406 -5.98 1 95 213 LEU B N 1
ATOM 4413 C CA . LEU B 1 213 ? 18.359 -16.266 -5.434 1 95 213 LEU B CA 1
ATOM 4414 C C . LEU B 1 213 ? 18.656 -14.812 -5.082 1 95 213 LEU B C 1
ATOM 4416 O O . LEU B 1 213 ? 19.812 -14.422 -4.961 1 95 213 LEU B O 1
ATOM 4420 N N . ASP B 1 214 ? 17.641 -13.977 -4.855 1 91.56 214 ASP B N 1
ATOM 4421 C CA . ASP B 1 214 ? 17.781 -12.539 -4.652 1 91.56 214 ASP B CA 1
ATOM 4422 C C . ASP B 1 214 ? 18.688 -12.227 -3.461 1 91.56 214 ASP B C 1
ATOM 4424 O O . ASP B 1 214 ? 19.359 -11.203 -3.439 1 91.56 214 ASP B O 1
ATOM 4428 N N . VAL B 1 215 ? 18.703 -13.078 -2.449 1 93.19 215 VAL B N 1
ATOM 4429 C CA . VAL B 1 215 ? 19.469 -12.828 -1.229 1 93.19 215 VAL B CA 1
ATOM 4430 C C . VAL B 1 215 ? 20.938 -13.211 -1.443 1 93.19 215 VAL B C 1
ATOM 4432 O O . VAL B 1 215 ? 21.781 -12.969 -0.578 1 93.19 215 VAL B O 1
ATOM 4435 N N . LEU B 1 216 ? 21.234 -13.914 -2.541 1 93.88 216 LEU B N 1
ATOM 4436 C CA . LEU B 1 216 ? 22.609 -14.273 -2.924 1 93.88 216 LEU B CA 1
ATOM 4437 C C . LEU B 1 216 ? 22.953 -13.711 -4.297 1 93.88 216 LEU B C 1
ATOM 4439 O O . LEU B 1 216 ? 23.109 -14.461 -5.258 1 93.88 216 LEU B O 1
ATOM 4443 N N . PRO B 1 217 ? 23.172 -12.375 -4.277 1 91.88 217 PRO B N 1
ATOM 4444 C CA . PRO B 1 217 ? 23.5 -11.789 -5.578 1 91.88 217 PRO B CA 1
ATOM 4445 C C . PRO B 1 217 ? 24.734 -12.43 -6.227 1 91.88 217 PRO B C 1
ATOM 4447 O O . PRO B 1 217 ? 25.719 -12.711 -5.539 1 91.88 217 PRO B O 1
ATOM 4450 N N . GLY B 1 218 ? 24.641 -12.703 -7.535 1 91.5 218 GLY B N 1
ATOM 4451 C CA . GLY B 1 218 ? 25.75 -13.273 -8.273 1 91.5 218 GLY B CA 1
ATOM 4452 C C . GLY B 1 218 ? 25.734 -14.789 -8.312 1 91.5 218 GLY B C 1
ATOM 4453 O O . GLY B 1 218 ? 26.562 -15.406 -8.984 1 91.5 218 GLY B O 1
ATOM 4454 N N . PHE B 1 219 ? 24.875 -15.406 -7.594 1 94.75 219 PHE B N 1
ATOM 4455 C CA . PHE B 1 219 ? 24.781 -16.859 -7.613 1 94.75 219 PHE B CA 1
ATOM 4456 C C . PHE B 1 219 ? 23.781 -17.328 -8.672 1 94.75 219 PHE B C 1
ATOM 4458 O O . PHE B 1 219 ? 22.859 -16.578 -9.023 1 94.75 219 PHE B O 1
ATOM 4465 N N . SER B 1 220 ? 23.969 -18.531 -9.227 1 95.62 220 SER B N 1
ATOM 4466 C CA . SER B 1 220 ? 23.062 -19.203 -10.156 1 95.62 220 SER B CA 1
ATOM 4467 C C . SER B 1 220 ? 23 -20.703 -9.859 1 95.62 220 SER B C 1
ATOM 4469 O O . SER B 1 220 ? 23.828 -21.234 -9.117 1 95.62 220 SER B O 1
ATOM 4471 N N . ILE B 1 221 ? 21.969 -21.328 -10.328 1 95.62 221 ILE B N 1
ATOM 4472 C CA . ILE B 1 221 ? 21.859 -22.781 -10.227 1 95.62 221 ILE B CA 1
ATOM 4473 C C . ILE B 1 221 ? 22.641 -23.422 -11.367 1 95.62 221 ILE B C 1
ATOM 4475 O O . ILE B 1 221 ? 22.297 -23.234 -12.539 1 95.62 221 ILE B O 1
ATOM 4479 N N . SER B 1 222 ? 23.641 -24.156 -11.016 1 94.25 222 SER B N 1
ATOM 4480 C CA . SER B 1 222 ? 24.469 -24.781 -12.047 1 94.25 222 SER B CA 1
ATOM 4481 C C . SER B 1 222 ? 23.938 -26.156 -12.422 1 94.25 222 SER B C 1
ATOM 4483 O O . SER B 1 222 ? 23.953 -26.547 -13.594 1 94.25 222 SER B O 1
ATOM 4485 N N . GLN B 1 223 ? 23.547 -26.938 -11.422 1 94.94 223 GLN B N 1
ATOM 4486 C CA . GLN B 1 223 ? 23 -28.266 -11.594 1 94.94 223 GLN B CA 1
ATOM 4487 C C . GLN B 1 223 ? 21.984 -28.594 -10.5 1 94.94 223 GLN B C 1
ATOM 4489 O O . GLN B 1 223 ? 21.844 -27.844 -9.531 1 94.94 223 GLN B O 1
ATOM 4494 N N . GLY B 1 224 ? 21.281 -29.672 -10.711 1 97.25 224 GLY B N 1
ATOM 4495 C CA . GLY B 1 224 ? 20.344 -30.156 -9.711 1 97.25 224 GLY B CA 1
ATOM 4496 C C . GLY B 1 224 ? 19.734 -31.5 -10.062 1 97.25 224 GLY B C 1
ATOM 4497 O O . GLY B 1 224 ? 20.078 -32.094 -11.102 1 97.25 224 GLY B O 1
ATOM 4498 N N . ALA B 1 225 ? 18.969 -31.969 -9.102 1 97.44 225 ALA B N 1
ATOM 4499 C CA . ALA B 1 225 ? 18.375 -33.281 -9.336 1 97.44 225 ALA B CA 1
ATOM 4500 C C . ALA B 1 225 ? 17.188 -33.531 -8.406 1 97.44 225 ALA B C 1
ATOM 4502 O O . ALA B 1 225 ? 17.047 -32.844 -7.375 1 97.44 225 ALA B O 1
ATOM 4503 N N . ILE B 1 226 ? 16.359 -34.406 -8.906 1 96.69 226 ILE B N 1
ATOM 4504 C CA . ILE B 1 226 ? 15.297 -35 -8.086 1 96.69 226 ILE B CA 1
ATOM 4505 C C . ILE B 1 226 ? 15.648 -36.438 -7.73 1 96.69 226 ILE B C 1
ATOM 4507 O O . ILE B 1 226 ? 16 -37.219 -8.609 1 96.69 226 ILE B O 1
ATOM 4511 N N . TRP B 1 227 ? 15.562 -36.719 -6.477 1 96.12 227 TRP B N 1
ATOM 4512 C CA . TRP B 1 227 ? 15.867 -38.062 -5.973 1 96.12 227 TRP B CA 1
ATOM 4513 C C . TRP B 1 227 ? 14.625 -38.688 -5.359 1 96.12 227 TRP B C 1
ATOM 4515 O O . TRP B 1 227 ? 13.867 -38.031 -4.637 1 96.12 227 TRP B O 1
ATOM 4525 N N . LYS B 1 228 ? 14.414 -39.906 -5.621 1 95.12 228 LYS B N 1
ATOM 4526 C CA . LYS B 1 228 ? 13.305 -40.656 -5.031 1 95.12 228 LYS B CA 1
ATOM 4527 C C . LYS B 1 228 ? 13.812 -41.75 -4.09 1 95.12 228 LYS B C 1
ATOM 4529 O O . LYS B 1 228 ? 14.906 -42.281 -4.281 1 95.12 228 LYS B O 1
ATOM 4534 N N . VAL B 1 229 ? 13.008 -42.031 -3.127 1 94.25 229 VAL B N 1
ATOM 4535 C CA . VAL B 1 229 ? 13.367 -43.062 -2.135 1 94.25 229 VAL B CA 1
ATOM 4536 C C . VAL B 1 229 ? 12.422 -44.25 -2.252 1 94.25 229 VAL B C 1
ATOM 4538 O O . VAL B 1 229 ? 11.195 -44.094 -2.227 1 94.25 229 VAL B O 1
ATOM 4541 N N . LYS B 1 230 ? 12.969 -45.344 -2.482 1 90.75 230 LYS B N 1
ATOM 4542 C CA . LYS B 1 230 ? 12.219 -46.594 -2.525 1 90.75 230 LYS B CA 1
ATOM 4543 C C . LYS B 1 230 ? 13.047 -47.75 -1.956 1 90.75 230 LYS B C 1
ATOM 4545 O O . LYS B 1 230 ? 14.219 -47.906 -2.295 1 90.75 230 LYS B O 1
ATOM 4550 N N . HIS B 1 231 ? 12.438 -48.625 -1.17 1 89.06 231 HIS B N 1
ATOM 4551 C CA . HIS B 1 231 ? 13.031 -49.875 -0.685 1 89.06 231 HIS B CA 1
ATOM 4552 C C . HIS B 1 231 ? 14.414 -49.625 -0.089 1 89.06 231 HIS B C 1
ATOM 4554 O O . HIS B 1 231 ? 15.383 -50.312 -0.459 1 89.06 231 HIS B O 1
ATOM 4560 N N . ASN B 1 232 ? 14.727 -48.688 0.723 1 92.19 232 ASN B N 1
ATOM 4561 C CA . ASN B 1 232 ? 15.93 -48.375 1.481 1 92.19 232 ASN B CA 1
ATOM 4562 C C . ASN B 1 232 ? 17.031 -47.844 0.579 1 92.19 232 ASN B C 1
ATOM 4564 O O . ASN B 1 232 ? 18.219 -47.969 0.9 1 92.19 232 ASN B O 1
ATOM 4568 N N . GLU B 1 233 ? 16.594 -47.375 -0.599 1 96.12 233 GLU B N 1
ATOM 4569 C CA . GLU B 1 233 ? 17.516 -46.719 -1.521 1 96.12 233 GLU B CA 1
ATOM 4570 C C . GLU B 1 233 ? 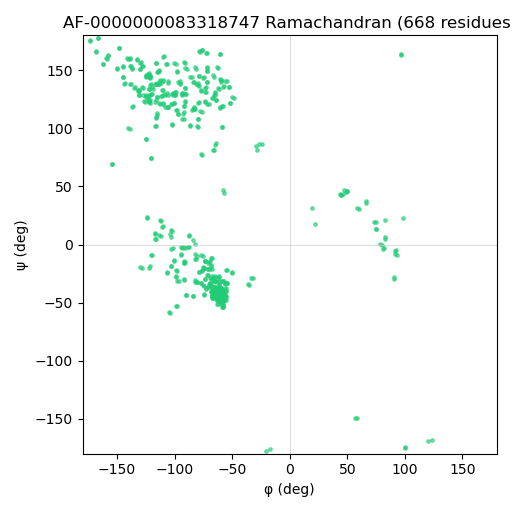17.016 -45.344 -1.958 1 96.12 233 GLU B C 1
ATOM 4572 O O . GLU B 1 233 ? 15.805 -45.094 -1.91 1 96.12 233 GLU B O 1
ATOM 4577 N N . ILE B 1 234 ? 17.938 -44.562 -2.293 1 96.12 234 ILE B N 1
ATOM 4578 C CA . ILE B 1 234 ? 17.641 -43.25 -2.883 1 96.12 234 ILE B CA 1
ATOM 4579 C C . ILE B 1 234 ? 18.328 -43.125 -4.246 1 96.12 234 ILE B C 1
ATOM 4581 O O . ILE B 1 234 ? 19.516 -43.438 -4.383 1 96.12 234 ILE B O 1
ATOM 4585 N N . PHE B 1 235 ? 17.531 -42.812 -5.285 1 96.81 235 PHE B N 1
ATOM 4586 C CA . PHE B 1 235 ? 18.078 -42.812 -6.633 1 96.81 235 PHE B CA 1
ATOM 4587 C C . PHE B 1 235 ? 17.609 -41.625 -7.422 1 96.81 235 PHE B C 1
ATOM 4589 O O . PHE B 1 235 ? 16.5 -41.125 -7.195 1 96.81 235 PHE B O 1
ATOM 4596 N N . GLN B 1 236 ? 18.422 -41.219 -8.352 1 96.69 236 GLN B N 1
ATOM 4597 C CA . GLN B 1 236 ? 18.172 -40.031 -9.156 1 96.69 236 GLN B CA 1
ATOM 4598 C C . GLN B 1 236 ? 17.125 -40.312 -10.242 1 96.69 236 GLN B C 1
ATOM 4600 O O . GLN B 1 236 ? 17.234 -41.281 -10.977 1 96.69 236 GLN B O 1
ATOM 4605 N N . VAL B 1 237 ? 16.141 -39.438 -10.391 1 94.25 237 VAL B N 1
ATOM 4606 C CA . VAL B 1 237 ? 15.078 -39.719 -11.352 1 94.25 237 VAL B CA 1
ATOM 4607 C C . VAL B 1 237 ? 15.016 -38.562 -12.383 1 94.25 237 VAL B C 1
ATOM 4609 O O . VAL B 1 237 ? 14.469 -38.75 -13.477 1 94.25 237 VAL B O 1
ATOM 4612 N N . ALA B 1 238 ? 15.547 -37.438 -12.055 1 94.94 238 ALA B N 1
ATOM 4613 C CA . ALA B 1 238 ? 15.508 -36.312 -12.984 1 94.94 238 ALA B CA 1
ATOM 4614 C C . ALA B 1 238 ? 16.609 -35.312 -12.672 1 94.94 238 ALA B C 1
ATOM 4616 O O . ALA B 1 238 ? 17.141 -35.281 -11.562 1 94.94 238 ALA B O 1
ATOM 4617 N N . GLY B 1 239 ? 16.906 -34.469 -13.617 1 94.94 239 GLY B N 1
ATOM 4618 C CA . GLY B 1 239 ? 17.922 -33.438 -13.445 1 94.94 239 GLY B CA 1
ATOM 4619 C C . GLY B 1 239 ? 19.25 -33.812 -14.078 1 94.94 239 GLY B C 1
ATOM 4620 O O . GLY B 1 239 ? 19.344 -34.812 -14.805 1 94.94 239 GLY B O 1
ATOM 4621 N N . ASP B 1 240 ? 20.234 -32.906 -13.82 1 94.44 240 ASP B N 1
ATOM 4622 C CA . ASP B 1 240 ? 21.531 -33.062 -14.492 1 94.44 240 ASP B CA 1
ATOM 4623 C C . ASP B 1 240 ? 22.641 -33.312 -13.484 1 94.44 240 ASP B C 1
ATOM 4625 O O . ASP B 1 240 ? 23.828 -33.312 -13.844 1 94.44 240 ASP B O 1
ATOM 4629 N N . ALA B 1 241 ? 22.312 -33.531 -12.273 1 93.69 241 ALA B N 1
ATOM 4630 C CA . ALA B 1 241 ? 23.281 -33.906 -11.242 1 93.69 241 ALA B CA 1
ATOM 4631 C C . ALA B 1 241 ? 23.078 -35.344 -10.797 1 93.69 241 ALA B C 1
ATOM 4633 O O . ALA B 1 241 ? 21.953 -35.781 -10.609 1 93.69 241 ALA B O 1
ATOM 4634 N N . GLY B 1 242 ? 24.234 -36.031 -10.742 1 92 242 GLY B N 1
ATOM 4635 C CA . GLY B 1 242 ? 24.188 -37.406 -10.227 1 92 242 GLY B CA 1
ATOM 4636 C C . GLY B 1 242 ? 23.406 -38.344 -11.125 1 92 242 GLY B C 1
ATOM 4637 O O . GLY B 1 242 ? 22.734 -39.25 -10.633 1 92 242 GLY B O 1
ATOM 4638 N N . LYS B 1 243 ? 23.5 -38.188 -12.391 1 92.5 243 LYS B N 1
ATOM 4639 C CA . LYS B 1 243 ? 22.719 -38.969 -13.328 1 92.5 243 LYS B CA 1
ATOM 4640 C C . LYS B 1 243 ? 23 -40.469 -13.156 1 92.5 243 LYS B C 1
ATOM 4642 O O . LYS B 1 243 ? 24.156 -40.906 -13.188 1 92.5 243 LYS B O 1
ATOM 4647 N N . GLY B 1 244 ? 21.922 -41.125 -12.836 1 92.06 244 GLY B N 1
ATOM 4648 C CA . GLY B 1 244 ? 22 -42.562 -12.766 1 92.06 244 GLY B CA 1
ATOM 4649 C C . GLY B 1 244 ? 22.547 -43.062 -11.438 1 92.06 244 GLY B C 1
ATOM 4650 O O . GLY B 1 244 ? 22.672 -44.281 -11.227 1 92.06 244 GLY B O 1
ATOM 4651 N N . ARG B 1 245 ? 22.781 -42.312 -10.539 1 95.5 245 ARG B N 1
ATOM 4652 C CA . ARG B 1 245 ? 23.359 -42.719 -9.266 1 95.5 245 ARG B CA 1
ATOM 4653 C C . ARG B 1 245 ? 22.297 -43.219 -8.305 1 95.5 245 ARG B C 1
ATOM 4655 O O . ARG B 1 245 ? 21.156 -42.75 -8.32 1 95.5 245 ARG B O 1
ATOM 4662 N N . THR B 1 246 ? 22.625 -44.219 -7.496 1 97.44 246 THR B N 1
ATOM 4663 C CA . THR B 1 246 ? 21.797 -44.781 -6.441 1 97.44 246 THR B CA 1
ATOM 4664 C C . THR B 1 246 ? 22.609 -45 -5.164 1 97.44 246 THR B C 1
ATOM 4666 O O . THR B 1 246 ? 23.766 -45.406 -5.211 1 97.44 246 THR B O 1
ATOM 4669 N N . TYR B 1 247 ? 22.062 -44.625 -4.074 1 97.12 247 TYR B N 1
ATOM 4670 C CA . TYR B 1 247 ? 22.672 -44.844 -2.77 1 97.12 247 TYR B CA 1
ATOM 4671 C C . TYR B 1 247 ? 21.766 -45.656 -1.862 1 97.12 247 TYR B C 1
ATOM 4673 O O . TYR B 1 247 ? 20.547 -45.531 -1.909 1 97.12 247 TYR B O 1
ATOM 4681 N N . SER B 1 248 ? 22.453 -46.469 -1.059 1 96.88 248 SER B N 1
ATOM 4682 C CA . SER B 1 248 ? 21.734 -47.031 0.077 1 96.88 248 SER B CA 1
ATOM 4683 C C . SER B 1 248 ? 21.469 -45.969 1.14 1 96.88 248 SER B C 1
ATOM 4685 O O . SER B 1 248 ? 22.25 -45.031 1.3 1 96.88 248 SER B O 1
ATOM 4687 N N . LEU B 1 249 ? 20.328 -46.156 1.877 1 96.19 249 LEU B N 1
ATOM 4688 C CA . LEU B 1 249 ? 20 -45.188 2.924 1 96.19 249 LEU B CA 1
ATOM 4689 C C . LEU B 1 249 ? 21 -45.281 4.074 1 96.19 249 LEU B C 1
ATOM 4691 O O . LEU B 1 249 ? 21.078 -44.375 4.918 1 96.19 249 LEU B O 1
ATOM 4695 N N . GLN B 1 250 ? 21.828 -46.312 4.09 1 96.75 250 GLN B N 1
ATOM 4696 C CA . GLN B 1 250 ? 22.859 -46.5 5.094 1 96.75 250 GLN B CA 1
ATOM 4697 C C . GLN B 1 250 ? 24.234 -46.125 4.535 1 96.75 250 GLN B C 1
ATOM 4699 O O . GLN B 1 250 ? 25.266 -46.438 5.148 1 96.75 250 GLN B O 1
ATOM 4704 N N . TYR B 1 251 ? 24.234 -45.531 3.457 1 96.94 251 TYR B N 1
ATOM 4705 C CA . TYR B 1 251 ? 25.469 -45.219 2.727 1 96.94 251 TYR B CA 1
ATOM 4706 C C . TYR B 1 251 ? 26.438 -44.438 3.6 1 96.94 251 TYR B C 1
ATOM 4708 O O . TYR B 1 251 ? 27.656 -44.656 3.525 1 96.94 251 TYR B O 1
ATOM 4716 N N . ASN B 1 252 ? 25.938 -43.531 4.445 1 96.19 252 ASN B N 1
ATOM 4717 C CA . ASN B 1 252 ? 26.781 -42.625 5.207 1 96.19 252 ASN B CA 1
ATOM 4718 C C . ASN B 1 252 ? 27.328 -43.281 6.469 1 96.19 252 ASN B C 1
ATOM 4720 O O . ASN B 1 252 ? 28.219 -42.75 7.121 1 96.19 252 ASN B O 1
ATOM 4724 N N . GLU B 1 253 ? 26.859 -44.438 6.781 1 95.5 253 GLU B N 1
ATOM 4725 C CA . GLU B 1 253 ? 27.281 -45.125 8.008 1 95.5 253 GLU B CA 1
ATOM 4726 C C . GLU B 1 253 ? 28.766 -45.5 7.941 1 95.5 253 GLU B C 1
ATOM 4728 O O . GLU B 1 253 ? 29.203 -46.125 6.98 1 95.5 253 GLU B O 1
ATOM 4733 N N . GLY B 1 254 ? 29.547 -45.125 8.977 1 94.06 254 GLY B N 1
ATOM 4734 C CA . GLY B 1 254 ? 30.953 -45.469 9.086 1 94.06 254 GLY B CA 1
ATOM 4735 C C . GLY B 1 254 ? 31.859 -44.562 8.289 1 94.06 254 GLY B C 1
ATOM 4736 O O . GLY B 1 254 ? 33.062 -44.75 8.266 1 94.06 254 GLY B O 1
ATOM 4737 N N . LYS B 1 255 ? 31.344 -43.625 7.559 1 95.31 255 LYS B N 1
ATOM 4738 C CA . LYS B 1 255 ? 32.156 -42.719 6.73 1 95.31 255 LYS B CA 1
ATOM 4739 C C . LYS B 1 255 ? 32.344 -41.375 7.426 1 95.31 255 LYS B C 1
ATOM 4741 O O . LYS B 1 255 ? 31.578 -41 8.305 1 95.31 255 LYS B O 1
ATOM 4746 N N . ASP B 1 256 ? 33.406 -40.75 7.016 1 93.94 256 ASP B N 1
ATOM 4747 C CA . ASP B 1 256 ? 33.625 -39.375 7.457 1 93.94 256 ASP B CA 1
ATOM 4748 C C . ASP B 1 256 ? 32.656 -38.438 6.777 1 93.94 256 ASP B C 1
ATOM 4750 O O . ASP B 1 256 ? 32.219 -38.656 5.641 1 93.94 256 ASP B O 1
ATOM 4754 N N . GLU B 1 257 ? 32.344 -37.375 7.395 1 91.94 257 GLU B N 1
ATOM 4755 C CA . GLU B 1 257 ? 31.328 -36.438 6.914 1 91.94 257 GLU B CA 1
ATOM 4756 C C . GLU B 1 257 ? 31.672 -35.938 5.516 1 91.94 257 GLU B C 1
ATOM 4758 O O . GLU B 1 257 ? 30.781 -35.656 4.707 1 91.94 257 GLU B O 1
ATOM 4763 N N . GLN B 1 258 ? 32.969 -35.844 5.238 1 90 258 GLN B N 1
ATOM 4764 C CA . GLN B 1 258 ? 33.406 -35.312 3.949 1 90 258 GLN B CA 1
ATOM 4765 C C . GLN B 1 258 ? 33.031 -36.281 2.818 1 90 258 GLN B C 1
ATOM 4767 O O . GLN B 1 258 ? 32.938 -35.875 1.66 1 90 258 GLN B O 1
ATOM 4772 N N . GLU B 1 259 ? 32.75 -37.594 3.201 1 92.69 259 GLU B N 1
ATOM 4773 C CA . GLU B 1 259 ? 32.438 -38.594 2.205 1 92.69 259 GLU B CA 1
ATOM 4774 C C . GLU B 1 259 ? 30.953 -38.906 2.168 1 92.69 259 GLU B C 1
ATOM 4776 O O . GLU B 1 259 ? 30.5 -39.75 1.402 1 92.69 259 GLU B O 1
ATOM 4781 N N . TRP B 1 260 ? 30.188 -38.156 2.85 1 95.25 260 TRP B N 1
ATOM 4782 C CA . TRP B 1 260 ? 28.75 -38.375 2.959 1 95.25 260 TRP B CA 1
ATOM 4783 C C . TRP B 1 260 ? 28.047 -38.031 1.66 1 95.25 260 TRP B C 1
ATOM 4785 O O . TRP B 1 260 ? 28.391 -37.031 1.004 1 95.25 260 TRP B O 1
ATOM 4795 N N . ALA B 1 261 ? 27.094 -38.844 1.315 1 96.19 261 ALA B N 1
ATOM 4796 C CA . ALA B 1 261 ? 26.094 -38.375 0.351 1 96.19 261 ALA B CA 1
ATOM 4797 C C . ALA B 1 261 ? 25.078 -37.469 1.011 1 96.19 261 ALA B C 1
ATOM 4799 O O . ALA B 1 261 ? 24.266 -37.906 1.823 1 96.19 261 ALA B O 1
ATOM 4800 N N . ARG B 1 262 ? 25.094 -36.281 0.595 1 96.12 262 ARG B N 1
ATOM 4801 C CA . ARG B 1 262 ? 24.297 -35.281 1.271 1 96.12 262 ARG B CA 1
ATOM 4802 C C . ARG B 1 262 ? 22.812 -35.531 1.058 1 96.12 262 ARG B C 1
ATOM 4804 O O . ARG B 1 262 ? 21.984 -35.219 1.924 1 96.12 262 ARG B O 1
ATOM 4811 N N . VAL B 1 263 ? 22.438 -36.125 -0.059 1 97.06 263 VAL B N 1
ATOM 4812 C CA . VAL B 1 263 ? 21.047 -36.438 -0.32 1 97.06 263 VAL B CA 1
ATOM 4813 C C . VAL B 1 263 ? 20.562 -37.5 0.681 1 97.06 263 VAL B C 1
ATOM 4815 O O . VAL B 1 263 ? 19.406 -37.438 1.127 1 97.06 263 VAL B O 1
ATOM 4818 N N . VAL B 1 264 ? 21.422 -38.438 1.028 1 96.75 264 VAL B N 1
ATOM 4819 C CA . VAL B 1 264 ? 21.078 -39.438 2.016 1 96.75 264 VAL B CA 1
ATOM 4820 C C . VAL B 1 264 ? 20.922 -38.812 3.391 1 96.75 264 VAL B C 1
ATOM 4822 O O . VAL B 1 264 ? 19.969 -39.094 4.113 1 96.75 264 VAL B O 1
ATOM 4825 N N . GLU B 1 265 ? 21.844 -37.969 3.688 1 96.06 265 GLU B N 1
ATOM 4826 C CA . GLU B 1 265 ? 21.766 -37.25 4.965 1 96.06 265 GLU B CA 1
ATOM 4827 C C . GLU B 1 265 ? 20.484 -36.438 5.062 1 96.06 265 GLU B C 1
ATOM 4829 O O . GLU B 1 265 ? 19.812 -36.438 6.094 1 96.06 265 GLU B O 1
ATOM 4834 N N . CYS B 1 266 ? 20.203 -35.75 4.07 1 96.25 266 CYS B N 1
ATOM 4835 C CA . CYS B 1 266 ? 19 -34.938 4 1 96.25 266 CYS B CA 1
ATOM 4836 C C . CYS B 1 266 ? 17.75 -35.75 4.238 1 96.25 266 CYS B C 1
ATOM 4838 O O . CYS B 1 266 ? 16.891 -35.375 5.023 1 96.25 266 CYS B O 1
ATOM 4840 N N . HIS B 1 267 ? 17.672 -36.875 3.553 1 95.81 267 HIS B N 1
ATOM 4841 C CA . HIS B 1 267 ? 16.531 -37.75 3.723 1 95.81 267 HIS B CA 1
ATOM 4842 C C . HIS B 1 267 ? 16.453 -38.281 5.152 1 95.81 267 HIS B C 1
ATOM 4844 O O . HIS B 1 267 ? 15.383 -38.25 5.773 1 95.81 267 HIS B O 1
ATOM 4850 N N . ASN B 1 268 ? 17.531 -38.75 5.668 1 94.5 268 ASN B N 1
ATOM 4851 C CA . ASN B 1 268 ? 17.547 -39.406 6.973 1 94.5 268 ASN B CA 1
ATOM 4852 C C . ASN B 1 268 ? 17.203 -38.438 8.094 1 94.5 268 ASN B C 1
ATOM 4854 O O . ASN B 1 268 ? 16.531 -38.781 9.055 1 94.5 268 ASN B O 1
ATOM 4858 N N . THR B 1 269 ? 17.641 -37.219 7.996 1 94.25 269 THR B N 1
ATOM 4859 C CA . THR B 1 269 ? 17.438 -36.25 9.055 1 94.25 269 THR B CA 1
ATOM 4860 C C . THR B 1 269 ? 16.141 -35.469 8.82 1 94.25 269 THR B C 1
ATOM 4862 O O . THR B 1 269 ? 15.656 -34.781 9.719 1 94.25 269 THR B O 1
ATOM 4865 N N . LYS B 1 270 ? 15.625 -35.531 7.637 1 93.62 270 LYS B N 1
ATOM 4866 C CA . LYS B 1 270 ? 14.453 -34.781 7.23 1 93.62 270 LYS B CA 1
ATOM 4867 C C . LYS B 1 270 ? 14.68 -33.281 7.402 1 93.62 270 LYS B C 1
ATOM 4869 O O . LYS B 1 270 ? 13.75 -32.531 7.758 1 93.62 270 LYS B O 1
ATOM 4874 N N . ALA B 1 271 ? 15.945 -32.938 7.219 1 93.88 271 ALA B N 1
ATOM 4875 C CA . ALA B 1 271 ? 16.312 -31.531 7.367 1 93.88 271 ALA B CA 1
ATOM 4876 C C . ALA B 1 271 ? 17 -31.016 6.109 1 93.88 271 ALA B C 1
ATOM 4878 O O . ALA B 1 271 ? 17.734 -31.75 5.441 1 93.88 271 ALA B O 1
ATOM 4879 N N . VAL B 1 272 ? 16.703 -29.75 5.855 1 95.38 272 VAL B N 1
ATOM 4880 C CA . VAL B 1 272 ? 17.391 -29.125 4.73 1 95.38 272 VAL B CA 1
ATOM 4881 C C . VAL B 1 272 ? 18.891 -29.094 4.988 1 95.38 272 VAL B C 1
ATOM 4883 O O . VAL B 1 272 ? 19.344 -28.828 6.109 1 95.38 272 VAL B O 1
ATOM 4886 N N . GLN B 1 273 ? 19.672 -29.469 3.977 1 94.25 273 GLN B N 1
ATOM 4887 C CA . GLN B 1 273 ? 21.125 -29.5 4.086 1 94.25 273 GLN B CA 1
ATOM 4888 C C . GLN B 1 273 ? 21.766 -28.438 3.189 1 94.25 273 GLN B C 1
ATOM 4890 O O . GLN B 1 273 ? 21.281 -28.188 2.082 1 94.25 273 GLN B O 1
ATOM 4895 N N . PHE B 1 274 ? 22.734 -27.859 3.686 1 95.12 274 PHE B N 1
ATOM 4896 C CA . PHE B 1 274 ? 23.547 -26.859 2.973 1 95.12 274 PHE B CA 1
ATOM 4897 C C . PHE B 1 274 ? 25.031 -27.094 3.221 1 95.12 274 PHE B C 1
ATOM 4899 O O . PHE B 1 274 ? 25.5 -27 4.355 1 95.12 274 PHE B O 1
ATOM 4906 N N . ASN B 1 275 ? 25.766 -27.359 2.139 1 94.44 275 ASN B N 1
ATOM 4907 C CA . ASN B 1 275 ? 27.172 -27.719 2.295 1 94.44 275 ASN B CA 1
ATOM 4908 C C . ASN B 1 275 ? 28.016 -27.172 1.148 1 94.44 275 ASN B C 1
ATOM 4910 O O . ASN B 1 275 ? 27.562 -27.125 0.001 1 94.44 275 ASN B O 1
ATOM 4914 N N . TYR B 1 276 ? 29.219 -26.797 1.559 1 93.81 276 TYR B N 1
ATOM 4915 C CA . TYR B 1 276 ? 30.188 -26.484 0.516 1 93.81 276 TYR B CA 1
ATOM 4916 C C . TYR B 1 276 ? 30.531 -27.719 -0.296 1 93.81 276 TYR B C 1
ATOM 4918 O O . TYR B 1 276 ? 30.719 -28.812 0.264 1 93.81 276 TYR B O 1
ATOM 4926 N N . HIS B 1 277 ? 30.484 -27.578 -1.552 1 91.44 277 HIS B N 1
ATOM 4927 C CA . HIS B 1 277 ? 30.672 -28.719 -2.426 1 91.44 277 HIS B CA 1
ATOM 4928 C C . HIS B 1 277 ? 32.062 -28.688 -3.07 1 91.44 277 HIS B C 1
ATOM 4930 O O . HIS B 1 277 ? 32.812 -29.656 -2.957 1 91.44 277 HIS B O 1
ATOM 4936 N N . ALA B 1 278 ? 32.344 -27.641 -3.771 1 91.44 278 ALA B N 1
ATOM 4937 C CA . ALA B 1 278 ? 33.656 -27.562 -4.461 1 91.44 278 ALA B CA 1
ATOM 4938 C C . ALA B 1 278 ? 33.906 -26.156 -4.984 1 91.44 278 ALA B C 1
ATOM 4940 O O . ALA B 1 278 ? 33.031 -25.281 -4.852 1 91.44 278 ALA B O 1
ATOM 4941 N N . ARG B 1 279 ? 35.094 -25.938 -5.336 1 92 279 ARG B N 1
ATOM 4942 C CA . ARG B 1 279 ? 35.438 -24.734 -6.094 1 92 279 ARG B CA 1
ATOM 4943 C C . ARG B 1 279 ? 35.781 -25.078 -7.543 1 92 279 ARG B C 1
ATOM 4945 O O . ARG B 1 279 ? 36.625 -25.906 -7.812 1 92 279 ARG B O 1
ATOM 4952 N N . ILE B 1 280 ? 34.969 -24.516 -8.383 1 88.69 280 ILE B N 1
ATOM 4953 C CA . ILE B 1 280 ? 35.125 -24.797 -9.805 1 88.69 280 ILE B CA 1
ATOM 4954 C C . ILE B 1 280 ? 35.281 -23.5 -10.578 1 88.69 280 ILE B C 1
ATOM 4956 O O . ILE B 1 280 ? 34.438 -22.609 -10.492 1 88.69 280 ILE B O 1
ATOM 4960 N N . ALA B 1 281 ? 36.344 -23.359 -11.398 1 89.31 281 ALA B N 1
ATOM 4961 C CA . ALA B 1 281 ? 36.562 -22.219 -12.281 1 89.31 281 ALA B CA 1
ATOM 4962 C C . ALA B 1 281 ? 36.406 -20.906 -11.523 1 89.31 281 ALA B C 1
ATOM 4964 O O . ALA B 1 281 ? 35.656 -20.031 -11.938 1 89.31 281 ALA B O 1
ATOM 4965 N N . LEU B 1 282 ? 37 -20.766 -10.32 1 90.62 282 LEU B N 1
ATOM 4966 C CA . LEU B 1 282 ? 37.125 -19.562 -9.5 1 90.62 282 LEU B CA 1
ATOM 4967 C C . LEU B 1 282 ? 35.812 -19.219 -8.836 1 90.62 282 LEU B C 1
ATOM 4969 O O . LEU B 1 282 ? 35.625 -18.125 -8.312 1 90.62 282 LEU B O 1
ATOM 4973 N N . LYS B 1 283 ? 34.906 -20.125 -8.867 1 93.94 283 LYS B N 1
ATOM 4974 C CA . LYS B 1 283 ? 33.625 -19.922 -8.18 1 93.94 283 LYS B CA 1
ATOM 4975 C C . LYS B 1 283 ? 33.375 -21.016 -7.156 1 93.94 283 LYS B C 1
ATOM 4977 O O . LYS B 1 283 ? 33.781 -22.156 -7.34 1 93.94 283 LYS B O 1
ATOM 4982 N N . ASN B 1 284 ? 32.719 -20.609 -6.141 1 95.12 284 ASN B N 1
ATOM 4983 C CA . ASN B 1 284 ? 32.312 -21.578 -5.133 1 95.12 284 ASN B CA 1
ATOM 4984 C C . ASN B 1 284 ? 31 -22.266 -5.531 1 95.12 284 ASN B C 1
ATOM 4986 O O . ASN B 1 284 ? 30.109 -21.625 -6.121 1 95.12 284 ASN B O 1
ATOM 4990 N N . VAL B 1 285 ? 30.953 -23.578 -5.277 1 95.94 285 VAL B N 1
ATOM 4991 C CA . VAL B 1 285 ? 29.719 -24.328 -5.484 1 95.94 285 VAL B CA 1
ATOM 4992 C C . VAL B 1 285 ? 29.203 -24.859 -4.148 1 95.94 285 VAL B C 1
ATOM 4994 O O . VAL B 1 285 ? 29.953 -25.469 -3.387 1 95.94 285 VAL B O 1
ATOM 4997 N N . TYR B 1 286 ? 27.984 -24.562 -3.9 1 96.56 286 TYR B N 1
ATOM 4998 C CA . TYR B 1 286 ? 27.328 -25.047 -2.699 1 96.56 286 TYR B CA 1
ATOM 4999 C C . TYR B 1 286 ? 26.188 -26 -3.053 1 96.56 286 TYR B C 1
ATOM 5001 O O . TYR B 1 286 ? 25.469 -25.797 -4.035 1 96.56 286 TYR B O 1
ATOM 5009 N N . LEU B 1 287 ? 26.078 -27.094 -2.275 1 96.5 287 LEU B N 1
ATOM 5010 C CA . LEU B 1 287 ? 25.016 -28.078 -2.469 1 96.5 287 LEU B CA 1
ATOM 5011 C C . LEU B 1 287 ? 23.906 -27.875 -1.452 1 96.5 287 LEU B C 1
ATOM 5013 O O . LEU B 1 287 ? 24.156 -27.859 -0.244 1 96.5 287 LEU B O 1
ATOM 5017 N N . LEU B 1 288 ? 22.719 -27.656 -2.033 1 96.94 288 LEU B N 1
ATOM 5018 C CA . LEU B 1 288 ? 21.516 -27.516 -1.227 1 96.94 288 LEU B CA 1
ATOM 5019 C C . LEU B 1 288 ? 20.578 -28.703 -1.444 1 96.94 288 LEU B C 1
ATOM 5021 O O . LEU B 1 288 ? 20.281 -29.062 -2.586 1 96.94 288 LEU B O 1
ATOM 5025 N N . CYS B 1 289 ? 20.125 -29.375 -0.355 1 97.25 289 CYS B N 1
ATOM 5026 C CA . CYS B 1 289 ? 19.219 -30.516 -0.444 1 97.25 289 CYS B CA 1
ATOM 5027 C C . CYS B 1 289 ? 17.938 -30.25 0.359 1 97.25 289 CYS B C 1
ATOM 5029 O O . CYS B 1 289 ? 18.016 -29.828 1.517 1 97.25 289 CYS B O 1
ATOM 5031 N N . TYR B 1 290 ? 16.781 -30.422 -0.262 1 96.5 290 TYR B N 1
ATOM 5032 C CA . TYR B 1 290 ? 15.477 -30.281 0.371 1 96.5 290 TYR B CA 1
ATOM 5033 C C . TYR B 1 290 ? 14.789 -31.641 0.512 1 96.5 290 TYR B C 1
ATOM 5035 O O . TYR B 1 290 ? 14.562 -32.344 -0.481 1 96.5 290 TYR B O 1
ATOM 5043 N N . PRO B 1 291 ? 14.461 -32.031 1.706 1 95.12 291 PRO B N 1
ATOM 5044 C CA . PRO B 1 291 ? 13.656 -33.25 1.855 1 95.12 291 PRO B CA 1
ATOM 5045 C C . PRO B 1 291 ? 12.172 -33 1.588 1 95.12 291 PRO B C 1
ATOM 5047 O O . PRO B 1 291 ? 11.633 -31.953 1.955 1 95.12 291 PRO B O 1
ATOM 5050 N N . LEU B 1 292 ? 11.484 -33.875 0.874 1 91.56 292 LEU B N 1
ATOM 5051 C CA . LEU B 1 292 ? 10.047 -33.812 0.646 1 91.56 292 LEU B CA 1
ATOM 5052 C C . LEU B 1 292 ? 9.359 -35.031 1.252 1 91.56 292 LEU B C 1
ATOM 5054 O O . LEU B 1 292 ? 9.391 -36.125 0.671 1 91.56 292 LEU B O 1
ATOM 5058 N N . SER B 1 293 ? 8.211 -34.875 2.322 1 77.69 293 SER B N 1
ATOM 5059 C CA . SER B 1 293 ? 7.352 -35.812 3.027 1 77.69 293 SER B CA 1
ATOM 5060 C C . SER B 1 293 ? 7.969 -37.188 3.062 1 77.69 293 SER B C 1
ATOM 5062 O O . SER B 1 293 ? 7.266 -38.188 2.902 1 77.69 293 SER B O 1
ATOM 5064 N N . ASN B 1 294 ? 9.234 -37.719 2.873 1 70.31 294 ASN B N 1
ATOM 5065 C CA . ASN B 1 294 ? 9.984 -38.969 3.07 1 70.31 294 ASN B CA 1
ATOM 5066 C C . ASN B 1 294 ? 10.07 -39.781 1.784 1 70.31 294 ASN B C 1
ATOM 5068 O O . ASN B 1 294 ? 10.375 -40.969 1.82 1 70.31 294 ASN B O 1
ATOM 5072 N N . ARG B 1 295 ? 9.914 -39.094 0.774 1 85.44 295 ARG B N 1
ATOM 5073 C CA . ARG B 1 295 ? 9.914 -39.875 -0.442 1 85.44 295 ARG B CA 1
ATOM 5074 C C . ARG B 1 295 ? 10.859 -39.281 -1.486 1 85.44 295 ARG B C 1
ATOM 5076 O O . ARG B 1 295 ? 11.25 -39.969 -2.438 1 85.44 295 ARG B O 1
ATOM 5083 N N . MET B 1 296 ? 11.164 -38.062 -1.303 1 94.06 296 MET B N 1
ATOM 5084 C CA . MET B 1 296 ? 11.969 -37.406 -2.34 1 94.06 296 MET B CA 1
ATOM 5085 C C . MET B 1 296 ? 12.938 -36.406 -1.734 1 94.06 296 MET B C 1
ATOM 5087 O O . MET B 1 296 ? 12.727 -35.938 -0.614 1 94.06 296 MET B O 1
ATOM 5091 N N . VAL B 1 297 ? 13.984 -36.188 -2.383 1 96.56 297 VAL B N 1
ATOM 5092 C CA . VAL B 1 297 ? 14.938 -35.125 -2.049 1 96.56 297 VAL B CA 1
ATOM 5093 C C . VAL B 1 297 ? 15.266 -34.312 -3.301 1 96.56 297 VAL B C 1
ATOM 5095 O O . VAL B 1 297 ? 15.492 -34.906 -4.371 1 96.56 297 VAL B O 1
ATOM 5098 N N . ILE B 1 298 ? 15.203 -33.062 -3.162 1 97.19 298 ILE B N 1
ATOM 5099 C CA . ILE B 1 298 ? 15.609 -32.156 -4.234 1 97.19 298 ILE B CA 1
ATOM 5100 C C . ILE B 1 298 ? 17 -31.609 -3.936 1 97.19 298 ILE B C 1
ATOM 5102 O O . ILE B 1 298 ? 17.266 -31.156 -2.82 1 97.19 298 ILE B O 1
ATOM 5106 N N . SER B 1 299 ? 17.891 -31.703 -4.867 1 97.94 299 SER B N 1
ATOM 5107 C CA . SER B 1 299 ? 19.234 -31.156 -4.688 1 97.94 299 SER B CA 1
ATOM 5108 C C . SER B 1 299 ? 19.531 -30.078 -5.73 1 97.94 299 SER B C 1
ATOM 5110 O O . SER B 1 299 ? 19.219 -30.25 -6.914 1 97.94 299 SER B O 1
ATOM 5112 N N . LEU B 1 300 ? 20.062 -29 -5.312 1 97.69 300 LEU B N 1
ATOM 5113 C CA . LEU B 1 300 ? 20.469 -27.891 -6.176 1 97.69 300 LEU B CA 1
ATOM 5114 C C . LEU B 1 300 ? 21.906 -27.484 -5.926 1 97.69 300 LEU B C 1
ATOM 5116 O O . LEU B 1 300 ? 22.359 -27.422 -4.773 1 97.69 300 LEU B O 1
ATOM 5120 N N . HIS B 1 301 ? 22.656 -27.281 -6.977 1 97 301 HIS B N 1
ATOM 5121 C CA . HIS B 1 301 ? 24 -26.734 -6.902 1 97 301 HIS B CA 1
ATOM 5122 C C . HIS B 1 301 ? 24.016 -25.234 -7.195 1 97 301 HIS B C 1
ATOM 5124 O O . HIS B 1 301 ? 23.688 -24.812 -8.305 1 97 301 HIS B O 1
ATOM 5130 N N . LEU B 1 302 ? 24.391 -24.5 -6.211 1 96.5 302 LEU B N 1
ATOM 5131 C CA . LEU B 1 302 ? 24.484 -23.047 -6.348 1 96.5 302 LEU B CA 1
ATOM 5132 C C . LEU B 1 302 ? 25.922 -22.609 -6.59 1 96.5 302 LEU B C 1
ATOM 5134 O O . LEU B 1 302 ? 26.828 -22.984 -5.836 1 96.5 302 LEU B O 1
ATOM 5138 N N . ARG B 1 303 ? 26.031 -21.844 -7.609 1 95.88 303 ARG B N 1
ATOM 5139 C CA . ARG B 1 303 ? 27.375 -21.422 -7.984 1 95.88 303 ARG B CA 1
ATOM 5140 C C . ARG B 1 303 ? 27.5 -19.906 -7.941 1 95.88 303 ARG B C 1
ATOM 5142 O O . ARG B 1 303 ? 26.641 -19.188 -8.477 1 95.88 303 ARG B O 1
ATOM 5149 N N . GLY B 1 304 ? 28.578 -19.406 -7.238 1 94.5 304 GLY B N 1
ATOM 5150 C CA . GLY B 1 304 ? 28.844 -17.984 -7.125 1 94.5 304 GLY B CA 1
ATOM 5151 C C . GLY B 1 304 ? 30.234 -17.672 -6.59 1 94.5 304 GLY B C 1
ATOM 5152 O O . GLY B 1 304 ? 30.969 -18.594 -6.203 1 94.5 304 GLY B O 1
ATOM 5153 N N . ARG B 1 305 ? 30.562 -16.406 -6.512 1 92.75 305 ARG B N 1
ATOM 5154 C CA . ARG B 1 305 ? 31.922 -16.016 -6.152 1 92.75 305 ARG B CA 1
ATOM 5155 C C . ARG B 1 305 ? 32.062 -15.805 -4.648 1 92.75 305 ARG B C 1
ATOM 5157 O O . ARG B 1 305 ? 33.094 -16.109 -4.066 1 92.75 305 ARG B O 1
ATOM 5164 N N . GLU B 1 306 ? 31.062 -15.43 -4.039 1 93.06 306 GLU B N 1
ATOM 5165 C CA . GLU B 1 306 ? 31.141 -15.039 -2.635 1 93.06 306 GLU B CA 1
ATOM 5166 C C . GLU B 1 306 ? 30.875 -16.234 -1.722 1 93.06 306 GLU B C 1
ATOM 5168 O O . GLU B 1 306 ? 30.312 -17.234 -2.152 1 93.06 306 GLU B O 1
ATOM 5173 N N . ASP B 1 307 ? 31.391 -16.094 -0.534 1 94.06 307 ASP B N 1
ATOM 5174 C CA . ASP B 1 307 ? 31.047 -17.078 0.487 1 94.06 307 ASP B CA 1
ATOM 5175 C C . ASP B 1 307 ? 29.641 -16.875 1.01 1 94.06 307 ASP B C 1
ATOM 5177 O O . ASP B 1 307 ? 29.172 -15.742 1.129 1 94.06 307 ASP B O 1
ATOM 5181 N N . VAL B 1 308 ? 29.016 -18 1.29 1 93.75 308 VAL B N 1
ATOM 5182 C CA . VAL B 1 308 ? 27.641 -17.938 1.786 1 93.75 308 VAL B CA 1
ATOM 5183 C C . VAL B 1 308 ? 27.609 -18.234 3.281 1 93.75 308 VAL B C 1
ATOM 5185 O O . VAL B 1 308 ? 28.031 -19.312 3.709 1 93.75 308 VAL B O 1
ATOM 5188 N N . SER B 1 309 ? 27.172 -17.328 4.074 1 93.19 309 SER B N 1
ATOM 5189 C CA . SER B 1 309 ? 27.078 -17.516 5.52 1 93.19 309 SER B CA 1
ATOM 5190 C C . SER B 1 309 ? 25.844 -18.328 5.891 1 93.19 309 SER B C 1
ATOM 5192 O O . SER B 1 309 ? 24.969 -18.547 5.055 1 93.19 309 SER B O 1
ATOM 5194 N N . GLN B 1 310 ? 25.812 -18.797 7.164 1 91.25 310 GLN B N 1
ATOM 5195 C CA . GLN B 1 310 ? 24.641 -19.516 7.668 1 91.25 310 GLN B CA 1
ATOM 5196 C C . GLN B 1 310 ? 23.406 -18.609 7.656 1 91.25 310 GLN B C 1
ATOM 5198 O O . GLN B 1 310 ? 22.297 -19.078 7.41 1 91.25 310 GLN B O 1
ATOM 5203 N N . ALA B 1 311 ? 23.688 -17.406 7.957 1 93.69 311 ALA B N 1
ATOM 5204 C CA . ALA B 1 311 ? 22.594 -16.438 7.938 1 93.69 311 ALA B CA 1
ATOM 5205 C C . ALA B 1 311 ? 22.031 -16.266 6.527 1 93.69 311 ALA B C 1
ATOM 5207 O O . ALA B 1 311 ? 20.812 -16.188 6.336 1 93.69 311 ALA B O 1
ATOM 5208 N N . ASP B 1 312 ? 22.891 -16.219 5.555 1 93.88 312 ASP B N 1
ATOM 5209 C CA . ASP B 1 312 ? 22.484 -16.109 4.156 1 93.88 312 ASP B CA 1
ATOM 5210 C C . ASP B 1 312 ? 21.656 -17.328 3.734 1 93.88 312 ASP B C 1
ATOM 5212 O O . ASP B 1 312 ? 20.641 -17.188 3.049 1 93.88 312 ASP B O 1
ATOM 5216 N N . PHE B 1 313 ? 22.141 -18.469 4.195 1 93.19 313 PHE B N 1
ATOM 5217 C CA . PHE B 1 313 ? 21.438 -19.703 3.889 1 93.19 313 PHE B CA 1
ATOM 5218 C C . PHE B 1 313 ? 20.047 -19.703 4.496 1 93.19 313 PHE B C 1
ATOM 5220 O O . PHE B 1 313 ? 19.078 -20.094 3.846 1 93.19 313 PHE B O 1
ATOM 5227 N N . ALA B 1 314 ? 19.969 -19.312 5.715 1 94.88 314 ALA B N 1
ATOM 5228 C CA . ALA B 1 314 ? 18.672 -19.25 6.383 1 94.88 314 ALA B CA 1
ATOM 5229 C C . ALA B 1 314 ? 17.703 -18.344 5.617 1 94.88 314 ALA B C 1
ATOM 5231 O O . ALA B 1 314 ? 16.531 -18.703 5.422 1 94.88 314 ALA B O 1
ATOM 5232 N N . ARG B 1 315 ? 18.203 -17.219 5.18 1 95.06 315 ARG B N 1
ATOM 5233 C CA . ARG B 1 315 ? 17.391 -16.281 4.414 1 95.06 315 ARG B CA 1
ATOM 5234 C C . ARG B 1 315 ? 16.969 -16.891 3.082 1 95.06 315 ARG B C 1
ATOM 5236 O O . ARG B 1 315 ? 15.836 -16.672 2.627 1 95.06 315 ARG B O 1
ATOM 5243 N N . LEU B 1 316 ? 17.828 -17.625 2.469 1 95.81 316 LEU B N 1
ATOM 5244 C CA . LEU B 1 316 ? 17.547 -18.281 1.198 1 95.81 316 LEU B CA 1
ATOM 5245 C C . LEU B 1 316 ? 16.438 -19.312 1.356 1 95.81 316 LEU B C 1
ATOM 5247 O O . LEU B 1 316 ? 15.523 -19.391 0.524 1 95.81 316 LEU B O 1
ATOM 5251 N N . THR B 1 317 ? 16.516 -20.125 2.408 1 95.06 317 THR B N 1
ATOM 5252 C CA . THR B 1 317 ? 15.508 -21.141 2.684 1 95.06 317 THR B CA 1
ATOM 5253 C C . THR B 1 317 ? 14.148 -20.484 2.947 1 95.06 317 THR B C 1
ATOM 5255 O O . THR B 1 317 ? 13.125 -20.984 2.479 1 95.06 317 THR B O 1
ATOM 5258 N N . GLU B 1 318 ? 14.195 -19.438 3.652 1 94.38 318 GLU B N 1
ATOM 5259 C CA . GLU B 1 318 ? 12.961 -18.719 3.936 1 94.38 318 GLU B CA 1
ATOM 5260 C C . GLU B 1 318 ? 12.344 -18.172 2.658 1 94.38 318 GLU B C 1
ATOM 5262 O O . GLU B 1 318 ? 11.125 -18.234 2.469 1 94.38 318 GLU B O 1
ATOM 5267 N N . LEU B 1 319 ? 13.172 -17.578 1.83 1 94.69 319 LEU B N 1
ATOM 5268 C CA . LEU B 1 319 ? 12.75 -16.969 0.575 1 94.69 319 LEU B CA 1
ATOM 5269 C C . LEU B 1 319 ? 12.016 -17.969 -0.3 1 94.69 319 LEU B C 1
ATOM 5271 O O . LEU B 1 319 ? 11.094 -17.609 -1.036 1 94.69 319 LEU B O 1
ATOM 5275 N N . ASN B 1 320 ? 12.367 -19.266 -0.262 1 96.56 320 ASN B N 1
ATOM 5276 C CA . ASN B 1 320 ? 11.812 -20.297 -1.145 1 96.56 320 ASN B CA 1
ATOM 5277 C C . ASN B 1 320 ? 10.93 -21.266 -0.38 1 96.56 320 ASN B C 1
ATOM 5279 O O . ASN B 1 320 ? 10.664 -22.375 -0.858 1 96.56 320 ASN B O 1
ATOM 5283 N N . GLU B 1 321 ? 10.539 -20.922 0.798 1 95.81 321 GLU B N 1
ATOM 5284 C CA . GLU B 1 321 ? 9.773 -21.812 1.665 1 95.81 321 GLU B CA 1
ATOM 5285 C C . GLU B 1 321 ? 8.43 -22.172 1.034 1 95.81 321 GLU B C 1
ATOM 5287 O O . GLU B 1 321 ? 8.039 -23.344 1.018 1 95.81 321 GLU B O 1
ATOM 5292 N N . GLU B 1 322 ? 7.75 -21.188 0.508 1 95.12 322 GLU B N 1
ATOM 5293 C CA . GLU B 1 322 ? 6.438 -21.422 -0.085 1 95.12 322 GLU B CA 1
ATOM 5294 C C . GLU B 1 322 ? 6.547 -22.281 -1.342 1 95.12 322 GLU B C 1
ATOM 5296 O O . GLU B 1 322 ? 5.691 -23.125 -1.595 1 95.12 322 GLU B O 1
ATOM 5301 N N . LEU B 1 323 ? 7.566 -22.031 -2.15 1 95.62 323 LEU B N 1
ATOM 5302 C CA . LEU B 1 323 ? 7.805 -22.844 -3.336 1 95.62 323 LEU B CA 1
ATOM 5303 C C . LEU B 1 323 ? 7.984 -24.312 -2.955 1 95.62 323 LEU B C 1
ATOM 5305 O O . LEU B 1 323 ? 7.285 -25.188 -3.475 1 95.62 323 LEU B O 1
ATOM 5309 N N . MET B 1 324 ? 8.883 -24.594 -2.012 1 95.38 324 MET B N 1
ATOM 5310 C CA . MET B 1 324 ? 9.18 -25.969 -1.631 1 95.38 324 MET B CA 1
ATOM 5311 C C . MET B 1 324 ? 7.988 -26.609 -0.925 1 95.38 324 MET B C 1
ATOM 5313 O O . MET B 1 324 ? 7.758 -27.812 -1.062 1 95.38 324 MET B O 1
ATOM 5317 N N . GLY B 1 325 ? 7.305 -25.797 -0.171 1 93.88 325 GLY B N 1
ATOM 5318 C CA . GLY B 1 325 ? 6.074 -26.297 0.42 1 93.88 325 GLY B CA 1
ATOM 5319 C C . GLY B 1 325 ? 5.055 -26.734 -0.612 1 93.88 325 GLY B C 1
ATOM 5320 O O . GLY B 1 325 ? 4.398 -27.766 -0.445 1 93.88 325 GLY B O 1
ATOM 5321 N N . THR B 1 326 ? 4.922 -25.969 -1.618 1 93.31 326 THR B N 1
ATOM 5322 C CA . THR B 1 326 ? 3.996 -26.297 -2.697 1 93.31 326 THR B CA 1
ATOM 5323 C C . THR B 1 326 ? 4.438 -27.562 -3.424 1 93.31 326 THR B C 1
ATOM 5325 O O . THR B 1 326 ? 3.611 -28.422 -3.748 1 93.31 326 THR B O 1
ATOM 5328 N N . VAL B 1 327 ? 5.727 -27.719 -3.674 1 93.25 327 VAL B N 1
ATOM 5329 C CA . VAL B 1 327 ? 6.262 -28.922 -4.289 1 93.25 327 VAL B CA 1
ATOM 5330 C C . VAL B 1 327 ? 5.926 -30.141 -3.426 1 93.25 327 VAL B C 1
ATOM 5332 O O . VAL B 1 327 ? 5.484 -31.172 -3.938 1 93.25 327 VAL B O 1
ATOM 5335 N N . ASP B 1 328 ? 6.16 -30 -2.18 1 92.06 328 ASP B N 1
ATOM 5336 C CA . ASP B 1 328 ? 5.875 -31.094 -1.249 1 92.06 328 ASP B CA 1
ATOM 5337 C C . ASP B 1 328 ? 4.398 -31.469 -1.282 1 92.06 328 ASP B C 1
ATOM 5339 O O . ASP B 1 328 ? 4.051 -32.656 -1.237 1 92.06 328 ASP B O 1
ATOM 5343 N N . TYR B 1 329 ? 3.592 -30.516 -1.361 1 89.5 329 TYR B N 1
ATOM 5344 C CA . TYR B 1 329 ? 2.152 -30.734 -1.426 1 89.5 329 TYR B CA 1
ATOM 5345 C C . TYR B 1 329 ? 1.776 -31.516 -2.684 1 89.5 329 TYR B C 1
ATOM 5347 O O . TYR B 1 329 ? 0.975 -32.438 -2.625 1 89.5 329 TYR B O 1
ATOM 5355 N N . LEU B 1 330 ? 2.332 -31.188 -3.805 1 87.12 330 LEU B N 1
ATOM 5356 C CA . LEU B 1 330 ? 1.972 -31.766 -5.094 1 87.12 330 LEU B CA 1
ATOM 5357 C C . LEU B 1 330 ? 2.576 -33.156 -5.25 1 87.12 330 LEU B C 1
ATOM 5359 O O . LEU B 1 330 ? 1.956 -34.031 -5.84 1 87.12 330 LEU B O 1
ATOM 5363 N N . TYR B 1 331 ? 3.77 -33.375 -4.68 1 85.75 331 TYR B N 1
ATOM 5364 C CA . TYR B 1 331 ? 4.496 -34.594 -4.992 1 85.75 331 TYR B CA 1
ATOM 5365 C C . TYR B 1 331 ? 4.75 -35.406 -3.734 1 85.75 331 TYR B C 1
ATOM 5367 O O . TYR B 1 331 ? 5.188 -36.562 -3.814 1 85.75 331 TYR B O 1
ATOM 5375 N N . GLY B 1 332 ? 4.465 -34.844 -2.613 1 74.38 332 GLY B N 1
ATOM 5376 C CA . GLY B 1 332 ? 4.785 -35.531 -1.367 1 74.38 332 GLY B CA 1
ATOM 5377 C C . GLY B 1 332 ? 4.016 -36.812 -1.175 1 74.38 332 GLY B C 1
ATOM 5378 O O . GLY B 1 332 ? 4.461 -37.719 -0.453 1 74.38 332 GLY B O 1
ATOM 5379 N N . GLY B 1 333 ? 2.752 -36.875 -1.813 1 67.12 333 GLY B N 1
ATOM 5380 C CA . GLY B 1 333 ? 1.941 -38.094 -1.646 1 67.12 333 GLY B CA 1
ATOM 5381 C C . GLY B 1 333 ? 2.129 -39.094 -2.762 1 67.12 333 GLY B C 1
ATOM 5382 O O . GLY B 1 333 ? 1.426 -40.094 -2.816 1 67.12 333 GLY B O 1
ATOM 5383 N N . ASP B 1 334 ? 2.877 -38.812 -3.688 1 62.69 334 ASP B N 1
ATOM 5384 C CA . ASP B 1 334 ? 3.047 -39.688 -4.84 1 62.69 334 ASP B CA 1
ATOM 5385 C C . ASP B 1 334 ? 3.557 -41.062 -4.414 1 62.69 334 ASP B C 1
ATOM 5387 O O . ASP B 1 334 ? 4.492 -41.156 -3.619 1 62.69 334 ASP B O 1
ATOM 5391 N N . GLU B 1 335 ? 2.467 -42 -4.383 1 54.19 335 GLU B N 1
ATOM 5392 C CA . GLU B 1 335 ? 2.826 -43.375 -4.113 1 54.19 335 GLU B CA 1
ATOM 5393 C C . GLU B 1 335 ? 3.939 -43.844 -5.047 1 54.19 335 GLU B C 1
ATOM 5395 O O . GLU B 1 335 ? 4.004 -43.438 -6.203 1 54.19 335 GLU B O 1
ATOM 5400 N N . VAL B 1 336 ? 5.07 -44.281 -4.438 1 45.16 336 VAL B N 1
ATOM 5401 C CA . VAL B 1 336 ? 6.152 -44.969 -5.145 1 45.16 336 VAL B CA 1
ATOM 5402 C C . VAL B 1 336 ? 5.613 -46.219 -5.828 1 45.16 336 VAL B C 1
ATOM 5404 O O . VAL B 1 336 ? 4.742 -46.906 -5.289 1 45.16 336 VAL B O 1
#

Foldseek 3Di:
DAAFAEEEEEEPVCVLLLVLLCVLCVVRHNYDYDYPPPPPPPDPDPVVLVVVLVRGQAYEYEFDQDDWDCDPNATATTGDVVSVVSQVSNCVRNNQLRYEYEYEPFDDQDDPRDGHPYYDDDPVCPSHRYHYFYDDPDSPPSNVRCVVVSVVNSVSCVVPPGDDDVVVVVVVVVLVVLVVVLQVQLVVQQPPPCCVPANQQSNLVSCQVSQDDPLPPFKHWDWKFKWWDDDQKIFTDYIDPCPGDMDGLCRCPPHDPLPDDVQSVCLVVVDWDKAFDDDDPQKTWIWIWHDALNTMIMITIMIGNDDADPVSVVVSCVSCVVVVVVVSVVCVPPDD/DAAFAEEEEEEPVCVLLLVLLCVLQVVRHNYDYDYVPPPPPPDPDPVVLVVVLVRGQAYEYEFDQDDWDCDPNATATTGDVVSVVSQVSNCVRNNQLRYEYEYEPFDDQDDPRDGHPYYDDDPVCPSHNYHYFYDDPDSPPSNVRCVVVSVVNSVSCVVPPGDDDVVVVVVVVVLVVLLVVLQVQLVVQQPPPCCVPANQQSNLVSCQVSQDDPLPPFKHWPWKFKWWDDDQKIFTRYIDPCPGDMDGLCNCPPDDPLPDDVQSVCLVVVDWDKAFDDDDPQKTWIWIWHDALNTMIMITIMIGNDDADPVSVVVSCVSCVVVVVVVSVVCVPPDD

pLDDT: mean 89.21, std 10.78, range [38.22, 97.94]

Radius of gyration: 35.55 Å; Cα contacts (8 Å, |Δi|>4): 1254; chains: 2; bounding box: 74×104×84 Å

Solvent-accessible surface area (backbone atoms only — not comparable to full-atom values): 36051 Å² total; per-residue (Å²): 130,86,58,35,29,32,35,34,39,24,46,64,90,42,46,65,52,51,53,31,47,44,67,68,41,47,84,67,24,47,66,45,81,41,45,54,79,68,62,63,83,77,66,76,36,52,64,53,54,48,52,50,56,74,69,37,44,30,37,36,31,50,41,47,77,71,25,45,31,43,52,93,90,39,38,27,26,23,44,54,60,50,50,46,29,49,47,17,22,42,28,36,57,64,31,58,90,38,30,38,37,33,33,58,70,61,68,70,58,57,55,97,89,36,69,35,82,39,75,56,70,46,77,65,51,73,71,42,50,71,34,52,28,58,74,58,93,66,86,81,50,48,50,69,28,37,41,69,38,50,52,54,50,49,52,49,46,69,71,62,52,58,66,80,52,62,66,57,51,33,51,52,50,51,53,51,41,51,54,48,51,35,45,42,50,22,50,54,45,32,61,34,80,50,33,81,76,39,55,54,44,21,43,41,52,16,48,65,70,38,59,72,52,81,86,43,78,78,45,45,78,77,42,26,27,34,29,39,47,55,95,66,27,39,32,45,73,22,56,74,38,62,75,77,42,71,42,50,65,62,61,48,65,95,53,57,78,92,72,43,53,61,63,47,50,13,54,74,67,65,34,74,39,78,42,85,66,48,76,53,95,86,19,36,30,32,38,37,27,41,49,25,78,86,37,33,31,40,37,37,29,37,33,23,71,67,86,80,49,71,66,50,48,54,52,42,52,60,74,40,41,67,55,54,50,50,48,29,66,72,52,31,72,61,79,127,130,86,57,36,30,33,35,35,38,24,46,64,90,41,46,64,51,51,54,31,48,45,67,70,42,47,85,68,25,48,67,45,81,41,43,54,80,65,62,63,83,76,65,78,36,51,65,54,55,49,50,52,56,72,69,37,45,30,36,35,31,50,41,47,75,71,26,46,32,43,52,93,90,37,39,27,26,24,44,55,62,50,50,46,30,51,48,17,22,44,27,36,56,64,31,59,90,36,29,36,36,33,34,58,70,62,69,69,59,58,54,98,88,38,70,35,83,38,77,58,68,48,77,66,51,72,72,43,49,71,34,52,28,58,72,59,92,68,87,80,49,47,50,68,27,38,41,68,39,50,51,53,51,50,52,48,46,70,71,62,53,60,67,80,50,63,67,57,51,33,52,51,51,51,54,51,38,53,53,47,50,34,45,43,52,21,49,56,44,32,62,34,82,48,34,82,77,38,53,54,43,21,45,41,52,15,48,66,70,38,60,71,50,81,86,44,78,77,47,46,78,76,40,26,26,32,30,39,48,56,96,66,28,38,32,44,73,22,56,75,38,62,75,79,42,72,40,50,63,62,63,49,66,95,53,56,78,92,72,42,53,61,63,45,51,12,54,75,66,64,36,73,38,78,42,84,67,49,75,55,95,88,22,37,30,32,40,36,26,41,49,24,80,84,37,33,33,40,36,39,28,39,33,23,72,67,85,79,48,71,67,49,48,52,52,43,52,58,74,40,39,67,56,53,50,50,50,29,65,71,52,32,70,61,79,126

InterPro domains:
  IPR019302 CD-NTase-associated protein 12/Pycsar effector protein, TIR domain [PF10137] (5-134)

Sequence (672 aa):
MEKPRLFIGSARESMSYVTAMQEQLSYNFEVTPWTAGAFGAMEYTMESLQRQLDEHDYGAFVFSPDDLVQHRGQLVLAARDNTLFELGLFWGKLGRERVFCLIPDSVPKQVEGREIDGFHLPSDMEGLNVLRYEVRTERRNDQAAVNVACGKIIAVGKEFGRVQRVEQQLEEVVALSEVKDQLISFLTDLMGPEILHNRYESLYLAIRNAYRLDVLPGFSISQGAIWKVKHNEIFQVAGDAGKGRTYSLQYNEGKDEQEWARVVECHNTKAVQFNYHARIALKNVYLLCYPLSNRMVISLHLRGREDVSQADFARLTELNEELMGTVDYLYGGDEVMEKPRLFIGSARESMSYVTAMQEQLSYNFEVTPWTAGAFGAMEYTMESLQRQLDEHDYGAFVFSPDDLVQHRGQLVLAARDNTLFELGLFWGKLGRERVFCLIPDSVPKQVEGREIDGFHLPSDMEGLNVLRYEVRTERRNDQAAVNVACGKIIAVGKEFGRVQRVEQQLEEVVALSEVKDQLISFLTDLMGPEILHNRYESLYLAIRNAYRLDVLPGFSISQGAIWKVKHNEIFQVAGDAGKGRTYSLQYNEGKDEQEWARVVECHNTKAVQFNYHARIALKNVYLLCYPLSNRMVISLHLRGREDVSQADFARLTELNEELMGTVDYLYGGDEV